Protein AF-0000000076602444 (afdb_homodimer)

pLDDT: mean 88.46, std 14.51, range [33.19, 98.62]

Solvent-accessible surface area (backbone atoms only — not comparable to full-atom values): 30520 Å² total; per-residue (Å²): 137,83,78,72,80,77,76,68,74,72,78,73,74,68,72,51,66,67,57,54,50,50,51,50,50,50,52,49,29,50,50,45,25,65,67,28,62,58,16,42,50,13,48,50,53,46,49,50,52,52,49,45,26,74,41,27,78,79,75,36,92,58,59,52,68,50,68,36,70,90,48,39,59,36,68,59,43,91,88,32,72,53,6,24,35,83,49,19,20,40,38,50,33,26,51,26,50,3,42,43,45,40,49,45,46,13,52,54,12,39,54,44,5,47,52,53,6,39,53,53,6,40,53,23,22,62,72,30,71,70,57,24,52,52,52,50,49,53,39,48,58,56,67,47,44,58,61,68,56,54,48,53,54,52,38,70,74,38,77,65,33,69,69,53,49,26,51,49,45,16,74,66,54,16,53,66,41,14,52,51,33,17,52,48,29,51,60,46,58,74,33,67,72,46,46,51,39,52,73,74,62,55,54,66,70,52,45,47,64,68,55,48,43,66,74,44,42,54,67,49,52,26,50,49,39,38,42,24,28,50,43,35,50,51,46,24,50,34,7,38,72,69,52,27,58,54,82,73,54,43,26,41,20,38,58,37,34,61,43,70,38,62,68,42,42,69,76,41,47,64,57,39,45,52,38,48,47,51,51,50,52,48,32,34,15,28,40,27,33,19,52,22,44,46,57,28,55,31,60,84,53,62,78,102,136,84,80,72,79,77,75,68,77,72,80,72,74,70,72,51,64,66,58,56,51,50,51,49,50,51,51,50,28,51,51,46,24,66,66,29,62,57,18,42,51,13,49,50,52,47,50,50,52,52,50,45,25,74,40,27,78,78,74,37,92,57,59,52,70,50,67,36,70,89,46,39,60,37,66,59,41,92,88,32,72,52,6,22,36,85,49,19,20,40,39,52,32,26,51,26,51,3,42,42,44,41,48,46,45,13,52,55,11,38,54,44,5,46,51,52,7,40,52,53,5,40,53,23,23,63,72,31,71,70,58,23,53,52,52,49,49,52,42,49,57,56,65,50,45,59,61,69,56,55,51,52,54,52,38,70,73,38,76,64,33,68,69,55,50,25,50,50,46,15,76,65,55,16,54,65,40,14,52,50,34,18,52,48,30,51,60,46,58,73,34,69,75,46,46,51,39,54,72,74,62,55,56,66,70,52,44,46,63,68,56,47,42,69,74,45,41,53,65,49,51,26,51,48,39,38,41,24,29,51,44,36,52,51,46,24,51,35,7,37,72,70,53,27,56,54,82,74,55,45,26,42,21,38,57,36,34,61,44,70,37,62,67,42,43,70,75,43,47,63,58,37,45,52,37,48,48,51,51,50,52,48,31,34,16,27,41,28,34,20,52,23,44,44,56,28,55,32,61,84,54,63,77,100

InterPro domains:
  IPR000515 ABC transporter type 1, transmembrane domain MetI-like [PF00528] (117-301)
  IPR000515 ABC transporter type 1, transmembrane domain MetI-like [PS50928] (99-290)
  IPR000515 ABC transporter type 1, transmembrane domain MetI-like [cd06261] (99-266)
  IPR025966 Oligopeptide transport permease C-like, N-terminal domain [PF12911] (24-76)
  IPR035906 MetI-like superfamily [G3DSA:1.10.3720.10] (89-298)
  IPR035906 MetI-like superfamily [SSF161098] (94-283)
  IPR050366 Binding-protein-dependent transport system permease [PTHR43386] (18-301)
  IPR053523 Oligopeptide Permease AppC-like [NF045476] (26-300)

Sequence (608 aa):
MQTQPSTQPNSNLSLDPKKNKQDTLLKITVRKFFNNKLAVVGAIILMIIMGLALFAPLVTQFPYQQQNLLNRLQAPNAEHWLGTDRYGRDVFARILYGARVSLMVGFASVAGAITIGTVIGAVAGYFGGKIDAFLMRVVDVVISIPNIFLLITLVTIFEPGLDKLIIIFALTGWTGTARLVRGEFLSLRTREFVLAAKTIGTRSYVIIFSHILPNALGPIIVAATLSVGGVILAESTLSYLGLGIQPPTPSWGNMLQDAQNFTIMLKHPWYPLFPGLMILFTVLAFNFIGDGLRDALDPKTLEKMQTQPSTQPNSNLSLDPKKNKQDTLLKITVRKFFNNKLAVVGAIILMIIMGLALFAPLVTQFPYQQQNLLNRLQAPNAEHWLGTDRYGRDVFARILYGARVSLMVGFASVAGAITIGTVIGAVAGYFGGKIDAFLMRVVDVVISIPNIFLLITLVTIFEPGLDKLIIIFALTGWTGTARLVRGEFLSLRTREFVLAAKTIGTRSYVIIFSHILPNALGPIIVAATLSVGGVILAESTLSYLGLGIQPPTPSWGNMLQDAQNFTIMLKHPWYPLFPGLMILFTVLAFNFIGDGLRDALDPKTLEK

Nearest PDB structures (foldseek):
  8j5q-assembly1_C  TM=9.256E-01  e=4.338E-16  Mycobacterium tuberculosis H37Rv
  8xfc-assembly1_C  TM=9.136E-01  e=5.820E-15  Mycobacterium tuberculosis H37Rv
  8wda-assembly1_B  TM=7.332E-01  e=3.064E-04  Mycobacterium tuberculosis H37Rv
  8j5q-assembly1_B  TM=7.053E-01  e=1.910E-03  Mycobacterium tuberculosis H37Rv
  8j5q-assembly1_C  TM=9.276E-01  e=3.444E-16  Mycobacterium tuberculosis H37Rv

Radius of gyration: 29.27 Å; Cα contacts (8 Å, |Δi|>4): 905; chains: 2; bounding box: 136×86×61 Å

Foldseek 3Di:
DPPPPPPPPDPPPVPVVVVVVVVVLVVLLVVLLVVQPLLVVLVVLQVVLVVLLVCLVVPDVFDQLDFDCVQALADADPNQNLGAHRRRGRLSSLLSPQSVLLLCLLQLLLVLLLVVLLVLLLQLQQPPDPSVVVSVVVLVVLVVDPLLVQLLVQLVVPPADSVSSSVSSSVNNNSVSNNLNSVQSNVQCPDPVNVVCVVVPHDPVCCSPPPRVVVSVLVSVLVSLLRSLVSSVSLLCCLLVVRHHHPPRHHLSVQQVCCVPVCCCVVRVSSNVVSVVVSVSNSSSSNSSSVSSNQSSDPVNSVD/DPPDPPPPPPPPPPPVVVVVVVVVLVVLLVVLLVVQPLLVVLVVLQVVLVVLLVCLVVPDVFDQLDFDCVQALADADPNQNLGAHRRRGRLSSLLSPQSVLLLCLLQLLLVLLLVVLLVLLLQLQQPPDPSVVVSVVVLVVLVVDPLLVQLLVQLVVPPADSVSLSVSSSVNNNSVSNNLNSVQSNVQCPDPVNVVCVVVPHDPVCCSPPPRVVVSVLVSVLVSLLRSLVSSVSLLCCLLVVRHHHPPRHHLSVQQVCCVPVVCCVVRVSSNVPSVVVSVSNSSSSVSSSVSSNQSSDVVNVVD

Structure (mmCIF, N/CA/C/O backbone):
data_AF-0000000076602444-model_v1
#
loop_
_entity.id
_entity.type
_entity.pdbx_description
1 polymer 'Peptide ABC transporter permease'
#
loop_
_atom_site.group_PDB
_atom_site.id
_atom_site.type_symbol
_atom_site.label_atom_id
_atom_site.label_alt_id
_atom_site.label_comp_id
_atom_site.label_asym_id
_atom_site.label_entity_id
_atom_site.label_seq_id
_atom_site.pdbx_PDB_ins_code
_atom_site.Cartn_x
_atom_site.Cartn_y
_atom_site.Cartn_z
_atom_site.occupancy
_atom_site.B_iso_or_equiv
_atom_site.auth_seq_id
_atom_site.auth_comp_id
_atom_site.auth_asym_id
_atom_site.auth_atom_id
_atom_site.pdbx_PDB_model_num
ATOM 1 N N . MET A 1 1 ? -73.188 20.438 35.188 1 33.25 1 MET A N 1
ATOM 2 C CA . MET A 1 1 ? -71.812 19.906 35.406 1 33.25 1 MET A CA 1
ATOM 3 C C . MET A 1 1 ? -71 19.922 34.094 1 33.25 1 MET A C 1
ATOM 5 O O . MET A 1 1 ? -71.25 19.109 33.219 1 33.25 1 MET A O 1
ATOM 9 N N . GLN A 1 2 ? -70.625 21.094 33.594 1 36.94 2 GLN A N 1
ATOM 10 C CA . GLN A 1 2 ? -69.938 21.484 32.344 1 36.94 2 GLN A CA 1
ATOM 11 C C . GLN A 1 2 ? -68.5 20.922 32.281 1 36.94 2 GLN A C 1
ATOM 13 O O . GLN A 1 2 ? -67.688 21.172 33.156 1 36.94 2 GLN A O 1
ATOM 18 N N . THR A 1 3 ? -68.312 19.688 31.75 1 39.78 3 THR A N 1
ATOM 19 C CA . THR A 1 3 ? -67.062 19.031 31.5 1 39.78 3 THR A CA 1
ATOM 20 C C . THR A 1 3 ? -66.125 19.922 30.688 1 39.78 3 THR A C 1
ATOM 22 O O . THR A 1 3 ? -66.438 20.297 29.562 1 39.78 3 THR A O 1
ATOM 25 N N . GLN A 1 4 ? -65.375 20.844 31.312 1 43.62 4 GLN A N 1
ATOM 26 C CA . GLN A 1 4 ? -64.375 21.641 30.609 1 43.62 4 GLN A CA 1
ATOM 27 C C . GLN A 1 4 ? -63.375 20.734 29.891 1 43.62 4 GLN A C 1
ATOM 29 O O . GLN A 1 4 ? -62.844 19.797 30.484 1 43.62 4 GLN A O 1
ATOM 34 N N . PRO A 1 5 ? -63.438 20.656 28.547 1 44.44 5 PRO A N 1
ATOM 35 C CA . PRO A 1 5 ? -62.469 19.859 27.781 1 44.44 5 PRO A CA 1
ATOM 36 C C . PRO A 1 5 ? -61.031 20.156 28.156 1 44.44 5 PRO A C 1
ATOM 38 O O . PRO A 1 5 ? -60.656 21.312 28.359 1 44.44 5 PRO A O 1
ATOM 41 N N . SER A 1 6 ? -60.312 19.312 28.984 1 43.81 6 SER A N 1
ATOM 42 C CA . SER A 1 6 ? -58.875 19.359 29.234 1 43.81 6 SER A CA 1
ATOM 43 C C . SER A 1 6 ? -58.094 19.5 27.938 1 43.81 6 SER A C 1
ATOM 45 O O . SER A 1 6 ? -58.219 18.672 27.031 1 43.81 6 SER A O 1
ATOM 47 N N . THR A 1 7 ? -57.969 20.734 27.453 1 41.12 7 THR A N 1
ATOM 48 C CA . THR A 1 7 ? -57.031 20.984 26.359 1 41.12 7 THR A CA 1
ATOM 49 C C . THR A 1 7 ? -55.688 20.312 26.641 1 41.12 7 THR A C 1
ATOM 51 O O . THR A 1 7 ? -54.969 20.672 27.594 1 41.12 7 THR A O 1
ATOM 54 N N . GLN A 1 8 ? -55.562 19.016 26.422 1 41.47 8 GLN A N 1
ATOM 55 C CA . GLN A 1 8 ? -54.25 18.375 26.438 1 41.47 8 GLN A CA 1
ATOM 56 C C . GLN A 1 8 ? -53.219 19.219 25.719 1 41.47 8 GLN A C 1
ATOM 58 O O . GLN A 1 8 ? -53.469 19.719 24.609 1 41.47 8 GLN A O 1
ATOM 63 N N . PRO A 1 9 ? -52.344 19.953 26.484 1 41.09 9 PRO A N 1
ATOM 64 C CA . PRO A 1 9 ? -51.281 20.672 25.797 1 41.09 9 PRO A CA 1
ATOM 65 C C . PRO A 1 9 ? -50.688 19.875 24.625 1 41.09 9 PRO A C 1
ATOM 67 O O . PRO A 1 9 ? -50.625 18.656 24.688 1 41.09 9 PRO A O 1
ATOM 70 N N . ASN A 1 10 ? -51 20.25 23.406 1 38.19 10 ASN A N 1
ATOM 71 C CA . ASN A 1 10 ? -50.312 19.797 22.203 1 38.19 10 ASN A CA 1
ATOM 72 C C . ASN A 1 10 ? -48.844 19.484 22.5 1 38.19 10 ASN A C 1
ATOM 74 O O . ASN A 1 10 ? -48.188 20.172 23.297 1 38.19 10 ASN A O 1
ATOM 78 N N . SER A 1 11 ? -48.438 18.219 22.531 1 41.41 11 SER A N 1
ATOM 79 C CA . SER A 1 11 ? -47.031 17.766 22.469 1 41.41 11 SER A CA 1
ATOM 80 C C . SER A 1 11 ? -46.188 18.766 21.719 1 41.41 11 SER A C 1
ATOM 82 O O . SER A 1 11 ? -46.375 19.016 20.516 1 41.41 11 SER A O 1
ATOM 84 N N . ASN A 1 12 ? -45.812 19.891 22.281 1 39.03 12 ASN A N 1
ATOM 85 C CA . ASN A 1 12 ? -44.688 20.672 21.781 1 39.03 12 ASN A CA 1
ATOM 86 C C . ASN A 1 12 ? -43.594 19.781 21.172 1 39.03 12 ASN A C 1
ATOM 88 O O . ASN A 1 12 ? -42.938 19.016 21.891 1 39.03 12 ASN A O 1
ATOM 92 N N . LEU A 1 13 ? -43.875 19.188 20.031 1 41.81 13 LEU A N 1
ATOM 93 C CA . LEU A 1 13 ? -42.719 18.703 19.266 1 41.81 13 LEU A CA 1
ATOM 94 C C . LEU A 1 13 ? -41.5 19.625 19.453 1 41.81 13 LEU A C 1
ATOM 96 O O . LEU A 1 13 ? -41.438 20.688 18.828 1 41.81 13 LEU A O 1
ATOM 100 N N . SER A 1 14 ? -41.094 19.938 20.594 1 42.06 14 SER A N 1
ATOM 101 C CA . SER A 1 14 ? -39.75 20.469 20.766 1 42.06 14 SER A CA 1
ATOM 102 C C . SER A 1 14 ? -38.781 19.938 19.703 1 42.06 14 SER A C 1
ATOM 104 O O . SER A 1 14 ? -38.406 18.781 19.75 1 42.06 14 SER A O 1
ATOM 106 N N . LEU A 1 15 ? -38.969 20.219 18.453 1 46.75 15 LEU A N 1
ATOM 107 C CA . LEU A 1 15 ? -37.906 20.062 17.469 1 46.75 15 LEU A CA 1
ATOM 108 C C . LEU A 1 15 ? -36.562 20.391 18.094 1 46.75 15 LEU A C 1
ATOM 110 O O . LEU A 1 15 ? -36.281 21.531 18.469 1 46.75 15 LEU A O 1
ATOM 114 N N . ASP A 1 16 ? -36.031 19.516 18.844 1 51.5 16 ASP A N 1
ATOM 115 C CA . ASP A 1 16 ? -34.688 19.656 19.359 1 51.5 16 ASP A CA 1
ATOM 116 C C . ASP A 1 16 ? -33.75 20.281 18.328 1 51.5 16 ASP A C 1
ATOM 118 O O . ASP A 1 16 ? -33.594 19.75 17.234 1 51.5 16 ASP A O 1
ATOM 122 N N . PRO A 1 17 ? -33.469 21.516 18.359 1 55.59 17 PRO A N 1
ATOM 123 C CA . PRO A 1 17 ? -32.625 22.266 17.438 1 55.59 17 PRO A CA 1
ATOM 124 C C . PRO A 1 17 ? -31.391 21.453 16.984 1 55.59 17 PRO A C 1
ATOM 126 O O . PRO A 1 17 ? -30.906 21.641 15.867 1 55.59 17 PRO A O 1
ATOM 129 N N . LYS A 1 18 ? -30.969 20.641 17.859 1 56.22 18 LYS A N 1
ATOM 130 C CA . LYS A 1 18 ? -29.797 19.844 17.5 1 56.22 18 LYS A CA 1
ATOM 131 C C . LYS A 1 18 ? -30.141 18.828 16.406 1 56.22 18 LYS A C 1
ATOM 133 O O . LYS A 1 18 ? -29.328 18.578 15.516 1 56.22 18 LYS A O 1
ATOM 138 N N . LYS A 1 19 ? -31.312 18.344 16.5 1 57.62 19 LYS A N 1
ATOM 139 C CA . LYS A 1 19 ? -31.766 17.375 15.508 1 57.62 19 LYS A CA 1
ATOM 140 C C . LYS A 1 19 ? -32 18.031 14.156 1 57.62 19 LYS A C 1
ATOM 142 O O . LYS A 1 19 ? -31.672 17.469 13.109 1 57.62 19 LYS A O 1
ATOM 147 N N . ASN A 1 20 ? -32.375 19.172 14.211 1 59.5 20 ASN A N 1
ATOM 148 C CA . ASN A 1 20 ? -32.625 19.906 12.969 1 59.5 20 ASN A CA 1
ATOM 149 C C . ASN A 1 20 ? -31.344 20.281 12.266 1 59.5 20 ASN A C 1
ATOM 151 O O . ASN A 1 20 ? -31.25 20.203 11.039 1 59.5 20 ASN A O 1
ATOM 155 N N . LYS A 1 21 ? -30.391 20.594 13.07 1 66.5 21 LYS A N 1
ATOM 156 C CA . LYS A 1 21 ? -29.109 20.953 12.484 1 66.5 21 LYS A CA 1
ATOM 157 C C . LYS A 1 21 ? -28.406 19.734 11.898 1 66.5 21 LYS A C 1
ATOM 159 O O . LYS A 1 21 ? -27.812 19.812 10.828 1 66.5 21 LYS A O 1
ATOM 164 N N . GLN A 1 22 ? -28.531 18.672 12.57 1 72.75 22 GLN A N 1
ATOM 165 C CA . GLN A 1 22 ? -27.938 17.422 12.086 1 72.75 22 GLN A CA 1
ATOM 166 C C . GLN A 1 22 ? -28.594 16.969 10.789 1 72.75 22 GLN A C 1
ATOM 168 O O . GLN A 1 22 ? -27.922 16.484 9.875 1 72.75 22 GLN A O 1
ATOM 173 N N . ASP A 1 23 ? -29.906 17.125 10.766 1 71.62 23 ASP A N 1
ATOM 174 C CA . ASP A 1 23 ? -30.641 16.75 9.562 1 71.62 23 ASP A CA 1
ATOM 175 C C . ASP A 1 23 ? -30.219 17.609 8.367 1 71.62 23 ASP A C 1
ATOM 177 O O . ASP A 1 23 ? -30.078 17.094 7.254 1 71.62 23 ASP A O 1
ATOM 181 N N . THR A 1 24 ? -29.984 18.766 8.719 1 78.06 24 THR A N 1
ATOM 182 C CA . THR A 1 24 ? -29.578 19.688 7.668 1 78.06 24 THR A CA 1
ATOM 183 C C . THR A 1 24 ? -28.172 19.344 7.176 1 78.06 24 THR A C 1
ATOM 185 O O . THR A 1 24 ? -27.906 19.344 5.969 1 78.06 24 THR A O 1
ATOM 188 N N . LEU A 1 25 ? -27.328 18.984 8.078 1 81.69 25 LEU A N 1
ATOM 189 C CA . LEU A 1 25 ? -25.969 18.641 7.707 1 81.69 25 LEU A CA 1
ATOM 190 C C . LEU A 1 25 ? -25.922 17.375 6.867 1 81.69 25 LEU A C 1
ATOM 192 O O . LEU A 1 25 ? -25.141 17.266 5.918 1 81.69 25 LEU A O 1
ATOM 196 N N . LEU A 1 26 ? -26.797 16.453 7.301 1 86.38 26 LEU A N 1
ATOM 197 C CA . LEU A 1 26 ? -26.859 15.203 6.547 1 86.38 26 LEU A CA 1
ATOM 198 C C . LEU A 1 26 ? -27.375 15.453 5.133 1 86.38 26 LEU A C 1
ATOM 200 O O . LEU A 1 26 ? -26.891 14.859 4.172 1 86.38 26 LEU A O 1
ATOM 204 N N . LYS A 1 27 ? -28.328 16.281 5.074 1 89.38 27 LYS A N 1
ATOM 205 C CA . LYS A 1 27 ? -28.891 16.609 3.77 1 89.38 27 LYS A CA 1
ATOM 206 C C . LYS A 1 27 ? -27.859 17.281 2.871 1 89.38 27 LYS A C 1
ATOM 208 O O . LYS A 1 27 ? -27.781 17 1.675 1 89.38 27 LYS A O 1
ATOM 213 N N . ILE A 1 28 ? -27.062 18.094 3.424 1 89.38 28 ILE A N 1
ATOM 214 C CA . ILE A 1 28 ? -26.031 18.797 2.672 1 89.38 28 ILE A CA 1
ATOM 215 C C . ILE A 1 28 ? -24.953 17.812 2.232 1 89.38 28 ILE A C 1
ATOM 217 O O . ILE A 1 28 ? -24.5 17.859 1.085 1 89.38 28 ILE A O 1
ATOM 221 N N . THR A 1 29 ? -24.578 16.969 3.154 1 90.88 29 THR A N 1
ATOM 222 C CA . THR A 1 29 ? -23.562 15.969 2.863 1 90.88 29 THR A CA 1
ATOM 223 C C . THR A 1 29 ? -24.016 15.039 1.749 1 90.88 29 THR A C 1
ATOM 225 O O . THR A 1 29 ? -23.25 14.719 0.838 1 90.88 29 THR A O 1
ATOM 228 N N . VAL A 1 30 ? -25.25 14.688 1.836 1 92.06 30 VAL A N 1
ATOM 229 C CA . VAL A 1 30 ? -25.812 13.789 0.835 1 92.06 30 VAL A CA 1
ATOM 230 C C . VAL A 1 30 ? -25.875 14.492 -0.519 1 92.06 30 VAL A C 1
ATOM 232 O O . VAL A 1 30 ? -25.547 13.898 -1.549 1 92.06 30 VAL A O 1
ATOM 235 N N . ARG A 1 31 ? -26.25 15.664 -0.513 1 91.94 31 ARG A N 1
ATOM 236 C CA . ARG A 1 31 ? -26.328 16.438 -1.748 1 91.94 31 ARG A CA 1
ATOM 237 C C . ARG A 1 31 ? -24.938 16.625 -2.369 1 91.94 31 ARG A C 1
ATOM 239 O O . ARG A 1 31 ? -24.781 16.484 -3.582 1 91.94 31 ARG A O 1
ATOM 246 N N . LYS A 1 32 ? -24.047 16.906 -1.546 1 91.75 32 LYS A N 1
ATOM 247 C CA . LYS A 1 32 ? -22.672 17.094 -2.021 1 91.75 32 LYS A CA 1
ATOM 248 C C . LYS A 1 32 ? -22.125 15.797 -2.607 1 91.75 32 LYS A C 1
ATOM 250 O O . LYS A 1 32 ? -21.406 15.82 -3.615 1 91.75 32 LYS A O 1
ATOM 255 N N . PHE A 1 33 ? -22.422 14.758 -1.932 1 94.25 33 PHE A N 1
ATOM 256 C CA . PHE A 1 33 ? -21.984 13.453 -2.416 1 94.25 33 PHE A CA 1
ATOM 257 C C . PHE A 1 33 ? -22.547 13.172 -3.805 1 94.25 33 PHE A C 1
ATOM 259 O O . PHE A 1 33 ? -21.812 12.758 -4.703 1 94.25 33 PHE A O 1
ATOM 266 N N . PHE A 1 34 ? -23.812 13.477 -3.984 1 94.56 34 PHE A N 1
ATOM 267 C CA . PHE A 1 34 ? -24.484 13.148 -5.238 1 94.56 34 PHE A CA 1
ATOM 268 C C . PHE A 1 34 ? -24.109 14.148 -6.328 1 94.56 34 PHE A C 1
ATOM 270 O O . PHE A 1 34 ? -24.359 13.906 -7.508 1 94.56 34 PHE A O 1
ATOM 277 N N . ASN A 1 35 ? -23.469 15.172 -5.953 1 92.69 35 ASN A N 1
ATOM 278 C CA . ASN A 1 35 ? -22.984 16.141 -6.938 1 92.69 35 ASN A CA 1
ATOM 279 C C . ASN A 1 35 ? -21.641 15.719 -7.508 1 92.69 35 ASN A C 1
ATOM 281 O O . ASN A 1 35 ? -21.219 16.219 -8.555 1 92.69 35 ASN A O 1
ATOM 285 N N . ASN A 1 36 ? -21.016 14.82 -6.82 1 92.06 36 ASN A N 1
ATOM 286 C CA . ASN A 1 36 ? -19.766 14.242 -7.324 1 92.06 36 ASN A CA 1
ATOM 287 C C . ASN A 1 36 ? -20.031 13.094 -8.297 1 92.06 36 ASN A C 1
ATOM 289 O O . ASN A 1 36 ? -20.438 12.008 -7.879 1 92.06 36 ASN A O 1
ATOM 293 N N . LYS A 1 37 ? -19.766 13.273 -9.508 1 93.81 37 LYS A N 1
ATOM 294 C CA . LYS A 1 37 ? -20.125 12.32 -10.555 1 93.81 37 LYS A CA 1
ATOM 295 C C . LYS A 1 37 ? -19.375 11 -10.359 1 93.81 37 LYS A C 1
ATOM 297 O O . LYS A 1 37 ? -19.953 9.922 -10.531 1 93.81 37 LYS A O 1
ATOM 302 N N . LEU A 1 38 ? -18.156 11.125 -10.039 1 92.69 38 LEU A N 1
ATOM 303 C CA . LEU A 1 38 ? -17.359 9.914 -9.852 1 92.69 38 LEU A CA 1
ATOM 304 C C . LEU A 1 38 ? -17.875 9.117 -8.648 1 92.69 38 LEU A C 1
ATOM 306 O O . LEU A 1 38 ? -17.906 7.887 -8.688 1 92.69 38 LEU A O 1
ATOM 310 N N . ALA A 1 39 ? -18.203 9.812 -7.625 1 95.56 39 ALA A N 1
ATOM 311 C CA . ALA A 1 39 ? -18.75 9.148 -6.441 1 95.56 39 ALA A CA 1
ATOM 312 C C . ALA A 1 39 ? -20.047 8.422 -6.77 1 95.56 39 ALA A C 1
ATOM 314 O O . ALA A 1 39 ? -20.266 7.293 -6.324 1 95.56 39 ALA A O 1
ATOM 315 N N . VAL A 1 40 ? -20.844 9.031 -7.551 1 97.06 40 VAL A N 1
ATOM 316 C CA . VAL A 1 40 ? -22.125 8.453 -7.934 1 97.06 40 VAL A CA 1
ATOM 317 C C . VAL A 1 40 ? -21.906 7.23 -8.82 1 97.06 40 VAL A C 1
ATOM 319 O O . VAL A 1 40 ? -22.562 6.199 -8.648 1 97.06 40 VAL A O 1
ATOM 322 N N . VAL A 1 41 ? -21.016 7.344 -9.742 1 96.81 41 VAL A N 1
ATOM 323 C CA . VAL A 1 41 ? -20.672 6.215 -10.602 1 96.81 41 VAL A CA 1
ATOM 324 C C . VAL A 1 41 ? -20.188 5.043 -9.75 1 96.81 41 VAL A C 1
ATOM 326 O O . VAL A 1 41 ? -20.594 3.9 -9.961 1 96.81 41 VAL A O 1
ATOM 329 N N . GLY A 1 42 ? -19.312 5.363 -8.844 1 97.31 42 GLY A N 1
ATOM 330 C CA . GLY A 1 42 ? -18.844 4.328 -7.934 1 97.31 42 GLY A CA 1
ATOM 331 C C . GLY A 1 42 ? -19.953 3.676 -7.137 1 97.31 42 GLY A C 1
ATOM 332 O O . GLY A 1 42 ? -19.969 2.455 -6.98 1 97.31 42 GLY A O 1
ATOM 333 N N . ALA A 1 43 ? -20.906 4.457 -6.68 1 97.88 43 ALA A N 1
ATOM 334 C CA . ALA A 1 43 ? -22.031 3.941 -5.902 1 97.88 43 ALA A CA 1
ATOM 335 C C . ALA A 1 43 ? -22.906 3.035 -6.75 1 97.88 43 ALA A C 1
ATOM 337 O O . ALA A 1 43 ? -23.375 1.99 -6.285 1 97.88 43 ALA A O 1
ATOM 338 N N . ILE A 1 44 ? -23.109 3.4 -7.941 1 97.94 44 ILE A N 1
ATOM 339 C CA . ILE A 1 44 ? -23.938 2.619 -8.852 1 97.94 44 ILE A CA 1
ATOM 340 C C . ILE A 1 44 ? -23.266 1.282 -9.148 1 97.94 44 ILE A C 1
ATOM 342 O O . ILE A 1 44 ? -23.891 0.229 -9.078 1 97.94 44 ILE A O 1
ATOM 346 N N . ILE A 1 45 ? -22 1.354 -9.461 1 97.88 45 ILE A N 1
ATOM 347 C CA . ILE A 1 45 ? -21.234 0.144 -9.75 1 97.88 45 ILE A CA 1
ATOM 348 C C . ILE A 1 45 ? -21.281 -0.8 -8.547 1 97.88 45 ILE A C 1
ATOM 350 O O . ILE A 1 45 ? -21.547 -1.995 -8.703 1 97.88 45 ILE A O 1
ATOM 354 N N . LEU A 1 46 ? -21.062 -0.274 -7.406 1 97.94 46 LEU A N 1
ATOM 355 C CA . LEU A 1 46 ? -21.047 -1.083 -6.195 1 97.94 46 LEU A CA 1
ATOM 356 C C . LEU A 1 46 ? -22.438 -1.67 -5.918 1 97.94 46 LEU A C 1
ATOM 358 O O . LEU A 1 46 ? -22.547 -2.814 -5.473 1 97.94 46 LEU A O 1
ATOM 362 N N . MET A 1 47 ? -23.484 -0.9 -6.141 1 97.75 47 MET A N 1
ATOM 363 C CA . MET A 1 47 ? -24.859 -1.379 -5.938 1 97.75 47 MET A CA 1
ATOM 364 C C . MET A 1 47 ? -25.172 -2.531 -6.887 1 97.75 47 MET A C 1
ATOM 366 O O . MET A 1 47 ? -25.828 -3.5 -6.496 1 97.75 47 MET A O 1
ATOM 370 N N . ILE A 1 48 ? -24.703 -2.387 -8.062 1 97.69 48 ILE A N 1
ATOM 371 C CA . ILE A 1 48 ? -24.922 -3.438 -9.055 1 97.69 48 ILE A CA 1
ATOM 372 C C . ILE A 1 48 ? -24.188 -4.711 -8.625 1 97.69 48 ILE A C 1
ATOM 374 O O . ILE A 1 48 ? -24.766 -5.797 -8.633 1 97.69 48 ILE A O 1
ATOM 378 N N . ILE A 1 49 ? -22.953 -4.586 -8.25 1 97.75 49 ILE A N 1
ATOM 379 C CA . ILE A 1 49 ? -22.141 -5.734 -7.859 1 97.75 49 ILE A CA 1
ATOM 380 C C . ILE A 1 49 ? -22.75 -6.383 -6.613 1 97.75 49 ILE A C 1
ATOM 382 O O . ILE A 1 49 ? -22.875 -7.609 -6.547 1 97.75 49 ILE A O 1
ATOM 386 N N . MET A 1 50 ? -23.141 -5.59 -5.633 1 97.5 50 MET A N 1
ATOM 387 C CA . MET A 1 50 ? -23.734 -6.105 -4.406 1 97.5 50 MET A CA 1
ATOM 388 C C . MET A 1 50 ? -25.078 -6.777 -4.695 1 97.5 50 MET A C 1
ATOM 390 O O . MET A 1 50 ? -25.391 -7.82 -4.121 1 97.5 50 MET A O 1
ATOM 394 N N . GLY A 1 51 ? -25.891 -6.172 -5.539 1 97.06 51 GLY A N 1
ATOM 395 C CA . GLY A 1 51 ? -27.141 -6.777 -5.945 1 97.06 51 GLY A CA 1
ATOM 396 C C . GLY A 1 51 ? -26.969 -8.125 -6.621 1 97.06 51 GLY A C 1
ATOM 397 O O . GLY A 1 51 ? -27.672 -9.086 -6.293 1 97.06 51 GLY A O 1
ATOM 398 N N . LEU A 1 52 ? -25.984 -8.18 -7.551 1 95.94 52 LEU A N 1
ATOM 399 C CA . LEU A 1 52 ? -25.703 -9.422 -8.25 1 95.94 52 LEU A CA 1
ATOM 400 C C . LEU A 1 52 ? -25.203 -10.492 -7.289 1 95.94 52 LEU A C 1
ATOM 402 O O . LEU A 1 52 ? -25.531 -11.672 -7.434 1 95.94 52 LEU A O 1
ATOM 406 N N . ALA A 1 53 ? -24.375 -10.055 -6.34 1 95.31 53 ALA A N 1
ATOM 407 C CA . ALA A 1 53 ? -23.859 -10.984 -5.336 1 95.31 53 ALA A CA 1
ATOM 408 C C . ALA A 1 53 ? -24.984 -11.531 -4.465 1 95.31 53 ALA A C 1
ATOM 410 O O . ALA A 1 53 ? -25.031 -12.734 -4.184 1 95.31 53 ALA A O 1
ATOM 411 N N . LEU A 1 54 ? -25.922 -10.695 -4.047 1 94.62 54 LEU A N 1
ATOM 412 C CA . LEU A 1 54 ? -27.016 -11.078 -3.16 1 94.62 54 LEU A CA 1
ATOM 413 C C . LEU A 1 54 ? -28 -11.984 -3.879 1 94.62 54 LEU A C 1
ATOM 415 O O . LEU A 1 54 ? -28.547 -12.922 -3.281 1 94.62 54 LEU A O 1
ATOM 419 N N . PHE A 1 55 ? -28.188 -11.812 -5.16 1 95 55 PHE A N 1
ATOM 420 C CA . PHE A 1 55 ? -29.188 -12.562 -5.906 1 95 55 PHE A CA 1
ATOM 421 C C . PHE A 1 55 ? -28.531 -13.586 -6.824 1 95 55 PHE A C 1
ATOM 423 O O . PHE A 1 55 ? -29.094 -13.977 -7.844 1 95 55 PHE A O 1
ATOM 430 N N . ALA A 1 56 ? -27.344 -13.969 -6.453 1 92.75 56 ALA A N 1
ATOM 431 C CA . ALA A 1 56 ? -26.578 -14.906 -7.277 1 92.75 56 ALA A CA 1
ATOM 432 C C . ALA A 1 56 ? -27.391 -16.156 -7.57 1 92.75 56 ALA A C 1
ATOM 434 O O . ALA A 1 56 ? -27.453 -16.609 -8.719 1 92.75 56 ALA A O 1
ATOM 435 N N . PRO A 1 57 ? -28.172 -16.734 -6.578 1 91.88 57 PRO A N 1
ATOM 436 C CA . PRO A 1 57 ? -28.922 -17.953 -6.848 1 91.88 57 PRO A CA 1
ATOM 437 C C . PRO A 1 57 ? -30.031 -17.766 -7.871 1 91.88 57 PRO A C 1
ATOM 439 O O . PRO A 1 57 ? -30.469 -18.719 -8.516 1 91.88 57 PRO A O 1
ATOM 442 N N . LEU A 1 58 ? -30.469 -16.547 -8.086 1 92.69 58 LEU A N 1
ATOM 443 C CA . LEU A 1 58 ? -31.531 -16.25 -9.023 1 92.69 58 LEU A CA 1
ATOM 444 C C . LEU A 1 58 ? -30.984 -15.938 -10.406 1 92.69 58 LEU A C 1
ATOM 446 O O . LEU A 1 58 ? -31.672 -16.109 -11.414 1 92.69 58 LEU A O 1
ATOM 450 N N . VAL A 1 59 ? -29.75 -15.562 -10.469 1 92.5 59 VAL A N 1
ATOM 451 C CA . VAL A 1 59 ? -29.156 -15.062 -11.703 1 92.5 59 VAL A CA 1
ATOM 452 C C . VAL A 1 59 ? -28.5 -16.219 -12.453 1 92.5 59 VAL A C 1
ATOM 454 O O . VAL A 1 59 ? -28.453 -16.219 -13.688 1 92.5 59 VAL A O 1
ATOM 457 N N . THR A 1 60 ? -27.922 -17.109 -11.68 1 91.12 60 THR A N 1
ATOM 458 C CA . THR A 1 60 ? -27.281 -18.25 -12.32 1 91.12 60 THR A CA 1
ATOM 459 C C . THR A 1 60 ? -28 -19.547 -11.969 1 91.12 60 THR A C 1
ATOM 461 O O . THR A 1 60 ? -28.609 -19.656 -10.906 1 91.12 60 THR A O 1
ATOM 464 N N . GLN A 1 61 ? -27.906 -20.531 -12.859 1 89.75 61 GLN A N 1
ATOM 465 C CA . GLN A 1 61 ? -28.531 -21.828 -12.648 1 89.75 61 GLN A CA 1
ATOM 466 C C . GLN A 1 61 ? -27.5 -22.875 -12.211 1 89.75 61 GLN A C 1
ATOM 468 O O . GLN A 1 61 ? -27.859 -23.953 -11.75 1 89.75 61 GLN A O 1
ATOM 473 N N . PHE A 1 62 ? -26.266 -22.469 -12.273 1 92.56 62 PHE A N 1
ATOM 474 C CA . PHE A 1 62 ? -25.203 -23.438 -12 1 92.56 62 PHE A CA 1
ATOM 475 C C . PHE A 1 62 ? -24.688 -23.297 -10.57 1 92.56 62 PHE A C 1
ATOM 477 O O . PHE A 1 62 ? -24.5 -22.188 -10.086 1 92.56 62 PHE A O 1
ATOM 484 N N . PRO A 1 63 ? -24.547 -24.453 -9.922 1 93.31 63 PRO A N 1
ATOM 485 C CA . PRO A 1 63 ? -23.781 -24.375 -8.672 1 93.31 63 PRO A CA 1
ATOM 486 C C . PRO A 1 63 ? -22.328 -23.984 -8.898 1 93.31 63 PRO A C 1
ATOM 488 O O . PRO A 1 63 ? -21.719 -24.406 -9.891 1 93.31 63 PRO A O 1
ATOM 491 N N . TYR A 1 64 ? -21.781 -23.188 -7.988 1 92.44 64 TYR A N 1
ATOM 492 C CA . TYR A 1 64 ? -20.422 -22.672 -8.211 1 92.44 64 TYR A CA 1
ATOM 493 C C . TYR A 1 64 ? -19.391 -23.766 -8.023 1 92.44 64 TYR A C 1
ATOM 495 O O . TYR A 1 64 ? -18.234 -23.609 -8.422 1 92.44 64 TYR A O 1
ATOM 503 N N . GLN A 1 65 ? -19.766 -24.953 -7.406 1 92.12 65 GLN A N 1
ATOM 504 C CA . GLN A 1 65 ? -18.797 -26 -7.098 1 92.12 65 GLN A CA 1
ATOM 505 C C . GLN A 1 65 ? -18.906 -27.156 -8.078 1 92.12 65 GLN A C 1
ATOM 507 O O . GLN A 1 65 ? -18.062 -28.047 -8.086 1 92.12 65 GLN A O 1
ATOM 512 N N . GLN A 1 66 ? -19.891 -27.203 -8.93 1 90.94 66 GLN A N 1
ATOM 513 C CA . GLN A 1 66 ? -20.141 -28.344 -9.82 1 90.94 66 GLN A CA 1
ATOM 514 C C . GLN A 1 66 ? -19.047 -28.453 -10.883 1 90.94 66 GLN A C 1
ATOM 516 O O . GLN A 1 66 ? -18.844 -27.516 -11.664 1 90.94 66 GLN A O 1
ATOM 521 N N . GLN A 1 67 ? -18.359 -29.547 -10.852 1 93.62 67 GLN A N 1
ATOM 522 C CA . GLN A 1 67 ? -17.281 -29.781 -11.812 1 93.62 67 GLN A CA 1
ATOM 523 C C . GLN A 1 67 ? -17.766 -30.641 -12.977 1 93.62 67 GLN A C 1
ATOM 525 O O . GLN A 1 67 ? -18.609 -31.531 -12.797 1 93.62 67 GLN A O 1
ATOM 530 N N . ASN A 1 68 ? -17.422 -30.328 -14.172 1 92.56 68 ASN A N 1
ATOM 531 C CA . ASN A 1 68 ? -17.609 -31.125 -15.383 1 92.56 68 ASN A CA 1
ATOM 532 C C . ASN A 1 68 ? -16.344 -31.109 -16.266 1 92.56 68 ASN A C 1
ATOM 534 O O . ASN A 1 68 ? -16.188 -30.234 -17.109 1 92.56 68 ASN A O 1
ATOM 538 N N . LEU A 1 69 ? -15.523 -32.062 -16.125 1 91.88 69 LEU A N 1
ATOM 539 C CA . LEU A 1 69 ? -14.211 -32.125 -16.766 1 91.88 69 LEU A CA 1
ATOM 540 C C . LEU A 1 69 ? -14.336 -32.188 -18.281 1 91.88 69 LEU A C 1
ATOM 542 O O . LEU A 1 69 ? -13.398 -31.844 -19 1 91.88 69 LEU A O 1
ATOM 546 N N . LEU A 1 70 ? -15.508 -32.531 -18.781 1 91.44 70 LEU A N 1
ATOM 547 C CA . LEU A 1 70 ? -15.734 -32.594 -20.219 1 91.44 70 LEU A CA 1
ATOM 548 C C . LEU A 1 70 ? -15.844 -31.172 -20.797 1 91.44 70 LEU A C 1
ATOM 550 O O . LEU A 1 70 ? -15.594 -30.969 -21.984 1 91.44 70 LEU A O 1
ATOM 554 N N . ASN A 1 71 ? -16.156 -30.297 -20.016 1 91.56 71 ASN A N 1
ATOM 555 C CA . ASN A 1 71 ? -16.344 -28.922 -20.453 1 91.56 71 ASN A CA 1
ATOM 556 C C . ASN A 1 71 ? -15.266 -28 -19.891 1 91.56 71 ASN A C 1
ATOM 558 O O . ASN A 1 71 ? -15.539 -26.844 -19.547 1 91.56 71 ASN A O 1
ATOM 562 N N . ARG A 1 72 ? -14.07 -28.438 -19.797 1 91.69 72 ARG A N 1
ATOM 563 C CA . ARG A 1 72 ? -12.984 -27.656 -19.219 1 91.69 72 ARG A CA 1
ATOM 564 C C . ARG A 1 72 ? -12.531 -26.562 -20.156 1 91.69 72 ARG A C 1
ATOM 566 O O . ARG A 1 72 ? -12.453 -26.766 -21.375 1 91.69 72 ARG A O 1
ATOM 573 N N . LEU A 1 73 ? -12.336 -25.375 -19.609 1 91.94 73 LEU A N 1
ATOM 574 C CA . LEU A 1 73 ? -11.727 -24.234 -20.281 1 91.94 73 LEU A CA 1
ATOM 575 C C . LEU A 1 73 ? -12.477 -23.891 -21.562 1 91.94 73 LEU A C 1
ATOM 577 O O . LEU A 1 73 ? -11.867 -23.672 -22.609 1 91.94 73 LEU A O 1
ATOM 581 N N . GLN A 1 74 ? -13.773 -23.953 -21.469 1 92.44 74 GLN A N 1
ATOM 582 C CA . GLN A 1 74 ? -14.602 -23.547 -22.594 1 92.44 74 GLN A CA 1
ATOM 583 C C . GLN A 1 74 ? -14.711 -22.031 -22.656 1 92.44 74 GLN A C 1
ATOM 585 O O . GLN A 1 74 ? -14.82 -21.359 -21.625 1 92.44 74 GLN A O 1
ATOM 590 N N . ALA A 1 75 ? -14.664 -21.5 -23.875 1 92.81 75 ALA A N 1
ATOM 591 C CA . ALA A 1 75 ? -14.906 -20.078 -24.094 1 92.81 75 ALA A CA 1
ATOM 592 C C . ALA A 1 75 ? -16.359 -19.719 -23.797 1 92.81 75 ALA A C 1
ATOM 594 O O . ALA A 1 75 ? -17.219 -20.594 -23.734 1 92.81 75 ALA A O 1
ATOM 595 N N . PRO A 1 76 ? -16.578 -18.422 -23.594 1 94.38 76 PRO A N 1
ATOM 596 C CA . PRO A 1 76 ? -17.969 -18 -23.391 1 94.38 76 PRO A CA 1
ATOM 597 C C . PRO A 1 76 ? -18.906 -18.531 -24.484 1 94.38 76 PRO A C 1
ATOM 599 O O . PRO A 1 76 ? -18.547 -18.531 -25.656 1 94.38 76 PRO A O 1
ATOM 602 N N . ASN A 1 77 ? -19.984 -19.047 -24.094 1 93.81 77 ASN A N 1
ATOM 603 C CA . ASN A 1 77 ? -21 -19.578 -25 1 93.81 77 ASN A CA 1
ATOM 604 C C . ASN A 1 77 ? -22.406 -19.391 -24.438 1 93.81 77 ASN A C 1
ATOM 606 O O . ASN A 1 77 ? -22.594 -18.672 -23.453 1 93.81 77 ASN A O 1
ATOM 610 N N . ALA A 1 78 ? -23.344 -19.938 -25.062 1 93.44 78 ALA A N 1
ATOM 611 C CA . ALA A 1 78 ? -24.734 -19.703 -24.719 1 93.44 78 ALA A CA 1
ATOM 612 C C . ALA A 1 78 ? -25.078 -20.359 -23.375 1 93.44 78 ALA A C 1
ATOM 614 O O . ALA A 1 78 ? -25.922 -19.844 -22.641 1 93.44 78 ALA A O 1
ATOM 615 N N . GLU A 1 79 ? -24.422 -21.516 -23.078 1 92.19 79 GLU A N 1
ATOM 616 C CA . GLU A 1 79 ? -24.688 -22.234 -21.844 1 92.19 79 GLU A CA 1
ATOM 617 C C . GLU A 1 79 ? -23.906 -21.656 -20.672 1 92.19 79 GLU A C 1
ATOM 619 O O . GLU A 1 79 ? -24.438 -21.484 -19.578 1 92.19 79 GLU A O 1
ATOM 624 N N . HIS A 1 80 ? -22.672 -21.406 -20.984 1 94 80 HIS A N 1
ATOM 625 C CA . HIS A 1 80 ? -21.75 -20.797 -20.016 1 94 80 HIS A CA 1
ATOM 626 C C . HIS A 1 80 ? -21.344 -19.406 -20.469 1 94 80 HIS A C 1
ATOM 628 O O . HIS A 1 80 ? -20.344 -19.25 -21.172 1 94 80 HIS A O 1
ATOM 634 N N . TRP A 1 81 ? -21.984 -18.375 -19.938 1 94.44 81 TRP A N 1
ATOM 635 C CA . TRP A 1 81 ? -21.906 -17 -20.438 1 94.44 81 TRP A CA 1
ATOM 636 C C . TRP A 1 81 ? -20.469 -16.5 -20.422 1 94.44 81 TRP A C 1
ATOM 638 O O . TRP A 1 81 ? -20.062 -15.766 -21.328 1 94.44 81 TRP A O 1
ATOM 648 N N . LEU A 1 82 ? -19.734 -16.906 -19.375 1 94.88 82 LEU A N 1
ATOM 649 C CA . LEU A 1 82 ? -18.359 -16.422 -19.281 1 94.88 82 LEU A CA 1
ATOM 650 C C . LEU A 1 82 ? -17.375 -17.594 -19.406 1 94.88 82 LEU A C 1
ATOM 652 O O . LEU A 1 82 ? -16.203 -17.469 -19.016 1 94.88 82 LEU A O 1
ATOM 656 N N . GLY A 1 83 ? -17.922 -18.719 -19.828 1 93.69 83 GLY A N 1
ATOM 657 C CA . GLY A 1 83 ? -17.078 -19.906 -20.016 1 93.69 83 GLY A CA 1
ATOM 658 C C . GLY A 1 83 ? -16.922 -20.734 -18.75 1 93.69 83 GLY A C 1
ATOM 659 O O . GLY A 1 83 ? -17.719 -20.594 -17.812 1 93.69 83 GLY A O 1
ATOM 660 N N . THR A 1 84 ? -15.945 -21.703 -18.859 1 93.19 84 THR A N 1
ATOM 661 C CA . THR A 1 84 ? -15.688 -22.594 -17.734 1 93.19 84 THR A CA 1
ATOM 662 C C . THR A 1 84 ? -14.211 -22.594 -17.359 1 93.19 84 THR A C 1
ATOM 664 O O . THR A 1 84 ? -13.367 -22.141 -18.141 1 93.19 84 THR A O 1
ATOM 667 N N . ASP A 1 85 ? -14 -23.031 -16.109 1 91.25 85 ASP A N 1
ATOM 668 C CA . ASP A 1 85 ? -12.609 -23.031 -15.656 1 91.25 85 ASP A CA 1
ATOM 669 C C . ASP A 1 85 ? -11.953 -24.391 -15.891 1 91.25 85 ASP A C 1
ATOM 671 O O . ASP A 1 85 ? -12.453 -25.188 -16.688 1 91.25 85 ASP A O 1
ATOM 675 N N . ARG A 1 86 ? -10.844 -24.625 -15.328 1 89.31 86 ARG A N 1
ATOM 676 C CA . ARG A 1 86 ? -10.031 -25.812 -15.578 1 89.31 86 ARG A CA 1
ATOM 677 C C . ARG A 1 86 ? -10.742 -27.062 -15.094 1 89.31 86 ARG A C 1
ATOM 679 O O . ARG A 1 86 ? -10.391 -28.172 -15.508 1 89.31 86 ARG A O 1
ATOM 686 N N . TYR A 1 87 ? -11.711 -26.906 -14.219 1 92.06 87 TYR A N 1
ATOM 687 C CA . TYR A 1 87 ? -12.461 -28.047 -13.695 1 92.06 87 TYR A CA 1
ATOM 688 C C . TYR A 1 87 ? -13.852 -28.109 -14.32 1 92.06 87 TYR A C 1
ATOM 690 O O . TYR A 1 87 ? -14.688 -28.906 -13.906 1 92.06 87 TYR A O 1
ATOM 698 N N . GLY A 1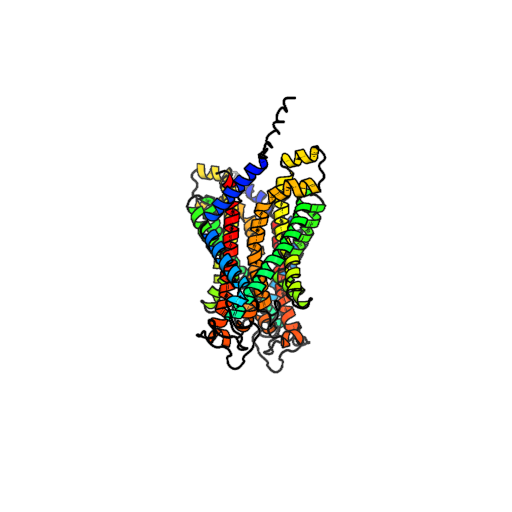 88 ? -14.078 -27.203 -15.266 1 92.38 88 GLY A N 1
ATOM 699 C CA . GLY A 1 88 ? -15.359 -27.188 -15.953 1 92.38 88 GLY A CA 1
ATOM 700 C C . GLY A 1 88 ? -16.453 -26.484 -15.164 1 92.38 88 GLY A C 1
ATOM 701 O O . GLY A 1 88 ? -17.641 -26.672 -15.438 1 92.38 88 GLY A O 1
ATOM 702 N N . ARG A 1 89 ? -16.047 -25.75 -14.156 1 94.06 89 ARG A N 1
ATOM 703 C CA . ARG A 1 89 ? -17.016 -25 -13.367 1 94.06 89 ARG A CA 1
ATOM 704 C C . ARG A 1 89 ? -17.438 -23.719 -14.094 1 94.06 89 ARG A C 1
ATOM 706 O O . ARG A 1 89 ? -16.609 -23.094 -14.773 1 94.06 89 ARG A O 1
ATOM 713 N N . ASP A 1 90 ? -18.656 -23.297 -13.938 1 94.5 90 ASP A N 1
ATOM 714 C CA . ASP A 1 90 ? -19.188 -22.109 -14.602 1 94.5 90 ASP A CA 1
ATOM 715 C C . ASP A 1 90 ? -18.547 -20.844 -14.039 1 94.5 90 ASP A C 1
ATOM 717 O O . ASP A 1 90 ? -18.719 -20.531 -12.859 1 94.5 90 ASP A O 1
ATOM 721 N N . VAL A 1 91 ? -17.906 -20.094 -14.898 1 94.62 91 VAL A N 1
ATOM 722 C CA . VAL A 1 91 ? -17.156 -18.922 -14.477 1 94.62 91 VAL A CA 1
ATOM 723 C C . VAL A 1 91 ? -18.109 -17.812 -14.023 1 94.62 91 VAL A C 1
ATOM 725 O O . VAL A 1 91 ? -17.828 -17.109 -13.055 1 94.62 91 VAL A O 1
ATOM 728 N N . PHE A 1 92 ? -19.234 -17.734 -14.711 1 95.81 92 PHE A N 1
ATOM 729 C CA . PHE A 1 92 ? -20.203 -16.719 -14.359 1 95.81 92 PHE A CA 1
ATOM 730 C C . PHE A 1 92 ? -20.75 -16.938 -12.945 1 95.81 92 PHE A C 1
ATOM 732 O O . PHE A 1 92 ? -20.812 -16.016 -12.141 1 95.81 92 PHE A O 1
ATOM 739 N N . ALA A 1 93 ? -21.078 -18.141 -12.648 1 95.56 93 ALA A N 1
ATOM 740 C CA . ALA A 1 93 ? -21.562 -18.484 -11.312 1 95.56 93 ALA A CA 1
ATOM 741 C C . ALA A 1 93 ? -20.5 -18.219 -10.258 1 95.56 93 ALA A C 1
ATOM 743 O O . ALA A 1 93 ? -20.797 -17.656 -9.195 1 95.56 93 ALA A O 1
ATOM 744 N N . ARG A 1 94 ? -19.344 -18.547 -10.578 1 95.5 94 ARG A N 1
ATOM 745 C CA . ARG A 1 94 ? -18.266 -18.391 -9.617 1 95.5 94 ARG A CA 1
ATOM 746 C C . ARG A 1 94 ? -17.938 -16.922 -9.383 1 95.5 94 ARG A C 1
ATOM 748 O O . ARG A 1 94 ? -17.547 -16.531 -8.281 1 95.5 94 ARG A O 1
ATOM 755 N N . ILE A 1 95 ? -18.078 -16.125 -10.375 1 96.38 95 ILE A N 1
ATOM 756 C CA . ILE A 1 95 ? -17.875 -14.688 -10.227 1 96.38 95 ILE A CA 1
ATOM 757 C C . ILE A 1 95 ? -18.922 -14.102 -9.273 1 96.38 95 ILE A C 1
ATOM 759 O O . ILE A 1 95 ? -18.594 -13.297 -8.398 1 96.38 95 ILE A O 1
ATOM 763 N N . LEU A 1 96 ? -20.141 -14.531 -9.398 1 96.94 96 LEU A N 1
ATOM 764 C CA . LEU A 1 96 ? -21.219 -14.023 -8.578 1 96.94 96 LEU A CA 1
ATOM 765 C C . LEU A 1 96 ? -21.047 -14.438 -7.121 1 96.94 96 LEU A C 1
ATOM 767 O O . LEU A 1 96 ? -21.125 -13.609 -6.215 1 96.94 96 LEU A O 1
ATOM 771 N N . TYR A 1 97 ? -20.781 -15.656 -6.934 1 96.31 97 TYR A N 1
ATOM 772 C CA . TYR A 1 97 ? -20.578 -16.141 -5.57 1 96.31 97 TYR A CA 1
ATOM 773 C C . TYR A 1 97 ? -19.25 -15.648 -5 1 96.31 97 TYR A C 1
ATOM 775 O O . TYR A 1 97 ? -19.125 -15.445 -3.791 1 96.31 97 TYR A O 1
ATOM 783 N N . GLY A 1 98 ? -18.297 -15.492 -5.84 1 96.12 98 GLY A N 1
ATOM 784 C CA . GLY A 1 98 ? -17.047 -14.883 -5.43 1 96.12 98 GLY A CA 1
ATOM 785 C C . GLY A 1 98 ? -17.203 -13.461 -4.934 1 96.12 98 GLY A C 1
ATOM 786 O O . GLY A 1 98 ? -16.5 -13.031 -4.02 1 96.12 98 GLY A O 1
ATOM 787 N N . ALA A 1 99 ? -18.141 -12.805 -5.52 1 97.5 99 ALA A N 1
ATOM 788 C CA . ALA A 1 99 ? -18.453 -11.445 -5.086 1 97.5 99 ALA A CA 1
ATOM 789 C C . ALA A 1 99 ? -18.922 -11.43 -3.637 1 97.5 99 ALA A C 1
ATOM 791 O O . ALA A 1 99 ? -18.562 -10.539 -2.867 1 97.5 99 ALA A O 1
ATOM 792 N N . ARG A 1 100 ? -19.703 -12.375 -3.303 1 96.69 100 ARG A N 1
ATOM 793 C CA . ARG A 1 100 ? -20.188 -12.477 -1.933 1 96.69 100 ARG A CA 1
ATOM 794 C C . ARG A 1 100 ? -19.047 -12.617 -0.943 1 96.69 100 ARG A C 1
ATOM 796 O O . ARG A 1 100 ? -19 -11.93 0.077 1 96.69 100 ARG A O 1
ATOM 803 N N . VAL A 1 101 ? -18.172 -13.438 -1.325 1 96.12 101 VAL A N 1
ATOM 804 C CA . VAL A 1 101 ? -17.062 -13.75 -0.435 1 96.12 101 VAL A CA 1
ATOM 805 C C . VAL A 1 101 ? -16.094 -12.562 -0.37 1 96.12 101 VAL A C 1
ATOM 807 O O . VAL A 1 101 ? -15.711 -12.133 0.717 1 96.12 101 VAL A O 1
ATOM 810 N N . SER A 1 102 ? -15.719 -12.047 -1.517 1 97.12 102 SER A N 1
ATOM 811 C CA . SER A 1 102 ? -14.781 -10.922 -1.574 1 97.12 102 SER A CA 1
ATOM 812 C C . SER A 1 102 ? -15.336 -9.711 -0.833 1 97.12 102 SER A C 1
ATOM 814 O O . SER A 1 102 ? -14.609 -9.055 -0.082 1 97.12 102 SER A O 1
ATOM 816 N N . LEU A 1 103 ? -16.625 -9.469 -0.99 1 97.56 103 LEU A N 1
ATOM 817 C CA . LEU A 1 103 ? -17.25 -8.336 -0.319 1 97.56 103 LEU A CA 1
ATOM 818 C C . LEU A 1 103 ? -17.375 -8.586 1.181 1 97.56 103 LEU A C 1
ATOM 820 O O . LEU A 1 103 ? -17.156 -7.68 1.987 1 97.56 103 LEU A O 1
ATOM 824 N N . MET A 1 104 ? -17.688 -9.773 1.517 1 97.06 104 MET A N 1
ATOM 825 C CA . MET A 1 104 ? -17.797 -10.133 2.928 1 97.06 104 MET A CA 1
ATOM 826 C C . MET A 1 104 ? -16.469 -9.953 3.641 1 97.06 104 MET A C 1
ATOM 828 O O . MET A 1 104 ? -16.406 -9.383 4.73 1 97.06 104 MET A O 1
ATOM 832 N N . VAL A 1 105 ? -15.422 -10.453 3.037 1 97 105 VAL A N 1
ATOM 833 C CA . VAL A 1 105 ? -14.086 -10.305 3.613 1 97 105 VAL A CA 1
ATOM 834 C C . VAL A 1 105 ? -13.75 -8.82 3.754 1 97 105 VAL A C 1
ATOM 836 O O . VAL A 1 105 ? -13.234 -8.391 4.789 1 97 105 VAL A O 1
ATOM 839 N N . GLY A 1 106 ? -14.031 -8.086 2.73 1 97.69 106 GLY A N 1
ATOM 840 C CA . GLY A 1 106 ? -13.766 -6.652 2.762 1 97.69 106 GLY A CA 1
ATOM 841 C C . GLY A 1 106 ? -14.492 -5.934 3.879 1 97.69 106 GLY A C 1
ATOM 842 O O . GLY A 1 106 ? -13.867 -5.281 4.715 1 97.69 106 GLY A O 1
ATOM 843 N N . PHE A 1 107 ? -15.781 -6.117 3.982 1 98.06 107 PHE A N 1
ATOM 844 C CA . PHE A 1 107 ? -16.609 -5.395 4.941 1 98.06 107 PHE A CA 1
ATOM 845 C C . PHE A 1 107 ? -16.312 -5.863 6.363 1 98.06 107 PHE A C 1
ATOM 847 O O . PHE A 1 107 ? -16.109 -5.043 7.262 1 98.06 107 PHE A O 1
ATOM 854 N N . ALA A 1 108 ? -16.25 -7.129 6.574 1 98.38 108 ALA A N 1
ATOM 855 C CA . ALA A 1 108 ? -16.078 -7.672 7.918 1 98.38 108 ALA A CA 1
ATOM 856 C C . ALA A 1 108 ? -14.703 -7.324 8.477 1 98.38 108 ALA A C 1
ATOM 858 O O . ALA A 1 108 ? -14.578 -6.949 9.648 1 98.38 108 ALA A O 1
ATOM 859 N N . SER A 1 109 ? -13.68 -7.469 7.656 1 98.56 109 SER A N 1
ATOM 860 C CA . SER A 1 109 ? -12.32 -7.172 8.102 1 98.56 109 SER A CA 1
ATOM 861 C C . SER A 1 109 ? -12.164 -5.695 8.453 1 98.56 109 SER A C 1
ATOM 863 O O . SER A 1 109 ? -11.555 -5.355 9.469 1 98.56 109 SER A O 1
ATOM 865 N N . VAL A 1 110 ? -12.719 -4.867 7.598 1 98.56 110 VAL A N 1
ATOM 866 C CA . VAL A 1 110 ? -12.594 -3.43 7.812 1 98.56 110 VAL A CA 1
ATOM 867 C C . VAL A 1 110 ? -13.375 -3.021 9.055 1 98.56 110 VAL A C 1
ATOM 869 O O . VAL A 1 110 ? -12.938 -2.16 9.82 1 98.56 110 VAL A O 1
ATOM 872 N N . ALA A 1 111 ? -14.555 -3.633 9.266 1 98.5 111 ALA A N 1
ATOM 873 C CA . ALA A 1 111 ? -15.32 -3.357 10.477 1 98.5 111 ALA A CA 1
ATOM 874 C C . ALA A 1 111 ? -14.492 -3.648 11.727 1 98.5 111 ALA A C 1
ATOM 876 O O . ALA A 1 111 ? -14.492 -2.861 12.68 1 98.5 111 ALA A O 1
ATOM 877 N N . GLY A 1 112 ? -13.82 -4.715 11.727 1 98.5 112 GLY A N 1
ATOM 878 C CA . GLY A 1 112 ? -12.945 -5.055 12.836 1 98.5 112 GLY A CA 1
ATOM 879 C C . GLY A 1 112 ? -11.773 -4.102 12.984 1 98.5 112 GLY A C 1
ATOM 880 O O . GLY A 1 112 ? -11.484 -3.619 14.078 1 98.5 112 GLY A O 1
ATOM 881 N N . ALA A 1 113 ? -11.133 -3.832 11.891 1 98.56 113 ALA A N 1
ATOM 882 C CA . ALA A 1 113 ? -9.945 -2.973 11.898 1 98.56 113 ALA A CA 1
ATOM 883 C C . ALA A 1 113 ? -10.305 -1.56 12.352 1 98.56 113 ALA A C 1
ATOM 885 O O . ALA A 1 113 ? -9.57 -0.951 13.141 1 98.56 113 ALA A O 1
ATOM 886 N N . ILE A 1 114 ? -11.414 -1.041 11.844 1 98.56 114 ILE A N 1
ATOM 887 C CA . ILE A 1 114 ? -11.844 0.31 12.188 1 98.56 114 ILE A CA 1
ATOM 888 C C . ILE A 1 114 ? -12.203 0.374 13.664 1 98.56 114 ILE A C 1
ATOM 890 O O . ILE A 1 114 ? -11.914 1.366 14.344 1 98.56 114 ILE A O 1
ATOM 894 N N . THR A 1 115 ? -12.859 -0.664 14.156 1 98.38 115 THR A N 1
ATOM 895 C CA . 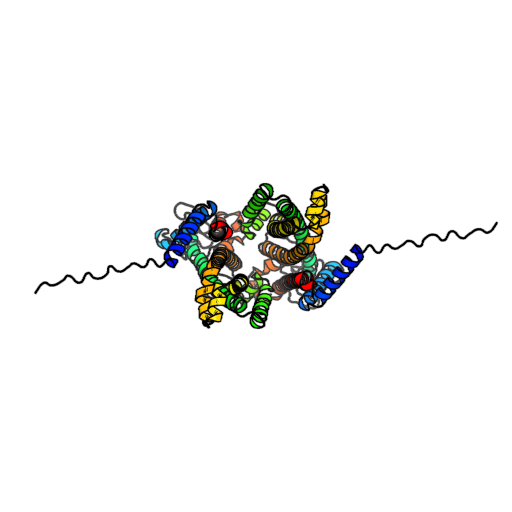THR A 1 115 ? -13.234 -0.71 15.562 1 98.38 115 THR A CA 1
ATOM 896 C C . THR A 1 115 ? -11.992 -0.71 16.453 1 98.38 115 THR A C 1
ATOM 898 O O . THR A 1 115 ? -11.891 0.098 17.375 1 98.38 115 THR A O 1
ATOM 901 N N . ILE A 1 116 ? -11.039 -1.536 16.156 1 98.44 116 ILE A N 1
ATOM 902 C CA . ILE A 1 116 ? -9.805 -1.63 16.922 1 98.44 116 ILE A CA 1
ATOM 903 C C . ILE A 1 116 ? -9.031 -0.318 16.828 1 98.44 116 ILE A C 1
ATOM 905 O O . ILE A 1 116 ? -8.609 0.24 17.844 1 98.44 116 ILE A O 1
ATOM 909 N N . GLY A 1 117 ? -8.883 0.148 15.625 1 98.62 117 GLY A N 1
ATOM 910 C CA . GLY A 1 117 ? -8.148 1.386 15.414 1 98.62 117 GLY A CA 1
ATOM 911 C C . GLY A 1 117 ? -8.781 2.582 16.094 1 98.62 117 GLY A C 1
ATOM 912 O O . GLY A 1 117 ? -8.078 3.428 16.656 1 98.62 117 GLY A O 1
ATOM 913 N N . THR A 1 118 ? -10.094 2.652 15.984 1 98.5 118 THR A N 1
ATOM 914 C CA . THR A 1 118 ? -10.812 3.756 16.609 1 98.5 118 THR A CA 1
ATOM 915 C C . THR A 1 118 ? -10.625 3.734 18.125 1 98.5 118 THR A C 1
ATOM 917 O O . THR A 1 118 ? -10.375 4.773 18.75 1 98.5 118 THR A O 1
ATOM 920 N N . VAL A 1 119 ? -10.703 2.588 18.734 1 98 119 VAL A N 1
ATOM 921 C CA . VAL A 1 119 ? -10.547 2.455 20.188 1 98 119 VAL A CA 1
ATOM 922 C C . VAL A 1 119 ? -9.133 2.861 20.594 1 98 119 VAL A C 1
ATOM 924 O O . VAL A 1 119 ? -8.953 3.682 21.5 1 98 119 VAL A O 1
ATOM 927 N N . ILE A 1 120 ? -8.156 2.363 19.938 1 98.38 120 ILE A N 1
ATOM 928 C CA . ILE A 1 120 ? -6.766 2.643 20.266 1 98.38 120 ILE A CA 1
ATOM 929 C C . ILE A 1 120 ? -6.461 4.121 20.016 1 98.38 120 ILE A C 1
ATOM 931 O O . ILE A 1 120 ? -5.848 4.781 20.859 1 98.38 120 ILE A O 1
ATOM 935 N N . GLY A 1 121 ? -6.914 4.609 18.875 1 98.5 121 GLY A N 1
ATOM 936 C CA . GLY A 1 121 ? -6.688 6.012 18.562 1 98.5 121 GLY A CA 1
ATOM 937 C C . GLY A 1 121 ? -7.387 6.957 19.516 1 98.5 121 GLY A C 1
ATOM 938 O O . GLY A 1 121 ? -6.828 7.984 19.906 1 98.5 121 GLY A O 1
ATOM 939 N N . ALA A 1 122 ? -8.602 6.617 19.859 1 98.31 122 ALA A N 1
ATOM 940 C CA . ALA A 1 122 ? -9.375 7.438 20.781 1 98.31 122 ALA A CA 1
ATOM 941 C C . ALA A 1 122 ? -8.695 7.512 22.156 1 98.31 122 ALA A C 1
ATOM 943 O O . ALA A 1 122 ? -8.586 8.594 22.75 1 98.31 122 ALA A O 1
ATOM 944 N N . VAL A 1 123 ? -8.266 6.383 22.656 1 98.06 123 VAL A N 1
ATOM 945 C CA . VAL A 1 123 ? -7.617 6.316 23.953 1 98.06 123 VAL A CA 1
ATOM 946 C C . VAL A 1 123 ? -6.297 7.082 23.922 1 98.06 123 VAL A C 1
ATOM 948 O O . VAL A 1 123 ? -6 7.871 24.828 1 98.06 123 VAL A O 1
ATOM 951 N N . ALA A 1 124 ? -5.543 6.906 22.906 1 98.44 124 ALA A N 1
ATOM 952 C CA . ALA A 1 124 ? -4.262 7.59 22.766 1 98.44 124 ALA A CA 1
ATOM 953 C C . ALA A 1 124 ? -4.453 9.102 22.656 1 98.44 124 ALA A C 1
ATOM 955 O O . ALA A 1 124 ? -3.787 9.867 23.359 1 98.44 124 ALA A O 1
ATOM 956 N N . GLY A 1 125 ? -5.398 9.461 21.828 1 97.81 125 GLY A N 1
ATOM 957 C CA . GLY A 1 125 ? -5.621 10.875 21.578 1 97.81 125 GLY A CA 1
ATOM 958 C C . GLY A 1 125 ? -6.242 11.586 22.766 1 97.81 125 GLY A C 1
ATOM 959 O O . GLY A 1 125 ? -5.934 12.758 23.031 1 97.81 125 GLY A O 1
ATOM 960 N N . TYR A 1 126 ? -7.094 10.953 23.5 1 97.38 126 TYR A N 1
ATOM 961 C CA . TYR A 1 126 ? -7.82 11.586 24.594 1 97.38 126 TYR A CA 1
ATOM 962 C C . TYR A 1 126 ? -6.934 11.734 25.812 1 97.38 126 TYR A C 1
ATOM 964 O O . TYR A 1 126 ? -6.867 12.812 26.422 1 97.38 126 TYR A O 1
ATOM 972 N N . PHE A 1 127 ? -6.293 10.711 26.219 1 96.5 127 PHE A N 1
ATOM 973 C CA . PHE A 1 127 ? -5.551 10.719 27.484 1 96.5 127 PHE A CA 1
ATOM 974 C C . PHE A 1 127 ? -4.18 11.359 27.297 1 96.5 127 PHE A C 1
ATOM 976 O O . PHE A 1 127 ? -3.684 12.047 28.188 1 96.5 127 PHE A O 1
ATOM 983 N N . GLY A 1 128 ? -3.551 11.078 26.141 1 95.25 128 GLY A N 1
ATOM 984 C CA . GLY A 1 128 ? -2.242 11.656 25.891 1 95.25 128 GLY A CA 1
ATOM 985 C C . GLY A 1 128 ? -1.153 11.086 26.781 1 95.25 128 GLY A C 1
ATOM 986 O O . GLY A 1 128 ? -1.285 9.969 27.281 1 95.25 128 GLY A O 1
ATOM 987 N N . GLY A 1 129 ? 0.072 11.766 26.797 1 95.69 129 GLY A N 1
ATOM 988 C CA . GLY A 1 129 ? 1.148 11.43 27.719 1 95.69 129 GLY A CA 1
ATOM 989 C C . GLY A 1 129 ? 1.741 10.055 27.469 1 95.69 129 GLY A C 1
ATOM 990 O O . GLY A 1 129 ? 2.072 9.711 26.328 1 95.69 129 GLY A O 1
ATOM 991 N N . LYS A 1 130 ? 1.822 9.305 28.609 1 97.12 130 LYS A N 1
ATOM 992 C CA . LYS A 1 130 ? 2.48 8 28.547 1 97.12 130 LYS A CA 1
ATOM 993 C C . LYS A 1 130 ? 1.609 6.977 27.812 1 97.12 130 LYS A C 1
ATOM 995 O O . LYS A 1 130 ? 2.125 6.07 27.156 1 97.12 130 LYS A O 1
ATOM 1000 N N . ILE A 1 131 ? 0.333 7.195 27.953 1 97.38 131 ILE A N 1
ATOM 1001 C CA . ILE A 1 131 ? -0.584 6.281 27.281 1 97.38 131 ILE A CA 1
ATOM 1002 C C . ILE A 1 131 ? -0.476 6.457 25.781 1 97.38 131 ILE A C 1
ATOM 1004 O O . ILE A 1 131 ? -0.372 5.477 25.031 1 97.38 131 ILE A O 1
ATOM 1008 N N . ASP A 1 132 ? -0.465 7.656 25.297 1 97.5 132 ASP A N 1
ATOM 1009 C CA . ASP A 1 132 ? -0.289 7.98 23.891 1 97.5 132 ASP A CA 1
ATOM 1010 C C . ASP A 1 132 ? 1.041 7.445 23.359 1 97.5 132 ASP A C 1
ATOM 1012 O O . ASP A 1 132 ? 1.082 6.785 22.328 1 97.5 132 ASP A O 1
ATOM 1016 N N . ALA A 1 133 ? 2.049 7.672 24.188 1 95.25 133 ALA A N 1
ATOM 1017 C CA . ALA A 1 133 ? 3.393 7.262 23.781 1 95.25 133 ALA A CA 1
ATOM 1018 C C . ALA A 1 133 ? 3.48 5.746 23.641 1 95.25 133 ALA A C 1
ATOM 1020 O O . ALA A 1 133 ? 4.051 5.242 22.672 1 95.25 133 ALA A O 1
ATOM 1021 N N . PHE A 1 134 ? 2.928 5.035 24.547 1 96.94 134 PHE A N 1
ATOM 1022 C CA . PHE A 1 134 ? 2.98 3.578 24.516 1 96.94 134 PHE A CA 1
ATOM 1023 C C . PHE A 1 134 ? 2.189 3.025 23.344 1 96.94 134 PHE A C 1
ATOM 1025 O O . PHE A 1 134 ? 2.684 2.174 22.609 1 96.94 134 PHE A O 1
ATOM 1032 N N . LEU A 1 135 ? 0.978 3.553 23.188 1 97.94 135 LEU A N 1
ATOM 1033 C CA . LEU A 1 135 ? 0.11 3.039 22.141 1 97.94 135 LEU A CA 1
ATOM 1034 C C . LEU A 1 135 ? 0.678 3.361 20.766 1 97.94 135 LEU A C 1
ATOM 1036 O O . LEU A 1 135 ? 0.62 2.531 19.844 1 97.94 135 LEU A O 1
ATOM 1040 N N . MET A 1 136 ? 1.282 4.453 20.578 1 95.12 136 MET A N 1
ATOM 1041 C CA . MET A 1 136 ? 1.867 4.824 19.297 1 95.12 136 MET A CA 1
ATOM 1042 C C . MET A 1 136 ? 3.145 4.035 19.031 1 95.12 136 MET A C 1
ATOM 1044 O O . MET A 1 136 ? 3.467 3.73 17.891 1 95.12 136 MET A O 1
ATOM 1048 N N . ARG A 1 137 ? 3.832 3.619 20.141 1 91.25 137 ARG A N 1
ATOM 1049 C CA . ARG A 1 137 ? 4.98 2.734 19.969 1 91.25 137 ARG A CA 1
ATOM 1050 C C . ARG A 1 137 ? 4.555 1.385 19.406 1 91.25 137 ARG A C 1
ATOM 1052 O O . ARG A 1 137 ? 5.234 0.822 18.547 1 91.25 137 ARG A O 1
ATOM 1059 N N . VAL A 1 138 ? 3.496 0.957 19.891 1 95.75 138 VAL A N 1
ATOM 1060 C CA . VAL A 1 138 ? 2.961 -0.307 19.391 1 95.75 138 VAL A CA 1
ATOM 1061 C C . VAL A 1 138 ? 2.574 -0.163 17.922 1 95.75 138 VAL A C 1
ATOM 1063 O O . VAL A 1 138 ? 2.877 -1.037 17.109 1 95.75 138 VAL A O 1
ATOM 1066 N N . VAL A 1 139 ? 1.894 0.903 17.578 1 95.19 139 VAL A N 1
ATOM 1067 C CA . VAL A 1 139 ? 1.498 1.18 16.203 1 95.19 139 VAL A CA 1
ATOM 1068 C C . VAL A 1 139 ? 2.734 1.211 15.312 1 95.19 139 VAL A C 1
ATOM 1070 O O . VAL A 1 139 ? 2.748 0.598 14.242 1 95.19 139 VAL A O 1
ATOM 1073 N N . ASP A 1 140 ? 3.748 1.792 15.797 1 87.56 140 ASP A N 1
ATOM 1074 C CA . ASP A 1 140 ? 4.973 1.949 15.016 1 87.56 140 ASP A CA 1
ATOM 1075 C C . ASP A 1 140 ? 5.648 0.601 14.781 1 87.56 140 ASP A C 1
ATOM 1077 O O . ASP A 1 140 ? 6.207 0.362 13.711 1 87.56 140 ASP A O 1
ATOM 1081 N N . VAL A 1 141 ? 5.59 -0.213 15.727 1 86.94 141 VAL A N 1
ATOM 1082 C CA . VAL A 1 141 ? 6.172 -1.544 15.594 1 86.94 141 VAL A CA 1
ATOM 1083 C C . VAL A 1 141 ? 5.43 -2.33 14.516 1 86.94 141 VAL A C 1
ATOM 1085 O O . VAL A 1 141 ? 6.055 -2.973 13.672 1 86.94 141 VAL A O 1
ATOM 1088 N N . VAL A 1 142 ? 4.188 -2.213 14.516 1 91.62 142 VAL A N 1
ATOM 1089 C CA . VAL A 1 142 ? 3.379 -2.963 13.562 1 91.62 142 VAL A CA 1
ATOM 1090 C C . VAL A 1 142 ? 3.605 -2.418 12.156 1 91.62 142 VAL A C 1
ATOM 1092 O O . VAL A 1 142 ? 3.779 -3.188 11.203 1 91.62 142 VAL A O 1
ATOM 1095 N N . ILE A 1 143 ? 3.648 -1.14 12.031 1 89 143 ILE A N 1
ATOM 1096 C CA . ILE A 1 143 ? 3.75 -0.506 10.719 1 89 143 ILE A CA 1
ATOM 1097 C C . ILE A 1 143 ? 5.141 -0.75 10.133 1 89 143 ILE A C 1
ATOM 1099 O O . ILE A 1 143 ? 5.316 -0.733 8.914 1 89 143 ILE A O 1
ATOM 1103 N N . SER A 1 144 ? 6.09 -0.987 11 1 84.31 144 SER A N 1
ATOM 1104 C CA . SER A 1 144 ? 7.461 -1.183 10.531 1 84.31 144 SER A CA 1
ATOM 1105 C C . SER A 1 144 ? 7.594 -2.484 9.75 1 84.31 144 SER A C 1
ATOM 1107 O O . SER A 1 144 ? 8.516 -2.641 8.945 1 84.31 144 SER A O 1
ATOM 1109 N N . ILE A 1 145 ? 6.691 -3.396 9.93 1 86.19 145 ILE A N 1
ATOM 1110 C CA . ILE A 1 145 ? 6.707 -4.68 9.234 1 86.19 145 ILE A CA 1
ATOM 1111 C C . ILE A 1 145 ? 5.945 -4.562 7.918 1 86.19 145 ILE A C 1
ATOM 1113 O O . ILE A 1 145 ? 4.801 -4.094 7.895 1 86.19 145 ILE A O 1
ATOM 1117 N N . PRO A 1 146 ? 6.602 -4.934 6.824 1 85.75 146 PRO A N 1
ATOM 1118 C CA . PRO A 1 146 ? 5.848 -4.934 5.566 1 85.75 146 PRO A CA 1
ATOM 1119 C C . PRO A 1 146 ? 4.555 -5.742 5.652 1 85.75 146 PRO A C 1
ATOM 1121 O O . PRO A 1 146 ? 4.574 -6.898 6.086 1 85.75 146 PRO A O 1
ATOM 1124 N N . ASN A 1 147 ? 3.57 -5.117 5.258 1 88.69 147 ASN A N 1
ATOM 1125 C CA . ASN A 1 147 ? 2.242 -5.672 5.496 1 88.69 147 ASN A CA 1
ATOM 1126 C C . ASN A 1 147 ? 2.078 -7.039 4.84 1 88.69 147 ASN A C 1
ATOM 1128 O O . ASN A 1 147 ? 1.522 -7.961 5.441 1 88.69 147 ASN A O 1
ATOM 1132 N N . ILE A 1 148 ? 2.508 -7.191 3.66 1 84.19 148 ILE A N 1
ATOM 1133 C CA . ILE A 1 148 ? 2.326 -8.445 2.938 1 84.19 148 ILE A CA 1
ATOM 1134 C C . ILE A 1 148 ? 3.053 -9.57 3.672 1 84.19 148 ILE A C 1
ATOM 1136 O O . ILE A 1 148 ? 2.576 -10.711 3.703 1 84.19 148 ILE A O 1
ATOM 1140 N N . PHE A 1 149 ? 4.184 -9.273 4.262 1 82.75 149 PHE A N 1
ATOM 1141 C CA . PHE A 1 149 ? 4.922 -10.273 5.023 1 82.75 149 PHE A CA 1
ATOM 1142 C C . PHE A 1 149 ? 4.16 -10.672 6.277 1 82.75 149 PHE A C 1
ATOM 1144 O O . PHE A 1 149 ? 4.09 -11.852 6.625 1 82.75 149 PHE A O 1
ATOM 1151 N N . LEU A 1 150 ? 3.713 -9.656 6.898 1 87.5 150 LEU A N 1
ATOM 1152 C CA . LEU A 1 150 ? 2.914 -9.922 8.094 1 87.5 150 LEU A CA 1
ATOM 1153 C C . LEU A 1 150 ? 1.705 -10.789 7.758 1 87.5 150 LEU A C 1
ATOM 1155 O O . LEU A 1 150 ? 1.414 -11.758 8.461 1 87.5 150 LEU A O 1
ATOM 1159 N N . LEU A 1 151 ? 1.046 -10.531 6.668 1 90.38 151 LEU A N 1
ATOM 1160 C CA . LEU A 1 151 ? -0.142 -11.258 6.242 1 90.38 151 LEU A CA 1
ATOM 1161 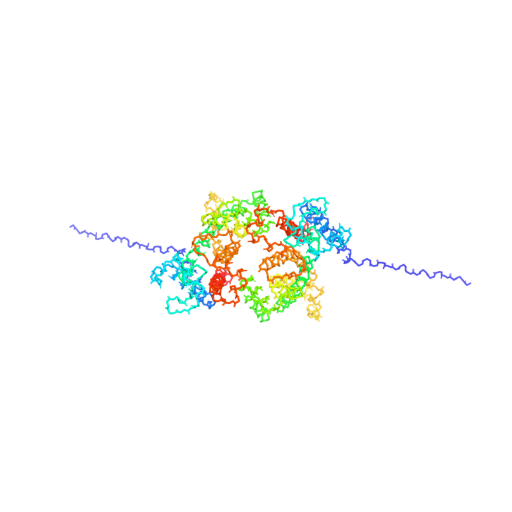C C . LEU A 1 151 ? 0.207 -12.695 5.875 1 90.38 151 LEU A C 1
ATOM 1163 O O . LEU A 1 151 ? -0.444 -13.641 6.34 1 90.38 151 LEU A O 1
ATOM 1167 N N . ILE A 1 152 ? 1.204 -12.867 5.086 1 84.06 152 ILE A N 1
ATOM 1168 C CA . ILE A 1 152 ? 1.61 -14.203 4.656 1 84.06 152 ILE A CA 1
ATOM 1169 C C . ILE A 1 152 ? 2.014 -15.031 5.871 1 84.06 152 ILE A C 1
ATOM 1171 O O . ILE A 1 152 ? 1.624 -16.203 5.988 1 84.06 152 ILE A O 1
ATOM 1175 N N . THR A 1 153 ? 2.814 -14.406 6.812 1 83.31 153 THR A N 1
ATOM 1176 C CA . THR A 1 153 ? 3.264 -15.102 8.008 1 83.31 153 THR A CA 1
ATOM 1177 C C . THR A 1 153 ? 2.072 -15.578 8.836 1 83.31 153 THR A C 1
ATOM 1179 O O . THR A 1 153 ? 2.014 -16.75 9.234 1 83.31 153 THR A O 1
ATOM 1182 N N . LEU A 1 154 ? 1.101 -14.781 8.992 1 88.62 154 LEU A N 1
ATOM 1183 C CA . LEU A 1 154 ? -0.035 -15.102 9.852 1 88.62 154 LEU A CA 1
ATOM 1184 C C . LEU A 1 154 ? -0.939 -16.141 9.188 1 88.62 154 LEU A C 1
ATOM 1186 O O . LEU A 1 154 ? -1.449 -17.047 9.852 1 88.62 154 LEU A O 1
ATOM 1190 N N . VAL A 1 155 ? -1.113 -16.062 7.844 1 87.19 155 VAL A N 1
ATOM 1191 C CA . VAL A 1 155 ? -2.027 -16.969 7.172 1 87.19 155 VAL A CA 1
ATOM 1192 C C . VAL A 1 155 ? -1.399 -18.359 7.09 1 87.19 155 VAL A C 1
ATOM 1194 O O . VAL A 1 155 ? -2.107 -19.375 6.984 1 87.19 155 VAL A O 1
ATOM 1197 N N . THR A 1 156 ? -0.082 -18.422 7.043 1 80.31 156 THR A N 1
ATOM 1198 C CA . THR A 1 156 ? 0.583 -19.719 6.961 1 80.31 156 THR A CA 1
ATOM 1199 C C . THR A 1 156 ? 0.603 -20.406 8.32 1 80.31 156 THR A C 1
ATOM 1201 O O . THR A 1 156 ? 0.671 -21.625 8.406 1 80.31 156 THR A O 1
ATOM 1204 N N . ILE A 1 157 ? 0.618 -19.562 9.375 1 82.31 157 ILE A N 1
ATOM 1205 C CA . ILE A 1 157 ? 0.623 -20.109 10.727 1 82.31 157 ILE A CA 1
ATOM 1206 C C . ILE A 1 157 ? -0.756 -20.672 11.062 1 82.31 157 ILE A C 1
ATOM 1208 O O . ILE A 1 157 ? -0.867 -21.734 11.68 1 82.31 157 ILE A O 1
ATOM 1212 N N . PHE A 1 158 ? -1.708 -19.984 10.539 1 84.56 158 PHE A N 1
ATOM 1213 C CA . PHE A 1 158 ? -3.074 -20.422 10.82 1 84.56 158 PHE A CA 1
ATOM 1214 C C . PHE A 1 158 ? -3.664 -21.156 9.625 1 84.56 158 PHE A C 1
ATOM 1216 O O . PHE A 1 158 ? -3.248 -20.938 8.484 1 84.56 158 PHE A O 1
ATOM 1223 N N . GLU A 1 159 ? -4.387 -22.203 9.727 1 78.5 159 GLU A N 1
ATOM 1224 C CA . GLU A 1 159 ? -5.051 -22.859 8.609 1 78.5 159 GLU A CA 1
ATOM 1225 C C . GLU A 1 159 ? -5.902 -21.875 7.816 1 78.5 159 GLU A C 1
ATOM 1227 O O . GLU A 1 159 ? -6.676 -21.109 8.391 1 78.5 159 GLU A O 1
ATOM 1232 N N . PRO A 1 160 ? -5.633 -21.828 6.539 1 76.69 160 PRO A N 1
ATOM 1233 C CA . PRO A 1 160 ? -6.375 -20.875 5.711 1 76.69 160 PRO A CA 1
ATOM 1234 C C . PRO A 1 160 ? -7.887 -21.062 5.801 1 76.69 160 PRO A C 1
ATOM 1236 O O . PRO A 1 160 ? -8.359 -22.203 5.969 1 76.69 160 PRO A O 1
ATOM 1239 N N . GLY A 1 161 ? -8.648 -20 5.875 1 85.38 161 GLY A N 1
ATOM 1240 C CA . GLY A 1 161 ? -10.102 -19.969 5.945 1 85.38 161 GLY A CA 1
ATOM 1241 C C . GLY A 1 161 ? -10.672 -18.562 5.973 1 85.38 161 GLY A C 1
ATOM 1242 O O . GLY A 1 161 ? -9.945 -17.594 6.23 1 85.38 161 GLY A O 1
ATOM 1243 N N . LEU A 1 162 ? -11.922 -18.547 5.621 1 91.69 162 LEU A N 1
ATOM 1244 C CA . LEU A 1 162 ? -12.617 -17.266 5.531 1 91.69 162 LEU A CA 1
ATOM 1245 C C . LEU A 1 162 ? -12.578 -16.531 6.863 1 91.69 162 LEU A C 1
ATOM 1247 O O . LEU A 1 162 ? -12.234 -15.344 6.91 1 91.69 162 LEU A O 1
ATOM 1251 N N . ASP A 1 163 ? -12.875 -17.172 7.945 1 92.75 163 ASP A N 1
ATOM 1252 C CA . ASP A 1 163 ? -12.93 -16.562 9.266 1 92.75 163 ASP A CA 1
ATOM 1253 C C . ASP A 1 163 ? -11.547 -16.094 9.719 1 92.75 163 ASP A C 1
ATOM 1255 O O . ASP A 1 163 ? -11.398 -14.984 10.234 1 92.75 163 ASP A O 1
ATOM 1259 N N . LYS A 1 164 ? -10.547 -16.953 9.516 1 94 164 LYS A N 1
ATOM 1260 C CA . LYS A 1 164 ? -9.188 -16.594 9.914 1 94 164 LYS A CA 1
ATOM 1261 C C . LYS A 1 164 ? -8.672 -15.398 9.125 1 94 164 LYS A C 1
ATOM 1263 O O . LYS A 1 164 ? -8.008 -14.523 9.672 1 94 164 LYS A O 1
ATOM 1268 N N . LEU A 1 165 ? -9.023 -15.406 7.797 1 95 165 LEU A N 1
ATOM 1269 C CA . LEU A 1 165 ? -8.586 -14.305 6.953 1 95 165 LEU A CA 1
ATOM 1270 C C . LEU A 1 165 ? -9.172 -12.984 7.434 1 95 165 LEU A C 1
ATOM 1272 O O . LEU A 1 165 ? -8.477 -11.969 7.488 1 95 165 LEU A O 1
ATOM 1276 N N . ILE A 1 166 ? -10.43 -13 7.805 1 97 166 ILE A N 1
ATOM 1277 C CA . ILE A 1 166 ? -11.109 -11.805 8.281 1 97 166 ILE A CA 1
ATOM 1278 C C . ILE A 1 166 ? -10.453 -11.305 9.562 1 97 166 ILE A C 1
ATOM 1280 O O . ILE A 1 166 ? -10.172 -10.109 9.695 1 97 166 ILE A O 1
ATOM 1284 N N . ILE A 1 167 ? -10.117 -12.188 10.422 1 96.62 167 ILE A N 1
ATOM 1285 C CA . ILE A 1 167 ? -9.516 -11.836 11.703 1 96.62 167 ILE A CA 1
ATOM 1286 C C . ILE A 1 167 ? -8.109 -11.289 11.477 1 96.62 167 ILE A C 1
ATOM 1288 O O . ILE A 1 167 ? -7.723 -10.281 12.078 1 96.62 167 ILE A O 1
ATOM 1292 N N . ILE A 1 168 ? -7.43 -11.914 10.594 1 96.25 168 ILE A N 1
ATOM 1293 C CA . ILE A 1 168 ? -6.055 -11.508 10.312 1 96.25 168 ILE A CA 1
ATOM 1294 C C . ILE A 1 168 ? -6.043 -10.102 9.711 1 96.25 168 ILE A C 1
ATOM 1296 O O . ILE A 1 168 ? -5.238 -9.258 10.109 1 96.25 168 ILE A O 1
ATOM 1300 N N . PHE A 1 169 ? -6.926 -9.852 8.773 1 96.88 169 PHE A N 1
ATOM 1301 C CA . PHE A 1 169 ? -6.992 -8.523 8.172 1 96.88 169 PHE A CA 1
ATOM 1302 C C . PHE A 1 169 ? -7.398 -7.48 9.203 1 96.88 169 PHE A C 1
ATOM 1304 O O . PHE A 1 169 ? -6.879 -6.359 9.195 1 96.88 169 PHE A O 1
ATOM 1311 N N . ALA A 1 170 ? -8.297 -7.855 10.086 1 97.38 170 ALA A N 1
ATOM 1312 C CA . ALA A 1 170 ? -8.727 -6.934 11.141 1 97.38 170 ALA A CA 1
ATOM 1313 C C . ALA A 1 170 ? -7.578 -6.609 12.086 1 97.38 170 ALA A C 1
ATOM 1315 O O . ALA A 1 170 ? -7.371 -5.449 12.453 1 97.38 170 ALA A O 1
ATOM 1316 N N . LEU A 1 171 ? -6.773 -7.555 12.391 1 95.69 171 LEU A N 1
ATOM 1317 C CA . LEU A 1 171 ? -5.711 -7.43 13.383 1 95.69 171 LEU A CA 1
ATOM 1318 C C . LEU A 1 171 ? -4.496 -6.73 12.797 1 95.69 171 LEU A C 1
ATOM 1320 O O . LEU A 1 171 ? -3.627 -6.254 13.531 1 95.69 171 LEU A O 1
ATOM 1324 N N . THR A 1 172 ? -4.4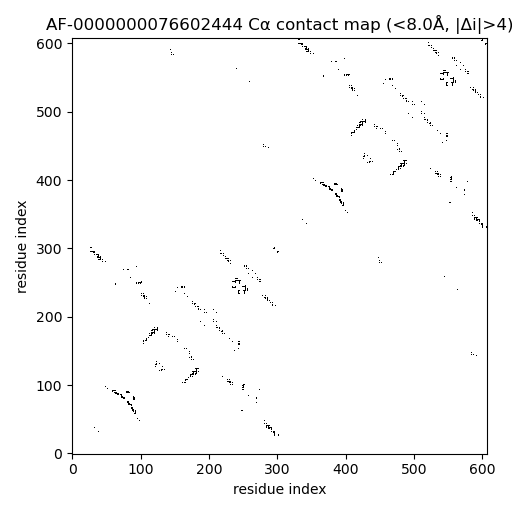84 -6.645 11.5 1 95.31 172 THR A N 1
ATOM 1325 C CA . THR A 1 172 ? -3.303 -6.051 10.883 1 95.31 172 THR A CA 1
ATOM 1326 C C . THR A 1 172 ? -3.641 -4.707 10.25 1 95.31 172 THR A C 1
ATOM 1328 O O . THR A 1 172 ? -2.744 -3.926 9.922 1 95.31 172 THR A O 1
ATOM 1331 N N . GLY A 1 173 ? -4.914 -4.402 10.078 1 96.75 173 GLY A N 1
ATOM 1332 C CA . GLY A 1 173 ? -5.312 -3.227 9.32 1 96.75 173 GLY A CA 1
ATOM 1333 C C . GLY A 1 173 ? -5.797 -2.084 10.195 1 96.75 173 GLY A C 1
ATOM 1334 O O . GLY A 1 173 ? -6.441 -1.154 9.711 1 96.75 173 GLY A O 1
ATOM 1335 N N . TRP A 1 174 ? -5.41 -2.018 11.461 1 97.62 174 TRP A N 1
ATOM 1336 C CA . TRP A 1 174 ? -6.02 -1.068 12.391 1 97.62 174 TRP A CA 1
ATOM 1337 C C . TRP A 1 174 ? -5.113 0.138 12.602 1 97.62 174 TRP A C 1
ATOM 1339 O O . TRP A 1 174 ? -5.559 1.177 13.102 1 97.62 174 TRP A O 1
ATOM 1349 N N . THR A 1 175 ? -3.867 0.093 12.258 1 97.12 175 THR A N 1
ATOM 1350 C CA . THR A 1 175 ? -2.883 1.088 12.664 1 97.12 175 THR A CA 1
ATOM 1351 C C . THR A 1 175 ? -3.158 2.432 12 1 97.12 175 THR A C 1
ATOM 1353 O O . THR A 1 175 ? -3.012 3.484 12.625 1 97.12 175 THR A O 1
ATOM 1356 N N . GLY A 1 176 ? -3.537 2.408 10.742 1 95.88 176 GLY A N 1
ATOM 1357 C CA . GLY A 1 176 ? -3.867 3.648 10.062 1 95.88 176 GLY A CA 1
ATOM 1358 C C . GLY A 1 176 ? -5.043 4.379 10.688 1 95.88 176 GLY A C 1
ATOM 1359 O O . GLY A 1 176 ? -4.996 5.594 10.867 1 95.88 176 GLY A O 1
ATOM 1360 N N . THR A 1 177 ? -6.016 3.619 10.969 1 97.69 177 THR A N 1
ATOM 1361 C CA . THR A 1 177 ? -7.188 4.191 11.617 1 97.69 177 THR A CA 1
ATOM 1362 C C . THR A 1 177 ? -6.832 4.73 13 1 97.69 177 THR A C 1
ATOM 1364 O O . THR A 1 177 ? -7.324 5.785 13.406 1 97.69 177 THR A O 1
ATOM 1367 N N . ALA A 1 178 ? -6 4.035 13.68 1 98.44 178 ALA A N 1
ATOM 1368 C CA . ALA A 1 178 ? -5.59 4.48 15.016 1 98.44 178 ALA A CA 1
ATOM 1369 C C . ALA A 1 178 ? -4.914 5.848 14.945 1 98.44 178 ALA A C 1
ATOM 1371 O O . ALA A 1 178 ? -5.23 6.738 15.742 1 98.44 178 ALA A O 1
ATOM 1372 N N . ARG A 1 179 ? -4.09 5.957 14.031 1 96.44 179 ARG A N 1
ATOM 1373 C CA . ARG A 1 179 ? -3.383 7.223 13.891 1 96.44 179 ARG A CA 1
ATOM 1374 C C . ARG A 1 179 ? -4.336 8.336 13.469 1 96.44 179 ARG A C 1
ATOM 1376 O O . ARG A 1 179 ? -4.211 9.477 13.922 1 96.44 179 ARG A O 1
ATOM 1383 N N . LEU A 1 180 ? -5.137 8.023 12.594 1 96.5 180 LEU A N 1
ATOM 1384 C CA . LEU A 1 180 ? -6.125 8.992 12.117 1 96.5 180 LEU A CA 1
ATOM 1385 C C . LEU A 1 180 ? -7.008 9.477 13.258 1 96.5 180 LEU A C 1
ATOM 1387 O O . LEU A 1 180 ? -7.188 10.68 13.445 1 96.5 180 LEU A O 1
ATOM 1391 N N . VAL A 1 181 ? -7.527 8.508 13.992 1 98.12 181 VAL A N 1
ATOM 1392 C CA . VAL A 1 181 ? -8.43 8.828 15.086 1 98.12 181 VAL A CA 1
ATOM 1393 C C . VAL A 1 181 ? -7.68 9.586 16.188 1 98.12 181 VAL A C 1
ATOM 1395 O O . VAL A 1 181 ? -8.203 10.539 16.766 1 98.12 181 VAL A O 1
ATOM 1398 N N . ARG A 1 182 ? -6.512 9.094 16.453 1 98.12 182 ARG A N 1
ATOM 1399 C CA . ARG A 1 182 ? -5.68 9.82 17.406 1 98.12 182 ARG A CA 1
ATOM 1400 C C . ARG A 1 182 ? -5.543 11.289 17.016 1 98.12 182 ARG A C 1
ATOM 1402 O O . ARG A 1 182 ? -5.699 12.18 17.859 1 98.12 182 ARG A O 1
ATOM 1409 N N . GLY A 1 183 ? -5.242 11.523 15.789 1 96.56 183 GLY A N 1
ATOM 1410 C CA . GLY A 1 183 ? -5.098 12.891 15.312 1 96.56 183 GLY A CA 1
ATOM 1411 C C . GLY A 1 183 ? -6.355 13.719 15.492 1 96.56 183 GLY A C 1
ATOM 1412 O O . GLY A 1 183 ? -6.285 14.867 15.938 1 96.56 183 GLY A O 1
ATOM 1413 N N . GLU A 1 184 ? -7.461 13.172 15.164 1 96.5 184 GLU A N 1
ATOM 1414 C CA . GLU A 1 184 ? -8.734 13.852 15.352 1 96.5 184 GLU A CA 1
ATOM 1415 C C . GLU A 1 184 ? -8.984 14.164 16.828 1 96.5 184 GLU A C 1
ATOM 1417 O O . GLU A 1 184 ? -9.438 15.258 17.172 1 96.5 184 GLU A O 1
ATOM 1422 N N . PHE A 1 185 ? -8.719 13.203 17.641 1 97.62 185 PHE A N 1
ATOM 1423 C CA . PHE A 1 185 ? -8.977 13.352 19.078 1 97.62 185 PHE A CA 1
ATOM 1424 C C . PHE A 1 185 ? -8.07 14.406 19.688 1 97.62 185 PHE A C 1
ATOM 1426 O O . PHE A 1 185 ? -8.492 15.172 20.562 1 97.62 185 PHE A O 1
ATOM 1433 N N . LEU A 1 186 ? -6.824 14.445 19.312 1 96.5 186 LEU A N 1
ATOM 1434 C CA . LEU A 1 186 ? -5.891 15.461 19.797 1 96.5 186 LEU A CA 1
ATOM 1435 C C . LEU A 1 186 ? -6.395 16.859 19.453 1 96.5 186 LEU A C 1
ATOM 1437 O O . LEU A 1 186 ? -6.242 17.781 20.266 1 96.5 186 LEU A O 1
ATOM 1441 N N . SER A 1 187 ? -6.98 16.953 18.297 1 94.88 187 SER A N 1
ATOM 1442 C CA . SER A 1 187 ? -7.492 18.25 17.859 1 94.88 187 SER A CA 1
ATOM 1443 C C . SER A 1 187 ? -8.781 18.625 18.578 1 94.88 187 SER A C 1
ATOM 1445 O O . SER A 1 187 ? -8.961 19.766 18.984 1 94.88 187 SER A O 1
ATOM 1447 N N . LEU A 1 188 ? -9.594 17.688 18.812 1 94.88 188 LEU A N 1
ATOM 1448 C CA . LEU A 1 188 ? -10.93 17.938 19.344 1 94.88 188 LEU A CA 1
ATOM 1449 C C . LEU A 1 188 ? -10.898 18.062 20.859 1 94.88 188 LEU A C 1
ATOM 1451 O O . LEU A 1 188 ? -11.734 18.766 21.438 1 94.88 188 LEU A O 1
ATOM 1455 N N . ARG A 1 189 ? -9.953 17.422 21.484 1 95.25 189 ARG A N 1
ATOM 1456 C CA . ARG A 1 189 ? -9.953 17.359 22.938 1 95.25 189 ARG A CA 1
ATOM 1457 C C . ARG A 1 189 ? -9.688 18.75 23.547 1 95.25 189 ARG A C 1
ATOM 1459 O O . ARG A 1 189 ? -9.961 18.969 24.719 1 95.25 189 ARG A O 1
ATOM 1466 N N . THR A 1 190 ? -9.18 19.688 22.75 1 94.69 190 THR A N 1
ATOM 1467 C CA . THR A 1 190 ? -8.852 21.016 23.25 1 94.69 190 THR A CA 1
ATOM 1468 C C . THR A 1 190 ? -9.945 22.016 22.875 1 94.69 190 THR A C 1
ATOM 1470 O O . THR A 1 190 ? -9.82 23.219 23.141 1 94.69 190 THR A O 1
ATOM 1473 N N . ARG A 1 191 ? -10.945 21.531 22.234 1 94.81 191 ARG A N 1
ATOM 1474 C CA . ARG A 1 191 ? -12.047 22.406 21.844 1 94.81 191 ARG A CA 1
ATOM 1475 C C . ARG A 1 191 ? -12.883 22.797 23.062 1 94.81 191 ARG A C 1
ATOM 1477 O O . ARG A 1 191 ? -12.906 22.078 24.062 1 94.81 191 ARG A O 1
ATOM 1484 N N . GLU A 1 192 ? -13.648 23.906 23 1 93.94 192 GLU A N 1
ATOM 1485 C CA . GLU A 1 192 ? -14.383 24.5 24.109 1 93.94 192 GLU A CA 1
ATOM 1486 C C . GLU A 1 192 ? -15.43 23.531 24.656 1 93.94 192 GLU A C 1
ATOM 1488 O O . GLU A 1 192 ? -15.617 23.438 25.875 1 93.94 192 GLU A O 1
ATOM 1493 N N . PHE A 1 193 ? -16.156 22.828 23.828 1 92.62 193 PHE A N 1
ATOM 1494 C CA . PHE A 1 193 ? -17.219 21.953 24.281 1 92.62 193 PHE A CA 1
ATOM 1495 C C . PHE A 1 193 ? -16.672 20.797 25.094 1 92.62 193 PHE A C 1
ATOM 1497 O O . PHE A 1 193 ? -17.328 20.297 26 1 92.62 193 PHE A O 1
ATOM 1504 N N . VAL A 1 194 ? -15.508 20.391 24.766 1 94.88 194 VAL A N 1
ATOM 1505 C CA . VAL A 1 194 ? -14.891 19.281 25.5 1 94.88 194 VAL A CA 1
ATOM 1506 C C . VAL A 1 194 ? -14.344 19.797 26.844 1 94.88 194 VAL A C 1
ATOM 1508 O O . VAL A 1 194 ? -14.508 19.141 27.875 1 94.88 194 VAL A O 1
ATOM 1511 N N . LEU A 1 195 ? -13.734 20.984 26.812 1 94.44 195 LEU A N 1
ATOM 1512 C CA . LEU A 1 195 ? -13.195 21.578 28.031 1 94.44 195 LEU A CA 1
ATOM 1513 C C . LEU A 1 195 ? -14.305 21.875 29.031 1 94.44 195 LEU A C 1
ATOM 1515 O O . LEU A 1 195 ? -14.133 21.672 30.234 1 94.44 195 LEU A O 1
ATOM 1519 N N . ALA A 1 196 ? -15.367 22.359 28.5 1 96.12 196 ALA A N 1
ATOM 1520 C CA . ALA A 1 196 ? -16.531 22.625 29.344 1 96.12 196 ALA A CA 1
ATOM 1521 C C . ALA A 1 196 ? -17.031 21.344 30.016 1 96.12 196 ALA A C 1
ATOM 1523 O O . ALA A 1 196 ? -17.344 21.344 31.203 1 96.12 196 ALA A O 1
ATOM 1524 N N . ALA A 1 197 ? -17.094 20.266 29.281 1 95.38 197 ALA A N 1
ATOM 1525 C CA . ALA A 1 197 ? -17.547 18.984 29.812 1 95.38 197 ALA A CA 1
ATOM 1526 C C . ALA A 1 197 ? -16.594 18.484 30.891 1 95.38 197 ALA A C 1
ATOM 1528 O O . ALA A 1 197 ? -17.031 17.938 31.906 1 95.38 197 ALA A O 1
ATOM 1529 N N . LYS A 1 198 ? -15.328 18.672 30.688 1 94.31 198 LYS A N 1
ATOM 1530 C CA . LYS A 1 198 ? -14.328 18.266 31.672 1 94.31 198 LYS A CA 1
ATOM 1531 C C . LYS A 1 198 ? -14.453 19.078 32.969 1 94.31 198 LYS A C 1
ATOM 1533 O O . LYS A 1 198 ? -14.336 18.531 34.062 1 94.31 198 LYS A O 1
ATOM 1538 N N . THR A 1 199 ? -14.734 20.359 32.812 1 95.5 199 THR A N 1
ATOM 1539 C CA . THR A 1 199 ? -14.836 21.266 33.938 1 95.5 199 THR A CA 1
ATOM 1540 C C . THR A 1 199 ? -16.047 20.922 34.812 1 95.5 199 THR A C 1
ATOM 1542 O O . THR A 1 199 ? -16 21.062 36.031 1 95.5 199 THR A O 1
ATOM 1545 N N . ILE A 1 200 ? -17.047 20.422 34.188 1 95.19 200 ILE A N 1
ATOM 1546 C CA . ILE A 1 200 ? -18.25 20.109 34.906 1 95.19 200 ILE A CA 1
ATOM 1547 C C . ILE A 1 200 ? -18.141 18.703 35.5 1 95.19 200 ILE A C 1
ATOM 1549 O O . ILE A 1 200 ? -19 18.281 36.281 1 95.19 200 ILE A O 1
ATOM 1553 N N . GLY A 1 201 ? -17.156 17.938 35.188 1 94.31 201 GLY A N 1
ATOM 1554 C CA . GLY A 1 201 ? -16.859 16.656 35.781 1 94.31 201 GLY A CA 1
ATOM 1555 C C . GLY A 1 201 ? -17.438 15.477 35.031 1 94.31 201 GLY A C 1
ATOM 1556 O O . GLY A 1 201 ? -17.703 14.422 35.594 1 94.31 201 GLY A O 1
ATOM 1557 N N . THR A 1 202 ? -17.719 15.68 33.781 1 96.12 202 THR A N 1
ATOM 1558 C CA . THR A 1 202 ? -18.234 14.594 32.969 1 96.12 202 THR A CA 1
ATOM 1559 C C . THR A 1 202 ? -17.219 13.461 32.844 1 96.12 202 THR A C 1
ATOM 1561 O O . THR A 1 202 ? -16.031 13.703 32.719 1 96.12 202 THR A O 1
ATOM 1564 N N . ARG A 1 203 ? -17.75 12.273 32.938 1 97.31 203 ARG A N 1
ATOM 1565 C CA . ARG A 1 203 ? -16.875 11.102 32.875 1 97.31 203 ARG A CA 1
ATOM 1566 C C . ARG A 1 203 ? -16.203 10.984 31.531 1 97.31 203 ARG A C 1
ATOM 1568 O O . ARG A 1 203 ? -16.797 11.312 30.5 1 97.31 203 ARG A O 1
ATOM 1575 N N . SER A 1 204 ? -14.977 10.406 31.516 1 96.12 204 SER A N 1
ATOM 1576 C CA . SER A 1 204 ? -14.156 10.328 30.312 1 96.12 204 SER A CA 1
ATOM 1577 C C . SER A 1 204 ? -14.844 9.523 29.219 1 96.12 204 SER A C 1
ATOM 1579 O O . SER A 1 204 ? -14.789 9.891 28.031 1 96.12 204 SER A O 1
ATOM 1581 N N . TYR A 1 205 ? -15.43 8.414 29.531 1 95.94 205 TYR A N 1
ATOM 1582 C CA . TYR A 1 205 ? -16.031 7.57 28.516 1 95.94 205 TYR A CA 1
ATOM 1583 C C . TYR A 1 205 ? -17.219 8.273 27.859 1 95.94 205 TYR A C 1
ATOM 1585 O O . TYR A 1 205 ? -17.5 8.078 26.672 1 95.94 205 TYR A O 1
ATOM 1593 N N . VAL A 1 206 ? -17.875 9.172 28.594 1 96.19 206 VAL A N 1
ATOM 1594 C CA . VAL A 1 206 ? -18.984 9.945 28.031 1 96.19 206 VAL A CA 1
ATOM 1595 C C . VAL A 1 206 ? -18.453 10.992 27.062 1 96.19 206 VAL A C 1
ATOM 1597 O O . VAL A 1 206 ? -18.984 11.164 25.969 1 96.19 206 VAL A O 1
ATOM 1600 N N . ILE A 1 207 ? -17.406 11.617 27.5 1 97.06 207 ILE A N 1
ATOM 1601 C CA . ILE A 1 207 ? -16.781 12.633 26.641 1 97.06 207 ILE A CA 1
ATOM 1602 C C . ILE A 1 207 ? -16.297 12 25.344 1 97.06 207 ILE A C 1
ATOM 1604 O O . ILE A 1 207 ? -16.531 12.523 24.266 1 97.06 207 ILE A O 1
ATOM 1608 N N . ILE A 1 208 ? -15.68 10.844 25.438 1 97.31 208 ILE A N 1
ATOM 1609 C CA . ILE A 1 208 ? -15.094 10.148 24.297 1 97.31 208 ILE A CA 1
ATOM 1610 C C . ILE A 1 208 ? -16.203 9.719 23.328 1 97.31 208 ILE A C 1
ATOM 1612 O O . ILE A 1 208 ? -16.156 10.039 22.141 1 97.31 208 ILE A O 1
ATOM 1616 N N . PHE A 1 209 ? -17.266 9.094 23.844 1 95.62 209 PHE A N 1
ATOM 1617 C CA . PHE A 1 209 ? -18.234 8.422 22.984 1 95.62 209 PHE A CA 1
ATOM 1618 C C . PHE A 1 209 ? -19.359 9.375 22.578 1 95.62 209 PHE A C 1
ATOM 1620 O O . PHE A 1 209 ? -19.953 9.234 21.516 1 95.62 209 PHE A O 1
ATOM 1627 N N . SER A 1 210 ? -19.578 10.422 23.359 1 94.5 210 SER A N 1
ATOM 1628 C CA . SER A 1 210 ? -20.734 11.258 23.094 1 94.5 210 SER A CA 1
ATOM 1629 C C . SER A 1 210 ? -20.328 12.609 22.516 1 94.5 210 SER A C 1
ATOM 1631 O O . SER A 1 210 ? -21.125 13.266 21.828 1 94.5 210 SER A O 1
ATOM 1633 N N . HIS A 1 211 ? -19.156 13.039 22.812 1 94.81 211 HIS A N 1
ATOM 1634 C CA . HIS A 1 211 ? -18.781 14.391 22.406 1 94.81 211 HIS A CA 1
ATOM 1635 C C . HIS A 1 211 ? -17.719 14.359 21.312 1 94.81 211 HIS A C 1
ATOM 1637 O O . HIS A 1 211 ? -17.922 14.93 20.234 1 94.81 211 HIS A O 1
ATOM 1643 N N . ILE A 1 212 ? -16.688 13.594 21.5 1 97 212 ILE A N 1
ATOM 1644 C CA . ILE A 1 212 ? -15.555 13.695 20.578 1 97 212 ILE A CA 1
ATOM 1645 C C . ILE A 1 212 ? -15.773 12.758 19.391 1 97 212 ILE A C 1
ATOM 1647 O O . ILE A 1 212 ? -15.688 13.188 18.234 1 97 212 ILE A O 1
ATOM 1651 N N . LEU A 1 213 ? -16.156 11.516 19.641 1 97 213 LEU A N 1
ATOM 1652 C CA . LEU A 1 213 ? -16.234 10.492 18.594 1 97 213 LEU A CA 1
ATOM 1653 C C . LEU A 1 213 ? -17.234 10.883 17.516 1 97 213 LEU A C 1
ATOM 1655 O O . LEU A 1 213 ? -16.938 10.773 16.328 1 97 213 LEU A O 1
ATOM 1659 N N . PRO A 1 214 ? -18.406 11.352 17.906 1 94.44 214 PRO A N 1
ATOM 1660 C CA . PRO A 1 214 ? -19.359 11.742 16.859 1 94.44 214 PRO A CA 1
ATOM 1661 C C . PRO A 1 214 ? -18.812 12.828 15.938 1 94.44 214 PRO A C 1
ATOM 1663 O O . PRO A 1 214 ? -19.156 12.875 14.758 1 94.44 214 PRO A O 1
ATOM 1666 N N . ASN A 1 215 ? -17.953 13.68 16.469 1 93.62 215 ASN A N 1
ATOM 1667 C CA . ASN A 1 215 ? -17.359 14.75 15.68 1 93.62 215 ASN A CA 1
ATOM 1668 C C . ASN A 1 215 ? -16.188 14.242 14.836 1 93.62 215 ASN A C 1
ATOM 1670 O O . ASN A 1 215 ? -15.742 14.93 13.914 1 93.62 215 ASN A O 1
ATOM 1674 N N . ALA A 1 216 ? -15.773 13.055 15.078 1 95.81 216 ALA A N 1
ATOM 1675 C CA . ALA A 1 216 ? -14.641 12.484 14.359 1 95.81 216 ALA A CA 1
ATOM 1676 C C . ALA A 1 216 ? -15.094 11.422 13.367 1 95.81 216 ALA A C 1
ATOM 1678 O O . ALA A 1 216 ? -14.273 10.781 12.711 1 95.81 216 ALA A O 1
ATOM 1679 N N . LEU A 1 217 ? -16.391 11.242 13.164 1 95.44 217 LEU A N 1
ATOM 1680 C CA . LEU A 1 217 ? -16.922 10.141 12.359 1 95.44 217 LEU A CA 1
ATOM 1681 C C . LEU A 1 217 ? -16.641 10.383 10.883 1 95.44 217 LEU A C 1
ATOM 1683 O O . LEU A 1 217 ? -16.484 9.422 10.117 1 95.44 217 LEU A O 1
ATOM 1687 N N . GLY A 1 218 ? -16.594 11.625 10.422 1 94.5 218 GLY A N 1
ATOM 1688 C CA . GLY A 1 218 ? -16.359 11.938 9.016 1 94.5 218 GLY A CA 1
ATOM 1689 C C . GLY A 1 218 ? -15.125 11.258 8.461 1 94.5 218 GLY A C 1
ATOM 1690 O O . GLY A 1 218 ? -15.227 10.367 7.613 1 94.5 218 GLY A O 1
ATOM 1691 N N . PRO A 1 219 ? -13.953 11.609 9.039 1 95.5 219 PRO A N 1
ATOM 1692 C CA . PRO A 1 219 ? -12.711 11 8.57 1 95.5 219 PRO A CA 1
ATOM 1693 C C . PRO A 1 219 ? -12.688 9.484 8.758 1 95.5 219 PRO A C 1
ATOM 1695 O O . PRO A 1 219 ? -12.086 8.766 7.953 1 95.5 219 PRO A O 1
ATOM 1698 N N . ILE A 1 220 ? -13.336 9.023 9.758 1 97.5 220 ILE A N 1
ATOM 1699 C CA . ILE A 1 220 ? -13.344 7.59 10.047 1 97.5 220 ILE A CA 1
ATOM 1700 C C . ILE A 1 220 ? -14.125 6.852 8.961 1 97.5 220 ILE A C 1
ATOM 1702 O O . ILE A 1 220 ? -13.688 5.812 8.469 1 97.5 220 ILE A O 1
ATOM 1706 N N . ILE A 1 221 ? -15.266 7.383 8.562 1 96.94 221 ILE A N 1
ATOM 1707 C CA . ILE A 1 221 ? -16.109 6.77 7.535 1 96.94 221 ILE A CA 1
ATOM 1708 C C . ILE A 1 221 ? -15.359 6.754 6.199 1 96.94 221 ILE A C 1
ATOM 1710 O O . ILE A 1 221 ? -15.406 5.766 5.465 1 96.94 221 ILE A O 1
ATOM 1714 N N . VAL A 1 222 ? -14.703 7.863 5.918 1 96 222 VAL A N 1
ATOM 1715 C CA . VAL A 1 222 ? -13.922 7.953 4.688 1 96 222 VAL A CA 1
ATOM 1716 C C . VAL A 1 222 ? -12.836 6.883 4.691 1 96 222 VAL A C 1
ATOM 1718 O O . VAL A 1 222 ? -12.672 6.152 3.715 1 96 222 VAL A O 1
ATOM 1721 N N . ALA A 1 223 ? -12.141 6.785 5.77 1 96.75 223 ALA A N 1
ATOM 1722 C CA . ALA A 1 223 ? -11.07 5.805 5.902 1 96.75 223 ALA A CA 1
ATOM 1723 C C . ALA A 1 223 ? -11.602 4.383 5.77 1 96.75 223 ALA A C 1
ATOM 1725 O O . ALA A 1 223 ? -10.977 3.531 5.137 1 96.75 223 ALA A O 1
ATOM 1726 N N . ALA A 1 224 ? -12.703 4.152 6.387 1 97.81 224 ALA A N 1
ATOM 1727 C CA . ALA A 1 224 ? -13.32 2.83 6.328 1 97.81 224 ALA A CA 1
ATOM 1728 C C . ALA A 1 224 ? -13.664 2.449 4.887 1 97.81 224 ALA A C 1
ATOM 1730 O O . ALA A 1 224 ? -13.383 1.328 4.453 1 97.81 224 ALA A O 1
ATOM 1731 N N . THR A 1 225 ? -14.219 3.377 4.184 1 97.19 225 THR A N 1
ATOM 1732 C CA . THR A 1 225 ? -14.633 3.131 2.811 1 97.19 225 THR A CA 1
ATOM 1733 C C . THR A 1 225 ? -13.43 2.812 1.928 1 97.19 225 THR A C 1
ATOM 1735 O O . THR A 1 225 ? -13.445 1.833 1.178 1 97.19 225 THR A O 1
ATOM 1738 N N . LEU A 1 226 ? -12.445 3.564 2.053 1 94.44 226 LEU A N 1
ATOM 1739 C CA . LEU A 1 226 ? -11.242 3.35 1.259 1 94.44 226 LEU A CA 1
ATOM 1740 C C . LEU A 1 226 ? -10.555 2.049 1.655 1 94.44 226 LEU A C 1
ATOM 1742 O O . LEU A 1 226 ? -10 1.353 0.805 1 94.44 226 LEU A O 1
ATOM 1746 N N . SER A 1 227 ? -10.672 1.652 2.889 1 97.38 227 SER A N 1
ATOM 1747 C CA . SER A 1 227 ? -10 0.463 3.408 1 97.38 227 SER A CA 1
ATOM 1748 C C . SER A 1 227 ? -10.633 -0.81 2.852 1 97.38 227 SER A C 1
ATOM 1750 O O . SER A 1 227 ? -9.945 -1.82 2.674 1 97.38 227 SER A O 1
ATOM 1752 N N . VAL A 1 228 ? -11.883 -0.777 2.586 1 97.88 228 VAL A N 1
ATOM 1753 C CA . VAL A 1 228 ? -12.547 -1.966 2.057 1 97.88 228 VAL A CA 1
ATOM 1754 C C . VAL A 1 228 ? -11.914 -2.357 0.723 1 97.88 228 VAL A C 1
ATOM 1756 O O . VAL A 1 228 ? -11.609 -3.531 0.494 1 97.88 228 VAL A O 1
ATOM 1759 N N . GLY A 1 229 ? -11.766 -1.373 -0.117 1 95.94 229 GLY A N 1
ATOM 1760 C CA . GLY A 1 229 ? -11.078 -1.645 -1.368 1 95.94 229 GLY A CA 1
ATOM 1761 C C . GLY A 1 229 ? -9.695 -2.223 -1.173 1 95.94 229 GLY A C 1
ATOM 1762 O O . GLY A 1 229 ? -9.305 -3.17 -1.861 1 95.94 229 GLY A O 1
ATOM 1763 N N . GLY A 1 230 ? -8.961 -1.7 -0.243 1 94.69 230 GLY A N 1
ATOM 1764 C CA . GLY A 1 230 ? -7.633 -2.193 0.066 1 94.69 230 GLY A CA 1
ATOM 1765 C C . GLY A 1 230 ? -7.625 -3.635 0.542 1 94.69 230 GLY A C 1
ATOM 1766 O O . GLY A 1 230 ? -6.754 -4.418 0.155 1 94.69 230 GLY A O 1
ATOM 1767 N N . VAL A 1 231 ? -8.516 -3.945 1.373 1 96.75 231 VAL A N 1
ATOM 1768 C CA . VAL A 1 231 ? -8.594 -5.293 1.924 1 96.75 231 VAL A CA 1
ATOM 1769 C C . VAL A 1 231 ? -8.961 -6.285 0.82 1 96.75 231 VAL A C 1
ATOM 1771 O O . VAL A 1 231 ? -8.43 -7.391 0.768 1 96.75 231 VAL A O 1
ATOM 1774 N N . ILE A 1 232 ? -9.883 -5.867 -0.014 1 97.06 232 ILE A N 1
ATOM 1775 C CA . ILE A 1 232 ? -10.266 -6.73 -1.124 1 97.06 232 ILE A CA 1
ATOM 1776 C C . ILE A 1 232 ? -9.055 -7.016 -2.002 1 97.06 232 ILE A C 1
ATOM 1778 O O . ILE A 1 232 ? -8.82 -8.164 -2.404 1 97.06 232 ILE A O 1
ATOM 1782 N N . LEU A 1 233 ? -8.32 -6.059 -2.25 1 94 233 LEU A N 1
ATOM 1783 C CA . LEU A 1 233 ? -7.109 -6.227 -3.049 1 94 233 LEU A CA 1
ATOM 1784 C C . LEU A 1 233 ? -6.109 -7.137 -2.34 1 94 233 LEU A C 1
ATOM 1786 O O . LEU A 1 233 ? -5.508 -8.008 -2.967 1 94 233 LEU A O 1
ATOM 1790 N N . ALA A 1 234 ? -5.91 -6.887 -1.081 1 93.5 234 ALA A N 1
ATOM 1791 C CA . ALA A 1 234 ? -4.98 -7.699 -0.3 1 93.5 234 ALA A CA 1
ATOM 1792 C C . ALA A 1 234 ? -5.422 -9.156 -0.258 1 93.5 234 ALA A C 1
ATOM 1794 O O . ALA A 1 234 ? -4.605 -10.07 -0.418 1 93.5 234 ALA A O 1
ATOM 1795 N N . GLU A 1 235 ? -6.68 -9.336 0.01 1 94.56 235 GLU A N 1
ATOM 1796 C CA . GLU A 1 235 ? -7.227 -10.688 -0.004 1 94.56 235 GLU A CA 1
ATOM 1797 C C . GLU A 1 235 ? -7.023 -11.352 -1.364 1 94.56 235 GLU A C 1
ATOM 1799 O O . GLU A 1 235 ? -6.664 -12.531 -1.439 1 94.56 235 GLU A O 1
ATOM 1804 N N . SER A 1 236 ? -7.316 -10.609 -2.395 1 93.44 236 SER A N 1
ATOM 1805 C CA . SER A 1 236 ? -7.137 -11.141 -3.742 1 93.44 236 SER A CA 1
ATOM 1806 C C . SER A 1 236 ? -5.688 -11.555 -3.988 1 93.44 236 SER A C 1
ATOM 1808 O O . SER A 1 236 ? -5.426 -12.578 -4.613 1 93.44 236 SER A O 1
ATOM 1810 N N . THR A 1 237 ? -4.801 -10.781 -3.475 1 88.31 237 THR A N 1
ATOM 1811 C CA . THR A 1 237 ? -3.381 -11.086 -3.613 1 88.31 237 THR A CA 1
ATOM 1812 C C . THR A 1 237 ? -3.029 -12.375 -2.881 1 88.31 237 THR A C 1
ATOM 1814 O O . THR A 1 237 ? -2.371 -13.258 -3.443 1 88.31 237 THR A O 1
ATOM 1817 N N . LEU A 1 238 ? -3.477 -12.523 -1.681 1 87.69 238 LEU A N 1
ATOM 1818 C CA . LEU A 1 238 ? -3.197 -13.727 -0.902 1 87.69 238 LEU A CA 1
ATOM 1819 C C . LEU A 1 238 ? -3.84 -14.953 -1.544 1 87.69 238 LEU A C 1
ATOM 1821 O O . LEU A 1 238 ? -3.236 -16.031 -1.581 1 87.69 238 LEU A O 1
ATOM 1825 N N . SER A 1 239 ? -5.039 -14.734 -2.023 1 90.25 239 SER A N 1
ATOM 1826 C CA . SER A 1 239 ? -5.746 -15.844 -2.664 1 90.25 239 SER A CA 1
ATOM 1827 C C . SER A 1 239 ? -5.082 -16.234 -3.982 1 90.25 239 SER A C 1
ATOM 1829 O O . SER A 1 239 ? -5.027 -17.406 -4.332 1 90.25 239 SER A O 1
ATOM 1831 N N . TYR A 1 240 ? -4.637 -15.289 -4.668 1 85.19 240 TYR A N 1
ATOM 1832 C CA . TYR A 1 240 ? -3.875 -15.547 -5.887 1 85.19 240 TYR A CA 1
ATOM 1833 C C . TYR A 1 240 ? -2.623 -16.359 -5.586 1 85.19 240 TYR A C 1
ATOM 1835 O O . TYR A 1 240 ? -2.229 -17.219 -6.375 1 85.19 240 TYR A O 1
ATOM 1843 N N . LEU A 1 241 ? -2.074 -16.062 -4.418 1 78.19 241 LEU A N 1
ATOM 1844 C CA . LEU A 1 241 ? -0.87 -16.766 -3.998 1 78.19 241 LEU A CA 1
ATOM 1845 C C . LEU A 1 241 ? -1.216 -18.141 -3.424 1 78.19 241 LEU A C 1
ATOM 1847 O O . LEU A 1 241 ? -0.323 -18.906 -3.062 1 78.19 241 LEU A O 1
ATOM 1851 N N . GLY A 1 242 ? -2.492 -18.406 -3.35 1 82.25 242 GLY A N 1
ATOM 1852 C CA . GLY A 1 242 ? -2.939 -19.688 -2.836 1 82.25 242 GLY A CA 1
ATOM 1853 C C . GLY A 1 242 ? -3.047 -19.719 -1.322 1 82.25 242 GLY A C 1
ATOM 1854 O O . GLY A 1 242 ? -3.23 -20.797 -0.729 1 82.25 242 GLY A O 1
ATOM 1855 N N . LEU A 1 243 ? -2.947 -18.531 -0.679 1 83.5 243 LEU A N 1
ATOM 1856 C CA . LEU A 1 243 ? -2.889 -18.469 0.778 1 83.5 243 LEU A CA 1
ATOM 1857 C C . LEU A 1 243 ? -4.172 -17.859 1.348 1 83.5 243 LEU A C 1
ATOM 1859 O O . LEU A 1 243 ? -4.305 -17.719 2.564 1 83.5 243 LEU A O 1
ATOM 1863 N N . GLY A 1 244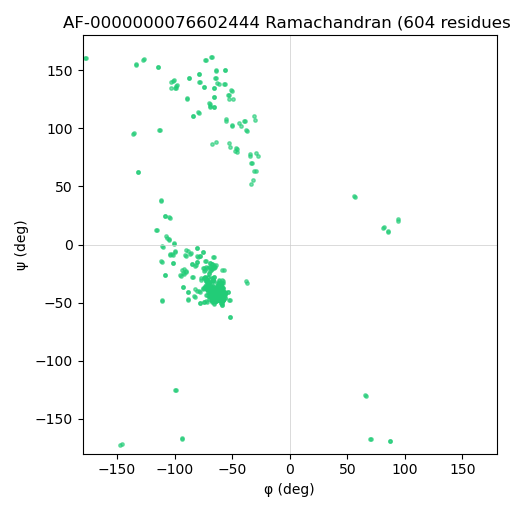 ? -5.07 -17.484 0.516 1 89.94 244 GLY A N 1
ATOM 1864 C CA . GLY A 1 244 ? -6.297 -16.844 0.959 1 89.94 244 GLY A CA 1
ATOM 1865 C C . GLY A 1 244 ? -7.477 -17.797 1.027 1 89.94 244 GLY A C 1
ATOM 1866 O O . GLY A 1 244 ? -7.395 -18.844 1.657 1 89.94 244 GLY A O 1
ATOM 1867 N N . ILE A 1 245 ? -8.508 -17.453 0.372 1 92.31 245 ILE A N 1
ATOM 1868 C CA . ILE A 1 245 ? -9.711 -18.266 0.32 1 92.31 245 ILE A CA 1
ATOM 1869 C C . ILE A 1 245 ? -9.422 -19.578 -0.407 1 92.31 245 ILE A C 1
ATOM 1871 O O . ILE A 1 245 ? -8.805 -19.578 -1.478 1 92.31 245 ILE A O 1
ATOM 1875 N N . GLN A 1 246 ? -9.898 -20.625 0.183 1 89 246 GLN A N 1
ATOM 1876 C CA . GLN A 1 246 ? -9.578 -21.938 -0.361 1 89 246 GLN A CA 1
ATOM 1877 C C . GLN A 1 246 ? -10.734 -22.484 -1.184 1 89 246 GLN A C 1
ATOM 1879 O O . GLN A 1 246 ? -11.898 -22.312 -0.828 1 89 246 GLN A O 1
ATOM 1884 N N . PRO A 1 247 ? -10.312 -23.172 -2.35 1 87.75 247 PRO A N 1
ATOM 1885 C CA . PRO A 1 247 ? -11.352 -23.891 -3.092 1 87.75 247 PRO A CA 1
ATOM 1886 C C . PRO A 1 247 ? -12.102 -24.906 -2.23 1 87.75 247 PRO A C 1
ATOM 1888 O O . PRO A 1 247 ? -11.555 -25.422 -1.255 1 87.75 247 PRO A O 1
ATOM 1891 N N . PRO A 1 248 ? -13.43 -25.188 -2.545 1 91.56 248 PRO A N 1
ATOM 1892 C CA . PRO A 1 248 ? -14.164 -24.859 -3.768 1 91.56 248 PRO A CA 1
ATOM 1893 C C . PRO A 1 248 ? -14.828 -23.484 -3.707 1 91.56 248 PRO A C 1
ATOM 1895 O O . PRO A 1 248 ? -15.375 -23 -4.707 1 91.56 248 PRO A O 1
ATOM 1898 N N . THR A 1 249 ? -14.734 -22.859 -2.539 1 92.38 249 THR A N 1
ATOM 1899 C CA . THR A 1 249 ? -15.344 -21.547 -2.389 1 92.38 249 THR A CA 1
ATOM 1900 C C . THR A 1 249 ? -14.648 -20.516 -3.281 1 92.38 249 THR A C 1
ATOM 1902 O O . THR A 1 249 ? -13.422 -20.344 -3.209 1 92.38 249 THR A O 1
ATOM 1905 N N . PRO A 1 250 ? -15.445 -19.828 -4.074 1 94.38 250 PRO A N 1
ATOM 1906 C CA . PRO A 1 250 ? -14.805 -18.875 -4.984 1 94.38 250 PRO A CA 1
ATOM 1907 C C . PRO A 1 250 ? -14.602 -17.5 -4.355 1 94.38 250 PRO A C 1
ATOM 1909 O O . PRO A 1 250 ? -15.414 -17.078 -3.529 1 94.38 250 PRO A O 1
ATOM 1912 N N . SER A 1 251 ? -13.555 -16.906 -4.66 1 95.06 251 SER A N 1
ATOM 1913 C CA . SER A 1 251 ? -13.273 -15.484 -4.547 1 95.06 251 SER A CA 1
ATOM 1914 C C . SER A 1 251 ? -12.633 -14.945 -5.824 1 95.06 251 SER A C 1
ATOM 1916 O O . SER A 1 251 ? -12.109 -15.711 -6.633 1 95.06 251 SER A O 1
ATOM 1918 N N . TRP A 1 252 ? -12.82 -13.695 -6.012 1 95.38 252 TRP A N 1
ATOM 1919 C CA . TRP A 1 252 ? -12.227 -13.148 -7.227 1 95.38 252 TRP A CA 1
ATOM 1920 C C . TRP A 1 252 ? -10.719 -13.375 -7.25 1 95.38 252 TRP A C 1
ATOM 1922 O O . TRP A 1 252 ? -10.148 -13.641 -8.312 1 95.38 252 TRP A O 1
ATOM 1932 N N . GLY A 1 253 ? -10.117 -13.352 -6.094 1 91.69 253 GLY A N 1
ATOM 1933 C CA . GLY A 1 253 ? -8.68 -13.562 -5.984 1 91.69 253 GLY A CA 1
ATOM 1934 C C . GLY A 1 253 ? -8.258 -14.977 -6.332 1 91.69 253 GLY A C 1
ATOM 1935 O O . GLY A 1 253 ? -7.305 -15.18 -7.086 1 91.69 253 GLY A O 1
ATOM 1936 N N . ASN A 1 254 ? -8.93 -15.961 -5.789 1 91.31 254 ASN A N 1
ATOM 1937 C CA . ASN A 1 254 ? -8.484 -17.328 -6.039 1 91.31 254 ASN A CA 1
ATOM 1938 C C . ASN A 1 254 ? -8.852 -17.781 -7.449 1 91.31 254 ASN A C 1
ATOM 1940 O O . ASN A 1 254 ? -8.234 -18.719 -7.984 1 91.31 254 ASN A O 1
ATOM 1944 N N . MET A 1 255 ? -9.844 -17.078 -8.047 1 92.44 255 MET A N 1
ATOM 1945 C CA . MET A 1 255 ? -10.172 -17.375 -9.438 1 92.44 255 MET A CA 1
ATOM 1946 C C . MET A 1 255 ? -9.047 -16.938 -10.367 1 92.44 255 MET A C 1
ATOM 1948 O O . MET A 1 255 ? -8.977 -17.375 -11.516 1 92.44 255 MET A O 1
ATOM 1952 N N . LEU A 1 256 ? -8.18 -16.125 -9.852 1 87.94 256 LEU A N 1
ATOM 1953 C CA . LEU A 1 256 ? -7.047 -15.648 -10.633 1 87.94 256 LEU A CA 1
ATOM 1954 C C . LEU A 1 256 ? -5.844 -16.578 -10.469 1 87.94 256 LEU A C 1
ATOM 1956 O O . LEU A 1 256 ? -4.84 -16.422 -11.172 1 87.94 256 LEU A O 1
ATOM 1960 N N . GLN A 1 257 ? -5.922 -17.5 -9.555 1 80.88 257 GLN A N 1
ATOM 1961 C CA . GLN A 1 257 ? -4.785 -18.375 -9.266 1 80.88 257 GLN A CA 1
ATOM 1962 C C . GLN A 1 257 ? -4.352 -19.141 -10.508 1 80.88 257 GLN A C 1
ATOM 1964 O O . GLN A 1 257 ? -3.154 -19.328 -10.742 1 80.88 257 GLN A O 1
ATOM 1969 N N . ASP A 1 258 ? -5.379 -19.547 -11.32 1 74.75 258 ASP A N 1
ATOM 1970 C CA . ASP A 1 258 ? -5.082 -20.375 -12.5 1 74.75 258 ASP A CA 1
ATOM 1971 C C . ASP A 1 258 ? -4.406 -19.547 -13.586 1 74.75 258 ASP A C 1
ATOM 1973 O O . ASP A 1 258 ? -3.828 -20.094 -14.523 1 74.75 258 ASP A O 1
ATOM 1977 N N . ALA A 1 259 ? -4.539 -18.281 -13.508 1 70.88 259 ALA A N 1
ATOM 1978 C CA . ALA A 1 259 ? -3.885 -17.391 -14.469 1 70.88 259 ALA A CA 1
ATOM 1979 C C . ALA A 1 259 ? -2.367 -17.453 -14.32 1 70.88 259 ALA A C 1
ATOM 1981 O O . ALA A 1 259 ? -1.635 -16.969 -15.18 1 70.88 259 ALA A O 1
ATOM 1982 N N . GLN A 1 260 ? -1.941 -18.078 -13.266 1 67 260 GLN A N 1
ATOM 1983 C CA . GLN A 1 260 ? -0.506 -18.25 -13.07 1 67 260 GLN A CA 1
ATOM 1984 C C . GLN A 1 260 ? 0.081 -19.203 -14.094 1 67 260 GLN A C 1
ATOM 1986 O O . GLN A 1 260 ? 1.292 -19.219 -14.328 1 67 260 GLN A O 1
ATOM 1991 N N . ASN A 1 261 ? -0.865 -19.984 -14.586 1 68.38 261 ASN A N 1
ATOM 1992 C CA . ASN A 1 261 ? -0.469 -20.875 -15.68 1 68.38 261 ASN A CA 1
ATOM 1993 C C . ASN A 1 261 ? -0.415 -20.125 -17.016 1 68.38 261 ASN A C 1
ATOM 1995 O O . ASN A 1 261 ? -1.445 -19.688 -17.516 1 68.38 261 ASN A O 1
ATOM 1999 N N . PHE A 1 262 ? 0.797 -20.031 -17.531 1 63.44 262 PHE A N 1
ATOM 2000 C CA . PHE A 1 262 ? 1.057 -19.234 -18.719 1 63.44 262 PHE A CA 1
ATOM 2001 C C . PHE A 1 262 ? 0.195 -19.703 -19.891 1 63.44 262 PHE A C 1
ATOM 2003 O O . PHE A 1 262 ? -0.297 -18.906 -20.672 1 63.44 262 PHE A O 1
ATOM 2010 N N . THR A 1 263 ? 0.065 -20.953 -19.984 1 68.69 263 THR A N 1
ATOM 2011 C CA . THR A 1 263 ? -0.739 -21.531 -21.062 1 68.69 263 THR A CA 1
ATOM 2012 C C . THR A 1 263 ? -2.189 -21.062 -20.953 1 68.69 263 THR A C 1
ATOM 2014 O O . THR A 1 263 ? -2.807 -20.703 -21.969 1 68.69 263 THR A O 1
ATOM 2017 N N . ILE A 1 264 ? -2.641 -21 -19.812 1 73.25 264 ILE A N 1
ATOM 2018 C CA . ILE A 1 264 ? -4.02 -20.578 -19.594 1 73.25 264 ILE A CA 1
ATOM 2019 C C . ILE A 1 264 ? -4.152 -19.078 -19.891 1 73.25 264 ILE A C 1
ATOM 2021 O O . ILE A 1 264 ? -5.109 -18.656 -20.547 1 73.25 264 ILE A O 1
ATOM 2025 N N . MET A 1 265 ? -3.186 -18.328 -19.484 1 72.19 265 MET A N 1
ATOM 2026 C CA . MET A 1 265 ? -3.221 -16.891 -19.688 1 72.19 265 MET A CA 1
ATOM 2027 C C . MET A 1 265 ? -3.221 -16.547 -21.172 1 72.19 265 MET A C 1
ATOM 2029 O O . MET A 1 265 ? -3.928 -15.633 -21.594 1 72.19 265 MET A O 1
ATOM 2033 N N . LEU A 1 266 ? -2.592 -17.297 -21.922 1 73.69 266 LEU A N 1
ATOM 2034 C CA . LEU A 1 266 ? -2.449 -17 -23.344 1 73.69 266 LEU A CA 1
ATOM 2035 C C . LEU A 1 266 ? -3.611 -17.578 -24.141 1 73.69 266 LEU A C 1
ATOM 2037 O O . LEU A 1 266 ? -4.152 -16.922 -25.016 1 73.69 266 LEU A O 1
ATOM 2041 N N . LYS A 1 267 ? -4.008 -18.734 -23.812 1 80.19 267 LYS A N 1
ATOM 2042 C CA . LYS A 1 267 ? -4.977 -19.453 -24.641 1 80.19 267 LYS A CA 1
ATOM 2043 C C . LYS A 1 267 ? -6.402 -19.203 -24.156 1 80.19 267 LYS A C 1
ATOM 2045 O O . LYS A 1 267 ? -7.355 -19.328 -24.938 1 80.19 267 LYS A O 1
ATOM 2050 N N . HIS A 1 268 ? -6.531 -18.875 -22.922 1 85.38 268 HIS A N 1
ATOM 2051 C CA . HIS A 1 268 ? -7.855 -18.703 -22.344 1 85.38 268 HIS A CA 1
ATOM 2052 C C . HIS A 1 268 ? -7.938 -17.391 -21.547 1 85.38 268 HIS A C 1
ATOM 2054 O O . HIS A 1 268 ? -8.312 -17.406 -20.375 1 85.38 268 HIS A O 1
ATOM 2060 N N . PRO A 1 269 ? -7.773 -16.25 -22.172 1 80.38 269 PRO A N 1
ATOM 2061 C CA . PRO A 1 269 ? -7.648 -14.961 -21.484 1 80.38 269 PRO A CA 1
ATOM 2062 C C . PRO A 1 269 ? -8.953 -14.516 -20.828 1 80.38 269 PRO A C 1
ATOM 2064 O O . PRO A 1 269 ? -8.93 -13.68 -19.922 1 80.38 269 PRO A O 1
ATOM 2067 N N . TRP A 1 270 ? -10.008 -15.047 -21.25 1 80.62 270 TRP A N 1
ATOM 2068 C CA . TRP A 1 270 ? -11.289 -14.656 -20.672 1 80.62 270 TRP A CA 1
ATOM 2069 C C . TRP A 1 270 ? -11.391 -15.109 -19.219 1 80.62 270 TRP A C 1
ATOM 2071 O O . TRP A 1 270 ? -12.055 -14.469 -18.406 1 80.62 270 TRP A O 1
ATOM 2081 N N . TYR A 1 271 ? -10.711 -16.172 -18.906 1 84.44 271 TYR A N 1
ATOM 2082 C CA . TYR A 1 271 ? -10.797 -16.75 -17.578 1 84.44 271 TYR A CA 1
ATOM 2083 C C . TYR A 1 271 ? -10.227 -15.805 -16.531 1 84.44 271 TYR A C 1
ATOM 2085 O O . TYR A 1 271 ? -10.922 -15.398 -15.594 1 84.44 271 TYR A O 1
ATOM 2093 N N . PRO A 1 272 ? -9.039 -15.289 -16.703 1 82.94 272 PRO A N 1
ATOM 2094 C CA . PRO A 1 272 ? -8.523 -14.367 -15.688 1 82.94 272 PRO A CA 1
ATOM 2095 C C . PRO A 1 272 ? -9.047 -12.945 -15.859 1 82.94 272 PRO A C 1
ATOM 2097 O O . PRO A 1 272 ? -9.031 -12.156 -14.906 1 82.94 272 PRO A O 1
ATOM 2100 N N . LEU A 1 273 ? -9.547 -12.609 -16.938 1 87.62 273 LEU A N 1
ATOM 2101 C CA . LEU A 1 273 ? -9.953 -11.242 -17.25 1 87.62 273 LEU A CA 1
ATOM 2102 C C . LEU A 1 273 ? -11.148 -10.828 -16.391 1 87.62 273 LEU A C 1
ATOM 2104 O O . LEU A 1 273 ? -11.156 -9.742 -15.812 1 87.62 273 LEU A O 1
ATOM 2108 N N . PHE A 1 274 ? -12.062 -11.68 -16.25 1 91.69 274 PHE A N 1
ATOM 2109 C CA . PHE A 1 274 ? -13.328 -11.281 -15.625 1 91.69 274 PHE A CA 1
ATOM 2110 C C . PHE A 1 274 ? -13.164 -11.109 -14.125 1 91.69 274 PHE A C 1
ATOM 2112 O O . PHE A 1 274 ? -13.555 -10.078 -13.562 1 91.69 274 PHE A O 1
ATOM 2119 N N . PRO A 1 275 ? -12.555 -12.109 -13.43 1 93.19 275 PRO A N 1
ATOM 2120 C CA . PRO A 1 275 ? -12.312 -11.836 -12.016 1 93.19 275 PRO A CA 1
ATOM 2121 C C . PRO A 1 275 ? -11.43 -10.609 -11.797 1 93.19 275 PRO A C 1
ATOM 2123 O O . PRO A 1 275 ? -11.641 -9.844 -10.852 1 93.19 275 PRO A O 1
ATOM 2126 N N . GLY A 1 276 ? -10.5 -10.398 -12.672 1 91.81 276 GLY A N 1
ATOM 2127 C CA . GLY A 1 276 ? -9.656 -9.211 -12.602 1 91.81 276 GLY A CA 1
ATOM 2128 C C . GLY A 1 276 ? -10.43 -7.918 -12.75 1 91.81 276 GLY A C 1
ATOM 2129 O O . GLY A 1 276 ? -10.211 -6.965 -12 1 91.81 276 GLY A O 1
ATOM 2130 N N . LEU A 1 277 ? -11.305 -7.879 -13.672 1 93.75 277 LEU A N 1
ATOM 2131 C CA . LEU A 1 277 ? -12.133 -6.699 -13.906 1 93.75 277 LEU A CA 1
ATOM 2132 C C . LEU A 1 277 ? -13.055 -6.434 -12.719 1 93.75 277 LEU A C 1
ATOM 2134 O O . LEU A 1 277 ? -13.305 -5.281 -12.367 1 93.75 277 LEU A O 1
ATOM 2138 N N . MET A 1 278 ? -13.531 -7.52 -12.18 1 96 278 MET A N 1
ATOM 2139 C CA . MET A 1 278 ? -14.398 -7.359 -11.008 1 96 278 MET A CA 1
ATOM 2140 C C . MET A 1 278 ? -13.641 -6.723 -9.852 1 96 278 MET A C 1
ATOM 2142 O O . MET A 1 278 ? -14.172 -5.848 -9.164 1 96 278 MET A O 1
ATOM 2146 N N . ILE A 1 279 ? -12.438 -7.168 -9.641 1 95.88 279 ILE A N 1
ATOM 2147 C CA . ILE A 1 279 ? -11.602 -6.582 -8.594 1 95.88 279 ILE A CA 1
ATOM 2148 C C . ILE A 1 279 ? -11.344 -5.105 -8.906 1 95.88 279 ILE A C 1
ATOM 2150 O O . ILE A 1 279 ? -11.547 -4.242 -8.047 1 95.88 279 ILE A O 1
ATOM 2154 N N . LEU A 1 280 ? -10.984 -4.832 -10.125 1 94.38 280 LEU A N 1
ATOM 2155 C CA . LEU A 1 280 ? -10.648 -3.477 -10.547 1 94.38 280 LEU A CA 1
ATOM 2156 C C . LEU A 1 280 ? -11.828 -2.535 -10.352 1 94.38 280 LEU A C 1
ATOM 2158 O O . LEU A 1 280 ? -11.695 -1.487 -9.711 1 94.38 280 LEU A O 1
ATOM 2162 N N . PHE A 1 281 ? -12.953 -2.924 -10.836 1 96.5 281 PHE A N 1
ATOM 2163 C CA . PHE A 1 281 ? -14.133 -2.072 -10.773 1 96.5 281 PHE A CA 1
ATOM 2164 C C . PHE A 1 281 ? -14.578 -1.874 -9.328 1 96.5 281 PHE A C 1
ATOM 2166 O O . PHE A 1 281 ? -15.008 -0.78 -8.945 1 96.5 281 PHE A O 1
ATOM 2173 N N . THR A 1 282 ? -14.516 -2.895 -8.578 1 97.31 282 THR A N 1
ATOM 2174 C CA . THR A 1 282 ? -14.945 -2.801 -7.184 1 97.31 282 THR A CA 1
ATOM 2175 C C . THR A 1 282 ? -14.023 -1.871 -6.398 1 97.31 282 THR A C 1
ATOM 2177 O O . THR A 1 282 ? -14.5 -1.003 -5.66 1 97.31 282 THR A O 1
ATOM 2180 N N . VAL A 1 283 ? -12.75 -2.062 -6.555 1 96 283 VAL A N 1
ATOM 2181 C CA . VAL A 1 283 ? -11.789 -1.235 -5.836 1 96 283 VAL A CA 1
ATOM 2182 C C . VAL A 1 283 ? -11.914 0.217 -6.293 1 96 283 VAL A C 1
ATOM 2184 O O . VAL A 1 283 ? -11.875 1.137 -5.473 1 96 283 VAL A O 1
ATOM 2187 N N . LEU A 1 284 ? -12.094 0.423 -7.574 1 95.06 284 LEU A N 1
ATOM 2188 C CA . LEU A 1 284 ? -12.312 1.767 -8.102 1 95.06 284 LEU A CA 1
ATOM 2189 C C . LEU A 1 284 ? -13.57 2.385 -7.508 1 95.06 284 LEU A C 1
ATOM 2191 O O . LEU A 1 284 ? -13.586 3.568 -7.16 1 95.06 284 LEU A O 1
ATOM 2195 N N . ALA A 1 285 ? -14.539 1.587 -7.477 1 97.38 285 ALA A N 1
ATOM 2196 C CA . ALA A 1 285 ? -15.805 2.059 -6.93 1 97.38 285 ALA A CA 1
ATOM 2197 C C . ALA A 1 285 ? -15.633 2.543 -5.492 1 97.38 285 ALA A C 1
ATOM 2199 O O . ALA A 1 285 ? -16.094 3.635 -5.141 1 97.38 285 ALA A O 1
ATOM 2200 N N . PHE A 1 286 ? -14.992 1.789 -4.68 1 97.06 286 PHE A N 1
ATOM 2201 C CA . PHE A 1 286 ? -14.773 2.178 -3.293 1 97.06 286 PHE A CA 1
ATOM 2202 C C . PHE A 1 286 ? -13.906 3.432 -3.215 1 97.06 286 PHE A C 1
ATOM 2204 O O . PHE A 1 286 ? -14.125 4.289 -2.355 1 97.06 286 PHE A O 1
ATOM 2211 N N . ASN A 1 287 ? -12.953 3.543 -4.07 1 94.06 287 ASN A N 1
ATOM 2212 C CA . ASN A 1 287 ? -12.109 4.734 -4.102 1 94.06 287 ASN A CA 1
ATOM 2213 C C . ASN A 1 287 ? -12.914 5.98 -4.469 1 94.06 287 ASN A C 1
ATOM 2215 O O . ASN A 1 287 ? -12.766 7.027 -3.838 1 94.06 287 ASN A O 1
ATOM 2219 N N . PHE A 1 288 ? -13.75 5.84 -5.457 1 95.38 288 PHE A N 1
ATOM 2220 C CA . PHE A 1 288 ? -14.578 6.957 -5.891 1 95.38 288 PHE A CA 1
ATOM 2221 C C . PHE A 1 288 ? -15.547 7.371 -4.793 1 95.38 288 PHE A C 1
ATOM 2223 O O . PHE A 1 288 ? -15.719 8.562 -4.527 1 95.38 288 PHE A O 1
ATOM 2230 N N . ILE A 1 289 ? -16.125 6.438 -4.199 1 96.69 289 ILE A N 1
ATOM 2231 C CA . ILE A 1 289 ? -17.062 6.707 -3.119 1 96.69 289 ILE A CA 1
ATOM 2232 C C . ILE A 1 289 ? -16.328 7.367 -1.952 1 96.69 289 ILE A C 1
ATOM 2234 O O . ILE A 1 289 ? -16.812 8.344 -1.382 1 96.69 289 ILE A O 1
ATOM 2238 N N . GLY A 1 290 ? -15.211 6.797 -1.608 1 95 290 GLY A N 1
ATOM 2239 C CA . GLY A 1 290 ? -14.414 7.375 -0.541 1 95 290 GLY A CA 1
ATOM 2240 C C . GLY A 1 290 ? -14.047 8.828 -0.789 1 95 290 GLY A C 1
ATOM 2241 O O . GLY A 1 290 ? -14.148 9.664 0.114 1 95 290 GLY A O 1
ATOM 2242 N N . ASP A 1 291 ? -13.617 9.125 -1.96 1 91.31 291 ASP A N 1
ATOM 2243 C CA . ASP A 1 291 ? -13.273 10.5 -2.33 1 91.31 291 ASP A CA 1
ATOM 2244 C C . ASP A 1 291 ? -14.5 11.406 -2.277 1 91.31 291 ASP A C 1
ATOM 2246 O O . ASP A 1 291 ? -14.414 12.547 -1.827 1 91.31 291 ASP A O 1
ATOM 2250 N N . GLY A 1 292 ? -15.547 10.93 -2.771 1 93.5 292 GLY A N 1
ATOM 2251 C CA . GLY A 1 292 ? -16.781 11.688 -2.688 1 93.5 292 GLY A CA 1
ATOM 2252 C C . GLY A 1 292 ? -17.203 11.984 -1.262 1 93.5 292 GLY A C 1
ATOM 2253 O O . GLY A 1 292 ? -17.656 13.094 -0.96 1 93.5 292 GLY A O 1
ATOM 2254 N N . LEU A 1 293 ? -17.078 11.031 -0.428 1 95.06 293 LEU A N 1
ATOM 2255 C CA . LEU A 1 293 ? -17.406 11.211 0.982 1 95.06 293 LEU A CA 1
ATOM 2256 C C . LEU A 1 293 ? -16.469 12.219 1.631 1 95.06 293 LEU A C 1
ATOM 2258 O O . LEU A 1 293 ? -16.891 13.023 2.465 1 95.06 293 LEU A O 1
ATOM 2262 N N . ARG A 1 294 ? -15.219 12.039 1.249 1 91.81 294 ARG A N 1
ATOM 2263 C CA . ARG A 1 294 ? -14.227 12.977 1.77 1 91.81 294 ARG A CA 1
ATOM 2264 C C . ARG A 1 294 ? -14.602 14.414 1.429 1 91.81 294 ARG A C 1
ATOM 2266 O O . ARG A 1 294 ? -14.539 15.297 2.285 1 91.81 294 ARG A O 1
ATOM 2273 N N . ASP A 1 295 ? -15.023 14.641 0.265 1 89.38 295 ASP A N 1
ATOM 2274 C CA . ASP A 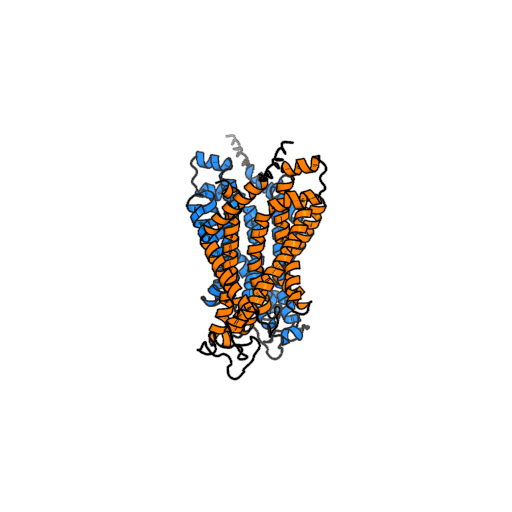1 295 ? -15.438 15.961 -0.186 1 89.38 295 ASP A CA 1
ATOM 2275 C C . ASP A 1 295 ? -16.703 16.406 0.536 1 89.38 295 ASP A C 1
ATOM 2277 O O . ASP A 1 295 ? -16.828 17.578 0.916 1 89.38 295 ASP A O 1
ATOM 2281 N N . ALA A 1 296 ? -17.562 15.531 0.682 1 91.88 296 ALA A N 1
ATOM 2282 C CA . ALA A 1 296 ? -18.859 15.852 1.256 1 91.88 296 ALA A CA 1
ATOM 2283 C C . ALA A 1 296 ? -18.75 16.125 2.754 1 91.88 296 ALA A C 1
ATOM 2285 O O . ALA A 1 296 ? -19.531 16.906 3.309 1 91.88 296 ALA A O 1
ATOM 2286 N N . LEU A 1 297 ? -17.812 15.492 3.404 1 89.69 297 LEU A N 1
ATOM 2287 C CA . LEU A 1 297 ? -17.719 15.57 4.855 1 89.69 297 LEU A CA 1
ATOM 2288 C C . LEU A 1 297 ? -16.656 16.578 5.273 1 89.69 297 LEU A C 1
ATOM 2290 O O . LEU A 1 297 ? -16.438 16.812 6.465 1 89.69 297 LEU A O 1
ATOM 2294 N N . ASP A 1 298 ? -15.953 17.094 4.312 1 78.94 298 ASP A N 1
ATOM 2295 C CA . ASP A 1 298 ? -14.961 18.125 4.605 1 78.94 298 ASP A CA 1
ATOM 2296 C C . ASP A 1 298 ? -15.633 19.391 5.109 1 78.94 298 ASP A C 1
ATOM 2298 O O . ASP A 1 298 ? -16.484 19.969 4.422 1 78.94 298 ASP A O 1
ATOM 2302 N N . PRO A 1 299 ? -15.328 19.781 6.324 1 67.81 299 PRO A N 1
ATOM 2303 C CA . PRO A 1 299 ? -15.961 20.984 6.883 1 67.81 299 PRO A CA 1
ATOM 2304 C C . PRO A 1 299 ? -15.656 22.25 6.082 1 67.81 299 PRO A C 1
ATOM 2306 O O . PRO A 1 299 ? -16.469 23.172 6.051 1 67.81 299 PRO A O 1
ATOM 2309 N N . LYS A 1 300 ? -14.461 22.297 5.613 1 59.5 300 LYS A N 1
ATOM 2310 C CA . LYS A 1 300 ? -14.141 23.516 4.859 1 59.5 300 LYS A CA 1
ATOM 2311 C C . LYS A 1 300 ? -15.086 23.688 3.678 1 59.5 300 LYS A C 1
ATOM 2313 O O . LYS A 1 300 ? -15.375 24.828 3.273 1 59.5 300 LYS A O 1
ATOM 2318 N N . THR A 1 301 ? -15.641 22.672 3.283 1 49.19 301 THR A N 1
ATOM 2319 C CA . THR A 1 301 ? -16.547 22.734 2.137 1 49.19 301 THR A CA 1
ATOM 2320 C C . THR A 1 301 ? -17.984 22.906 2.592 1 49.19 301 THR A C 1
ATOM 2322 O O . THR A 1 301 ? -18.859 23.266 1.796 1 49.19 301 THR A O 1
ATOM 2325 N N . LEU A 1 302 ? -18.297 22.453 3.771 1 49.19 302 LEU A N 1
ATOM 2326 C CA . LEU A 1 302 ? -19.672 22.547 4.27 1 49.19 302 LEU A CA 1
ATOM 2327 C C . LEU A 1 302 ? -20.031 24 4.594 1 49.19 302 LEU A C 1
ATOM 2329 O O . LEU A 1 302 ? -21.203 24.359 4.613 1 49.19 302 LEU A O 1
ATOM 2333 N N . GLU A 1 303 ? -19 24.781 4.938 1 44.31 303 GLU A N 1
ATOM 2334 C CA . GLU A 1 303 ? -19.281 26.188 5.242 1 44.31 303 GLU A CA 1
ATOM 2335 C C . GLU A 1 303 ? -19.547 26.984 3.973 1 44.31 303 GLU A C 1
ATOM 2337 O O . GLU A 1 303 ? -20.047 28.109 4.039 1 44.31 303 GLU A O 1
ATOM 2342 N N . LYS A 1 304 ? -19.375 26.391 2.826 1 42 304 LYS A N 1
ATOM 2343 C CA . LYS A 1 304 ? -19.766 27.219 1.688 1 42 304 LYS A CA 1
ATOM 2344 C C . LYS A 1 304 ? -21.172 26.859 1.209 1 42 304 LYS A C 1
ATOM 2346 O O . LYS A 1 304 ? -21.516 25.672 1.117 1 42 304 LYS A O 1
ATOM 2351 N N . MET B 1 1 ? 65.75 53.375 0.973 1 33.19 1 MET B N 1
ATOM 2352 C CA . MET B 1 1 ? 64.5 53 0.282 1 33.19 1 MET B CA 1
ATOM 2353 C C . MET B 1 1 ? 63.875 51.781 0.959 1 33.19 1 MET B C 1
ATOM 2355 O O . MET B 1 1 ? 64.375 50.688 0.866 1 33.19 1 MET B O 1
ATOM 2359 N N . GLN B 1 2 ? 63.219 51.969 2.156 1 37.31 2 GLN B N 1
ATOM 2360 C CA . GLN B 1 2 ? 62.594 51.062 3.125 1 37.31 2 GLN B CA 1
ATOM 2361 C C . GLN B 1 2 ? 61.344 50.406 2.535 1 37.31 2 GLN B C 1
ATOM 2363 O O . GLN B 1 2 ? 60.406 51.094 2.117 1 37.31 2 GLN B O 1
ATOM 2368 N N . THR B 1 3 ? 61.469 49.281 1.82 1 40.16 3 THR B N 1
ATOM 2369 C CA . THR B 1 3 ? 60.406 48.469 1.259 1 40.16 3 THR B CA 1
ATOM 2370 C C . THR B 1 3 ? 59.375 48.094 2.334 1 40.16 3 THR B C 1
ATOM 2372 O O . THR B 1 3 ? 59.719 47.469 3.338 1 40.16 3 THR B O 1
ATOM 2375 N N . GLN B 1 4 ? 58.344 48.938 2.586 1 43.59 4 GLN B N 1
ATOM 2376 C CA . GLN B 1 4 ? 57.25 48.625 3.48 1 43.59 4 GLN B CA 1
ATOM 2377 C C . GLN B 1 4 ? 56.562 47.312 3.088 1 43.59 4 GLN B C 1
ATOM 2379 O O . GLN B 1 4 ? 56.219 47.125 1.921 1 43.59 4 GLN B O 1
ATOM 2384 N N . PRO B 1 5 ? 56.781 46.25 3.857 1 44.91 5 PRO B N 1
ATOM 2385 C CA . PRO B 1 5 ? 56.094 44.969 3.559 1 44.91 5 PRO B CA 1
ATOM 2386 C C . PRO B 1 5 ? 54.594 45.125 3.375 1 44.91 5 PRO B C 1
ATOM 2388 O O . PRO B 1 5 ? 53.938 45.844 4.113 1 44.91 5 PRO B O 1
ATOM 2391 N N . SER B 1 6 ? 54.031 45.125 2.131 1 44.03 6 SER B N 1
ATOM 2392 C CA . SER B 1 6 ? 52.594 45.031 1.816 1 44.03 6 SER B CA 1
ATOM 2393 C C . SER B 1 6 ? 51.906 43.938 2.613 1 44.03 6 SER B C 1
ATOM 2395 O O . SER B 1 6 ? 52.281 42.781 2.51 1 44.03 6 SER B O 1
ATOM 2397 N N . THR B 1 7 ? 51.531 44.219 3.869 1 41.62 7 THR B N 1
ATOM 2398 C CA . THR B 1 7 ? 50.656 43.312 4.613 1 41.62 7 THR B CA 1
ATOM 2399 C C . THR B 1 7 ? 49.469 42.906 3.766 1 41.62 7 THR B C 1
ATOM 2401 O O . THR B 1 7 ? 48.625 43.719 3.404 1 41.62 7 THR B O 1
ATOM 2404 N N . GLN B 1 8 ? 49.594 41.938 2.848 1 41.91 8 GLN B N 1
ATOM 2405 C CA . GLN B 1 8 ? 48.438 41.344 2.184 1 41.91 8 GLN B CA 1
ATOM 2406 C C . GLN B 1 8 ? 47.344 41.062 3.18 1 41.91 8 GLN B C 1
ATOM 2408 O O . GLN B 1 8 ? 47.562 40.531 4.254 1 41.91 8 GLN B O 1
ATOM 2413 N N . PRO B 1 9 ? 46.25 41.906 3.195 1 41.03 9 PRO B N 1
ATOM 2414 C CA . PRO B 1 9 ? 45.125 41.594 4.055 1 41.03 9 PRO B CA 1
ATOM 2415 C C . PRO B 1 9 ? 44.812 40.094 4.07 1 41.03 9 PRO B C 1
ATOM 2417 O O . PRO B 1 9 ? 44.969 39.406 3.059 1 41.03 9 PRO B O 1
ATOM 2420 N N . ASN B 1 10 ? 45.125 39.375 5.133 1 38.34 10 ASN B N 1
ATOM 2421 C CA . ASN B 1 10 ? 44.625 38.031 5.414 1 38.34 10 ASN B CA 1
ATOM 2422 C C . ASN B 1 10 ? 43.219 37.844 4.84 1 38.34 10 ASN B C 1
ATOM 2424 O O . ASN B 1 10 ? 42.406 38.75 4.852 1 38.34 10 ASN B O 1
ATOM 2428 N N . SER B 1 11 ? 43.062 37.031 3.807 1 41.72 11 SER B N 1
ATOM 2429 C CA . SER B 1 11 ? 41.781 36.469 3.346 1 41.72 11 SER B CA 1
ATOM 2430 C C . SER B 1 11 ? 40.812 36.312 4.496 1 41.72 11 SER B C 1
ATOM 2432 O O . SER B 1 11 ? 41.062 35.562 5.441 1 41.72 11 SER B O 1
ATOM 2434 N N . ASN B 1 12 ? 40.156 37.344 4.961 1 39.31 12 ASN B N 1
ATOM 2435 C CA . ASN B 1 12 ? 38.938 37.219 5.75 1 39.31 12 ASN B CA 1
ATOM 2436 C C . ASN B 1 12 ? 38.094 36.031 5.332 1 39.31 12 ASN B C 1
ATOM 2438 O O . ASN B 1 12 ? 37.562 36 4.23 1 39.31 12 ASN B O 1
ATOM 2442 N N . LEU B 1 13 ? 38.562 34.812 5.621 1 42.06 13 LEU B N 1
ATOM 2443 C CA . LEU B 1 13 ? 37.594 33.75 5.625 1 42.06 13 LEU B CA 1
ATOM 2444 C C . LEU B 1 13 ? 36.219 34.25 6.078 1 42.06 13 LEU B C 1
ATOM 2446 O O . LEU B 1 13 ? 35.969 34.406 7.277 1 42.06 13 LEU B O 1
ATOM 2450 N N . SER B 1 14 ? 35.656 35.188 5.523 1 42 14 SER B N 1
ATOM 2451 C CA . SER B 1 14 ? 34.219 35.438 5.695 1 42 14 SER B CA 1
ATOM 2452 C C . SER B 1 14 ? 33.469 34.125 5.914 1 42 14 SER B C 1
ATOM 2454 O O . SER B 1 14 ? 33.281 33.344 4.977 1 42 14 SER B O 1
ATOM 2456 N N . LEU B 1 15 ? 33.688 33.375 6.953 1 47.03 15 LEU B N 1
ATOM 2457 C CA . LEU B 1 15 ? 32.75 32.344 7.391 1 47.03 15 LEU B CA 1
ATOM 2458 C C . LEU B 1 15 ? 31.297 32.781 7.125 1 47.03 15 LEU B C 1
ATOM 2460 O O . LEU B 1 15 ? 30.812 33.75 7.742 1 47.03 15 LEU B O 1
ATOM 2464 N N . ASP B 1 16 ? 30.891 32.719 5.938 1 51.56 16 ASP B N 1
ATOM 2465 C CA . ASP B 1 16 ? 29.5 32.969 5.594 1 51.56 16 ASP B CA 1
ATOM 2466 C C . ASP B 1 16 ? 28.562 32.406 6.656 1 51.56 16 ASP B C 1
ATOM 2468 O O . ASP B 1 16 ? 28.562 31.203 6.918 1 51.56 16 ASP B O 1
ATOM 2472 N N . PRO B 1 17 ? 28.062 33.094 7.562 1 55.88 17 PRO B N 1
ATOM 2473 C CA . PRO B 1 17 ? 27.172 32.719 8.648 1 55.88 17 PRO B CA 1
ATOM 2474 C C . PRO B 1 17 ? 26.141 31.656 8.211 1 55.88 17 PRO B C 1
ATOM 2476 O O . PRO B 1 17 ? 25.734 30.828 9.016 1 55.88 17 PRO B O 1
ATOM 2479 N N . LYS B 1 18 ? 25.781 31.766 7.004 1 56.34 18 LYS B N 1
ATOM 2480 C CA . LYS B 1 18 ? 24.812 30.797 6.508 1 56.34 18 LYS B CA 1
ATOM 2481 C C . LYS B 1 18 ? 25.391 29.391 6.453 1 56.34 18 LYS B C 1
ATOM 2483 O O . LYS B 1 18 ? 24.703 28.406 6.742 1 56.34 18 LYS B O 1
ATOM 2488 N N . LYS B 1 19 ? 26.625 29.359 6.098 1 57.56 19 LYS B N 1
ATOM 2489 C CA . LYS B 1 19 ? 27.312 28.078 6.008 1 57.56 19 LYS B CA 1
ATOM 2490 C C . LYS B 1 19 ? 27.531 27.469 7.391 1 57.56 19 LYS B C 1
ATOM 2492 O O . LYS B 1 19 ? 27.391 26.266 7.574 1 57.56 19 LYS B O 1
ATOM 2497 N N . ASN B 1 20 ? 27.703 28.266 8.273 1 59.41 20 ASN B N 1
ATOM 2498 C CA . ASN B 1 20 ? 27.938 27.797 9.641 1 59.41 20 ASN B CA 1
ATOM 2499 C C . ASN B 1 20 ? 26.656 27.25 10.266 1 59.41 20 ASN B C 1
ATOM 2501 O O . ASN B 1 20 ? 26.688 26.234 10.969 1 59.41 20 ASN B O 1
ATOM 2505 N N . LYS B 1 21 ? 25.609 27.906 9.922 1 66.38 21 LYS B N 1
ATOM 2506 C CA . LYS B 1 21 ? 24.328 27.469 10.469 1 66.38 21 LYS B CA 1
ATOM 2507 C C . LYS B 1 21 ? 23.891 26.141 9.836 1 66.38 21 LYS B C 1
ATOM 2509 O O . LYS B 1 21 ? 23.375 25.266 10.523 1 66.38 21 LYS B O 1
ATOM 2514 N N . GLN B 1 22 ? 24.156 26.031 8.594 1 72.69 22 GLN B N 1
ATOM 2515 C CA . GLN B 1 22 ? 23.812 24.797 7.895 1 72.69 22 GLN B CA 1
ATOM 2516 C C . GLN B 1 22 ? 24.641 23.625 8.414 1 72.69 22 GLN B C 1
ATOM 2518 O O . GLN B 1 22 ? 24.125 22.516 8.562 1 72.69 22 GLN B O 1
ATOM 2523 N N . ASP B 1 23 ? 25.891 23.906 8.641 1 71.81 23 ASP B N 1
ATOM 2524 C CA . ASP B 1 23 ? 26.766 22.875 9.172 1 71.81 23 ASP B CA 1
ATOM 2525 C C . ASP B 1 23 ? 26.312 22.406 10.555 1 71.81 23 ASP B C 1
ATOM 2527 O O . ASP B 1 23 ? 26.344 21.219 10.859 1 71.81 23 ASP B O 1
ATOM 2531 N N . THR B 1 24 ? 25.859 23.359 11.211 1 78.19 24 THR B N 1
ATOM 2532 C CA . THR B 1 24 ? 25.375 23.031 12.555 1 78.19 24 THR B CA 1
ATOM 2533 C C . THR B 1 24 ? 24.094 22.219 12.492 1 78.19 24 THR B C 1
ATOM 2535 O O . THR B 1 24 ? 23.938 21.234 13.227 1 78.19 24 THR B O 1
ATOM 2538 N N . LEU B 1 25 ? 23.266 22.547 11.578 1 81.81 25 LEU B N 1
ATOM 2539 C CA . LEU B 1 25 ? 22 21.812 11.445 1 81.81 25 LEU B CA 1
ATOM 2540 C C . LEU B 1 25 ? 22.25 20.391 10.984 1 81.81 25 LEU B C 1
ATOM 2542 O O . LEU B 1 25 ? 21.578 19.453 11.453 1 81.81 25 LEU B O 1
ATOM 2546 N N . LEU B 1 26 ? 23.219 20.297 10.07 1 86.38 26 LEU B N 1
ATOM 2547 C CA . LEU B 1 26 ? 23.547 18.969 9.594 1 86.38 26 LEU B CA 1
ATOM 2548 C C . LEU B 1 26 ? 24.125 18.109 10.711 1 86.38 26 LEU B C 1
ATOM 2550 O O . LEU B 1 26 ? 23.812 16.922 10.812 1 86.38 26 LEU B O 1
ATOM 2554 N N . LYS B 1 27 ? 24.922 18.734 11.469 1 89.44 27 LYS B N 1
ATOM 2555 C CA . LYS B 1 27 ? 25.531 18.016 12.586 1 89.44 27 LYS B CA 1
ATOM 2556 C C . LYS B 1 27 ? 24.469 17.562 13.586 1 89.44 27 LYS B C 1
ATOM 2558 O O . LYS B 1 27 ? 24.547 16.453 14.117 1 89.44 27 LYS B O 1
ATOM 2563 N N . ILE B 1 28 ? 23.516 18.359 13.812 1 89.44 28 ILE B N 1
ATOM 2564 C CA . ILE B 1 28 ? 22.453 18.047 14.75 1 89.44 28 ILE B CA 1
ATOM 2565 C C . ILE B 1 28 ? 21.578 16.922 14.18 1 89.44 28 ILE B C 1
ATOM 2567 O O . ILE B 1 28 ? 21.219 15.984 14.898 1 89.44 28 ILE B O 1
ATOM 2571 N N . THR B 1 29 ? 21.281 17.047 12.922 1 90.94 29 THR B N 1
ATOM 2572 C CA . THR B 1 29 ? 20.469 16.047 12.258 1 90.94 29 THR B CA 1
ATOM 2573 C C . THR B 1 29 ? 21.156 14.688 12.266 1 90.94 29 THR B C 1
ATOM 2575 O O . THR B 1 29 ? 20.531 13.664 12.539 1 90.94 29 THR B O 1
ATOM 2578 N N . VAL B 1 30 ? 22.422 14.75 12.031 1 92 30 VAL B N 1
ATOM 2579 C CA . VAL B 1 30 ? 23.203 13.516 12.008 1 92 30 VAL B CA 1
ATOM 2580 C C . VAL B 1 30 ? 23.25 12.906 13.406 1 92 30 VAL B C 1
ATOM 2582 O O . VAL B 1 30 ? 23.109 11.695 13.57 1 92 30 VAL B O 1
ATOM 2585 N N . ARG B 1 31 ? 23.422 13.703 14.344 1 92 31 ARG B N 1
ATOM 2586 C CA . ARG B 1 31 ? 23.469 13.234 15.727 1 92 31 ARG B CA 1
ATOM 2587 C C . ARG B 1 31 ? 22.141 12.641 16.156 1 92 31 ARG B C 1
ATOM 2589 O O . ARG B 1 31 ? 22.094 11.586 16.797 1 92 31 ARG B O 1
ATOM 2596 N N . LYS B 1 32 ? 21.141 13.289 15.789 1 91.81 32 LYS B N 1
ATOM 2597 C CA . LYS B 1 32 ? 19.812 12.805 16.125 1 91.81 32 LYS B CA 1
ATOM 2598 C C . LYS B 1 32 ? 19.516 11.469 15.445 1 91.81 32 LYS B C 1
ATOM 2600 O O . LYS B 1 32 ? 18.906 10.586 16.047 1 91.81 32 LYS B O 1
ATOM 2605 N N . PHE B 1 33 ? 19.938 11.398 14.242 1 94.25 33 PHE B N 1
ATOM 2606 C CA . PHE B 1 33 ? 19.75 10.156 13.508 1 94.25 33 PHE B CA 1
ATOM 2607 C C . PHE B 1 33 ? 20.469 9 14.203 1 94.25 33 PHE B C 1
ATOM 2609 O O . PHE B 1 33 ? 19.891 7.93 14.391 1 94.25 33 PHE B O 1
ATOM 2616 N N . PHE B 1 34 ? 21.672 9.266 14.641 1 94.56 34 PHE B N 1
ATOM 2617 C CA . PHE B 1 34 ? 22.484 8.211 15.227 1 94.56 34 PHE B CA 1
ATOM 2618 C C . PHE B 1 34 ? 22.047 7.922 16.656 1 94.56 34 PHE B C 1
ATOM 2620 O O . PHE B 1 34 ? 22.438 6.906 17.234 1 94.56 34 PHE B O 1
ATOM 2627 N N . ASN B 1 35 ? 21.234 8.727 17.172 1 92.75 35 ASN B N 1
ATOM 2628 C CA . ASN B 1 35 ? 20.672 8.477 18.5 1 92.75 35 ASN B CA 1
ATOM 2629 C C . ASN B 1 35 ? 19.453 7.559 18.438 1 92.75 35 ASN B C 1
ATOM 2631 O O . ASN B 1 35 ? 19.047 6.992 19.453 1 92.75 35 ASN B O 1
ATOM 2635 N N . ASN B 1 36 ? 18.938 7.438 17.266 1 92.12 36 ASN B N 1
ATOM 2636 C CA . ASN B 1 36 ? 17.844 6.492 17.047 1 92.12 36 ASN B CA 1
ATOM 2637 C C . ASN B 1 36 ? 18.375 5.082 16.797 1 92.12 36 ASN B C 1
ATOM 2639 O O . ASN B 1 36 ? 18.906 4.797 15.719 1 92.12 36 ASN B O 1
ATOM 2643 N N . LYS B 1 37 ? 18.188 4.219 17.672 1 93.81 37 LYS B N 1
ATOM 2644 C CA . LYS B 1 37 ? 18.766 2.877 17.625 1 93.81 37 LYS B CA 1
ATOM 2645 C C . LYS B 1 37 ? 18.234 2.1 16.406 1 93.81 37 LYS B C 1
ATOM 2647 O O . LYS B 1 37 ? 19 1.398 15.742 1 93.81 37 LYS B O 1
ATOM 2652 N N . LEU B 1 38 ? 16.984 2.213 16.219 1 92.75 38 LEU B N 1
ATOM 2653 C CA . LEU B 1 38 ? 16.406 1.482 15.094 1 92.75 38 LEU B CA 1
ATOM 2654 C C . LEU B 1 38 ? 16.938 2.004 13.766 1 92.75 38 LEU B C 1
ATOM 2656 O O . LEU B 1 38 ? 17.172 1.228 12.836 1 92.75 38 LEU B O 1
ATOM 2660 N N . ALA B 1 39 ? 17.062 3.285 13.68 1 95.56 39 ALA B N 1
ATOM 2661 C CA . ALA B 1 39 ? 17.609 3.879 12.469 1 95.56 39 ALA B CA 1
ATOM 2662 C C . ALA B 1 39 ? 19.031 3.391 12.219 1 95.56 39 ALA B C 1
ATOM 2664 O O . ALA B 1 39 ? 19.406 3.082 11.078 1 95.56 39 ALA B O 1
ATOM 2665 N N . VAL B 1 40 ? 19.781 3.291 13.242 1 97.06 40 VAL B N 1
ATOM 2666 C CA . VAL B 1 40 ? 21.172 2.852 13.133 1 97.06 40 VAL B CA 1
ATOM 2667 C C . VAL B 1 40 ? 21.219 1.378 12.734 1 97.06 40 VAL B C 1
ATOM 2669 O O . VAL B 1 40 ? 22.016 0.985 11.883 1 97.06 40 VAL B O 1
ATOM 2672 N N . VAL B 1 41 ? 20.406 0.589 13.336 1 96.81 41 VAL B N 1
ATOM 2673 C CA . VAL B 1 41 ? 20.328 -0.823 12.977 1 96.81 41 VAL B CA 1
ATOM 2674 C C . VAL B 1 41 ? 19.969 -0.961 11.5 1 96.81 41 VAL B C 1
ATOM 2676 O O . VAL B 1 41 ? 20.578 -1.763 10.789 1 96.81 41 VAL B O 1
ATOM 2679 N N . GLY B 1 42 ? 18.984 -0.212 11.102 1 97.31 42 GLY B N 1
ATOM 2680 C CA . GLY B 1 42 ? 18.625 -0.223 9.695 1 97.31 42 GLY B CA 1
ATOM 2681 C C . GLY B 1 42 ? 19.766 0.177 8.781 1 97.31 42 GLY B C 1
ATOM 2682 O O . GLY B 1 42 ? 19.969 -0.444 7.734 1 97.31 42 GLY B O 1
ATOM 2683 N N . ALA B 1 43 ? 20.531 1.164 9.164 1 97.88 43 ALA B N 1
ATOM 2684 C CA . ALA B 1 43 ? 21.656 1.635 8.367 1 97.88 43 ALA B CA 1
ATOM 2685 C C . ALA B 1 43 ? 22.75 0.569 8.273 1 97.88 43 ALA B C 1
ATOM 2687 O O . ALA B 1 43 ? 23.344 0.365 7.215 1 97.88 43 ALA B O 1
ATOM 2688 N N . ILE B 1 44 ? 22.969 -0.095 9.32 1 97.94 44 ILE B N 1
ATOM 2689 C CA . ILE B 1 44 ? 23.984 -1.14 9.359 1 97.94 44 ILE B CA 1
ATOM 2690 C C . ILE B 1 44 ? 23.562 -2.299 8.461 1 97.94 44 ILE B C 1
ATOM 2692 O O . ILE B 1 44 ? 24.359 -2.787 7.652 1 97.94 44 ILE B O 1
ATOM 2696 N N . ILE B 1 45 ? 22.344 -2.701 8.609 1 97.88 45 ILE B N 1
ATOM 2697 C CA . ILE B 1 45 ? 21.812 -3.793 7.797 1 97.88 45 ILE B CA 1
ATOM 2698 C C . ILE B 1 45 ? 21.938 -3.438 6.316 1 97.88 45 ILE B C 1
ATOM 2700 O O . ILE B 1 45 ? 22.406 -4.25 5.512 1 97.88 45 ILE B O 1
ATOM 2704 N N . LEU B 1 46 ? 21.531 -2.277 5.984 1 97.94 46 LEU B N 1
ATOM 2705 C CA . LEU B 1 46 ? 21.562 -1.841 4.594 1 97.94 46 LEU B CA 1
ATOM 2706 C C . LEU B 1 46 ? 22.984 -1.761 4.078 1 97.94 46 LEU B C 1
ATOM 2708 O O . LEU B 1 46 ? 23.266 -2.1 2.924 1 97.94 46 LEU B O 1
ATOM 2712 N N . MET B 1 47 ? 23.922 -1.288 4.895 1 97.69 47 MET B N 1
ATOM 2713 C CA . MET B 1 47 ? 25.328 -1.2 4.508 1 97.69 47 MET B CA 1
ATOM 2714 C C . MET B 1 47 ? 25.906 -2.586 4.242 1 97.69 47 MET B C 1
ATOM 2716 O O . MET B 1 47 ? 26.672 -2.771 3.301 1 97.69 47 MET B O 1
ATOM 2720 N N . ILE B 1 48 ? 25.5 -3.479 5.055 1 97.69 48 ILE B N 1
ATOM 2721 C CA . ILE B 1 48 ? 25.984 -4.848 4.887 1 97.69 48 ILE B CA 1
ATOM 2722 C C . ILE B 1 48 ? 25.438 -5.422 3.578 1 97.69 48 ILE B C 1
ATOM 2724 O O . ILE B 1 48 ? 26.188 -5.996 2.789 1 97.69 48 ILE B O 1
ATOM 2728 N N . ILE B 1 49 ? 24.172 -5.258 3.344 1 97.69 49 ILE B N 1
ATOM 2729 C CA . ILE B 1 49 ? 23.547 -5.797 2.145 1 97.69 49 ILE B CA 1
ATOM 2730 C C . ILE B 1 49 ? 24.141 -5.137 0.905 1 97.69 49 ILE B C 1
ATOM 2732 O O . ILE B 1 49 ? 24.469 -5.816 -0.072 1 97.69 49 ILE B O 1
ATOM 2736 N N . MET B 1 50 ? 24.312 -3.828 0.93 1 97.44 50 MET B N 1
ATOM 2737 C CA . MET B 1 50 ? 24.891 -3.1 -0.194 1 97.44 50 MET B CA 1
ATOM 2738 C C . MET B 1 50 ? 26.328 -3.512 -0.423 1 97.44 50 MET B C 1
ATOM 2740 O O . MET B 1 50 ? 26.766 -3.658 -1.566 1 97.44 50 MET B O 1
ATOM 2744 N N . GLY B 1 51 ? 27.109 -3.67 0.638 1 97.06 51 GLY B N 1
ATOM 2745 C CA . GLY B 1 51 ? 28.469 -4.145 0.525 1 97.06 51 GLY B CA 1
ATOM 2746 C C . GLY B 1 51 ? 28.578 -5.523 -0.097 1 97.06 51 GLY B C 1
ATOM 2747 O O . GLY B 1 51 ? 29.391 -5.746 -0.994 1 97.06 51 GLY B O 1
ATOM 2748 N N . LEU B 1 52 ? 27.703 -6.43 0.374 1 95.88 52 LEU B N 1
ATOM 2749 C CA . LEU B 1 52 ? 27.688 -7.785 -0.165 1 95.88 52 LEU B CA 1
ATOM 2750 C C . LEU B 1 52 ? 27.281 -7.781 -1.637 1 95.88 52 LEU B C 1
ATOM 2752 O O . LEU B 1 52 ? 27.812 -8.57 -2.428 1 95.88 52 LEU B O 1
ATOM 2756 N N . ALA B 1 53 ? 26.328 -6.93 -1.964 1 95.25 53 ALA B N 1
ATOM 2757 C CA . ALA B 1 53 ? 25.906 -6.812 -3.354 1 95.25 53 ALA B CA 1
ATOM 2758 C C . ALA B 1 53 ? 27.031 -6.285 -4.238 1 95.25 53 ALA B C 1
ATOM 2760 O O . ALA B 1 53 ? 27.25 -6.797 -5.336 1 95.25 53 ALA B O 1
ATOM 2761 N N . LEU B 1 54 ? 27.766 -5.301 -3.789 1 94.62 54 LEU B N 1
ATOM 2762 C CA . LEU B 1 54 ? 28.828 -4.664 -4.559 1 94.62 54 LEU B CA 1
ATOM 2763 C C . LEU B 1 54 ? 30.016 -5.609 -4.73 1 94.62 54 LEU B C 1
ATOM 2765 O O . LEU B 1 54 ? 30.656 -5.633 -5.785 1 94.62 54 LEU B O 1
ATOM 2769 N N . PHE B 1 55 ? 30.281 -6.457 -3.766 1 94.94 55 PHE B N 1
ATOM 2770 C CA . PHE B 1 55 ? 31.453 -7.328 -3.801 1 94.94 55 PHE B CA 1
ATOM 2771 C C . PHE B 1 55 ? 31.031 -8.773 -4.059 1 94.94 55 PHE B C 1
ATOM 2773 O O . PHE B 1 55 ? 31.75 -9.703 -3.666 1 94.94 55 PHE B O 1
ATOM 2780 N N . ALA B 1 56 ? 29.906 -8.93 -4.676 1 92.69 56 ALA B N 1
ATOM 2781 C CA . ALA B 1 56 ? 29.375 -10.266 -4.938 1 92.69 56 ALA B CA 1
ATOM 2782 C C . ALA B 1 56 ? 30.406 -11.125 -5.656 1 92.69 56 ALA B C 1
ATOM 2784 O O . ALA B 1 56 ? 30.641 -12.281 -5.277 1 92.69 56 ALA B O 1
ATOM 2785 N N . PRO B 1 57 ? 31.188 -10.57 -6.672 1 91.81 57 PRO B N 1
ATOM 2786 C CA . PRO B 1 57 ? 32.156 -11.406 -7.391 1 91.81 57 PRO B CA 1
ATOM 2787 C C . PRO B 1 57 ? 33.312 -11.891 -6.504 1 91.81 57 PRO B C 1
ATOM 2789 O O . PRO B 1 57 ? 33.938 -12.906 -6.801 1 91.81 57 PRO B O 1
ATOM 2792 N N . LEU B 1 58 ? 33.531 -11.25 -5.398 1 92.62 58 LEU B N 1
ATOM 2793 C CA . LEU B 1 58 ? 34.625 -11.609 -4.488 1 92.62 58 LEU B CA 1
ATOM 2794 C C . LEU B 1 58 ? 34.125 -12.578 -3.416 1 92.62 58 LEU B C 1
ATOM 2796 O O . LEU B 1 58 ? 34.906 -13.336 -2.848 1 92.62 58 LEU B O 1
ATOM 2800 N N . VAL B 1 59 ? 32.844 -12.594 -3.184 1 92.38 59 VAL B N 1
ATOM 2801 C CA . VAL B 1 59 ? 32.281 -13.344 -2.068 1 92.38 59 VAL B CA 1
ATOM 2802 C C . VAL B 1 59 ? 31.891 -14.742 -2.535 1 92.38 59 VAL B C 1
ATOM 2804 O O . VAL B 1 59 ? 31.938 -15.703 -1.764 1 92.38 59 VAL B O 1
ATOM 2807 N N . THR B 1 60 ? 31.406 -14.773 -3.762 1 91 60 THR B N 1
ATOM 2808 C CA . THR B 1 60 ? 31.016 -16.078 -4.289 1 91 60 THR B CA 1
ATOM 2809 C C . THR B 1 60 ? 31.906 -16.484 -5.457 1 91 60 THR B C 1
ATOM 2811 O O . THR B 1 60 ? 32.438 -15.625 -6.156 1 91 60 THR B O 1
ATOM 2814 N N . GLN B 1 61 ? 32.062 -17.781 -5.664 1 89.62 61 GLN B N 1
ATOM 2815 C CA . GLN B 1 61 ? 32.875 -18.312 -6.754 1 89.62 61 GLN B CA 1
ATOM 2816 C C . GLN B 1 61 ? 32 -18.781 -7.914 1 89.62 61 GLN B C 1
ATOM 2818 O O . GLN B 1 61 ? 32.5 -19.031 -9.008 1 89.62 61 GLN B O 1
ATOM 2823 N N . PHE B 1 62 ? 30.719 -18.797 -7.66 1 92.44 62 PHE B N 1
ATOM 2824 C CA . PHE B 1 62 ? 29.812 -19.359 -8.664 1 92.44 62 PHE B CA 1
ATOM 2825 C C . PHE B 1 62 ? 29.172 -18.25 -9.492 1 92.44 62 PHE B C 1
ATOM 2827 O O . PHE B 1 62 ? 28.766 -17.219 -8.953 1 92.44 62 PHE B O 1
ATOM 2834 N N . PRO B 1 63 ? 29.172 -18.484 -10.805 1 93.25 63 PRO B N 1
ATOM 2835 C CA . PRO B 1 63 ? 28.312 -17.609 -11.602 1 93.25 63 PRO B CA 1
ATOM 2836 C C . PRO B 1 63 ? 26.828 -17.781 -11.273 1 93.25 63 PRO B C 1
ATOM 2838 O O . PRO B 1 63 ? 26.391 -18.906 -11.023 1 93.25 63 PRO B O 1
ATOM 2841 N N . TYR B 1 64 ? 26.094 -16.688 -11.289 1 92.38 64 TYR B N 1
ATOM 2842 C CA . TYR B 1 64 ? 24.703 -16.766 -10.852 1 92.38 64 TYR B CA 1
ATOM 2843 C C . TYR B 1 64 ? 23.844 -17.469 -11.898 1 92.38 64 TYR B C 1
ATOM 2845 O O . TYR B 1 64 ? 22.719 -17.875 -11.609 1 92.38 64 TYR B O 1
ATOM 2853 N N . GLN B 1 65 ? 24.375 -17.656 -13.164 1 92.06 65 GLN B N 1
ATOM 2854 C CA . GLN B 1 65 ? 23.578 -18.219 -14.234 1 92.06 65 GLN B CA 1
ATOM 2855 C C . GLN B 1 65 ? 23.953 -19.672 -14.508 1 92.06 65 GLN B C 1
ATOM 2857 O O . GLN B 1 65 ? 23.266 -20.375 -15.258 1 92.06 65 GLN B O 1
ATOM 2862 N N . GLN B 1 66 ? 25 -20.203 -13.93 1 90.81 66 GLN B N 1
ATOM 2863 C CA . GLN B 1 66 ? 25.5 -21.531 -14.227 1 90.81 66 GLN B CA 1
ATOM 2864 C C . GLN B 1 66 ? 24.531 -22.609 -13.719 1 90.81 66 GLN B C 1
ATOM 2866 O O . GLN B 1 66 ? 24.219 -22.656 -12.531 1 90.81 66 GLN B O 1
ATOM 2871 N N . GLN B 1 67 ? 24.031 -23.391 -14.641 1 93.56 67 GLN B N 1
ATOM 2872 C CA . GLN B 1 67 ? 23.094 -24.453 -14.297 1 93.56 67 GLN B CA 1
ATOM 2873 C C . GLN B 1 67 ? 23.781 -25.797 -14.195 1 93.56 67 GLN B C 1
ATOM 2875 O O . GLN B 1 67 ? 24.75 -26.062 -14.93 1 93.56 67 GLN B O 1
ATOM 2880 N N . ASN B 1 68 ? 23.5 -26.578 -13.234 1 92.56 68 ASN B N 1
ATOM 2881 C CA . ASN B 1 68 ? 23.906 -27.969 -13.07 1 92.56 68 ASN B CA 1
ATOM 2882 C C . ASN B 1 68 ? 22.734 -28.844 -12.609 1 92.56 68 ASN B C 1
ATOM 2884 O O . ASN B 1 68 ? 22.5 -29 -11.406 1 92.56 68 ASN B O 1
ATOM 2888 N N . LEU B 1 69 ? 22.094 -29.469 -13.484 1 91.75 69 LEU B N 1
ATOM 2889 C CA . LEU B 1 69 ? 20.844 -30.203 -13.227 1 91.75 69 LEU B CA 1
ATOM 2890 C C . LEU B 1 69 ? 21.109 -31.391 -12.305 1 91.75 69 LEU B C 1
ATOM 2892 O O . LEU B 1 69 ? 20.188 -31.891 -11.664 1 91.75 69 LEU B O 1
ATOM 2896 N N . LEU B 1 70 ? 22.344 -31.797 -12.172 1 91.44 70 LEU B N 1
ATOM 2897 C CA . LEU B 1 70 ? 22.688 -32.906 -11.281 1 91.44 70 LEU B CA 1
ATOM 2898 C C . LEU B 1 70 ? 22.609 -32.469 -9.82 1 91.44 70 LEU B C 1
ATOM 2900 O O . LEU B 1 70 ? 22.422 -33.312 -8.938 1 91.44 70 LEU B O 1
ATOM 2904 N N . ASN B 1 71 ? 22.703 -31.266 -9.617 1 91.44 71 ASN B N 1
ATOM 2905 C CA . ASN B 1 71 ? 22.688 -30.719 -8.258 1 91.44 71 ASN B CA 1
ATOM 2906 C C . ASN B 1 71 ? 21.422 -29.906 -7.996 1 91.44 71 ASN B C 1
ATOM 2908 O O . ASN B 1 71 ? 21.469 -28.875 -7.312 1 91.44 71 ASN B O 1
ATOM 2912 N N . ARG B 1 72 ? 20.328 -30.312 -8.477 1 91.69 72 ARG B N 1
ATOM 2913 C CA . ARG B 1 72 ? 19.078 -29.562 -8.328 1 91.69 72 ARG B CA 1
ATOM 2914 C C . ARG B 1 72 ? 18.531 -29.688 -6.914 1 91.69 72 ARG B C 1
ATOM 2916 O O . ARG B 1 72 ? 18.578 -30.766 -6.316 1 91.69 72 ARG B O 1
ATOM 2923 N N . LEU B 1 73 ? 18.109 -28.578 -6.367 1 91.88 73 LEU B N 1
ATOM 2924 C CA . LEU B 1 73 ? 17.375 -28.484 -5.109 1 91.88 73 LEU B CA 1
ATOM 2925 C C . LEU B 1 73 ? 18.156 -29.141 -3.977 1 91.88 73 LEU B C 1
ATOM 2927 O O . LEU B 1 73 ? 17.594 -29.906 -3.195 1 91.88 73 LEU B O 1
ATOM 2931 N N . GLN B 1 74 ? 19.422 -28.891 -3.994 1 92.44 74 GLN B N 1
ATOM 2932 C CA . GLN B 1 74 ? 20.266 -29.359 -2.896 1 92.44 74 GLN B CA 1
ATOM 2933 C C . GLN B 1 74 ? 20.125 -28.453 -1.672 1 92.44 74 GLN B C 1
ATOM 2935 O O . GLN B 1 74 ? 20.047 -27.234 -1.8 1 92.44 74 GLN B O 1
ATOM 2940 N N . ALA B 1 75 ? 20.094 -29.078 -0.516 1 92.75 75 ALA B N 1
ATOM 2941 C CA . ALA B 1 75 ? 20.109 -28.328 0.74 1 92.75 75 ALA B CA 1
ATOM 2942 C C . ALA B 1 75 ? 21.453 -27.641 0.955 1 92.75 75 ALA B C 1
ATOM 2944 O O . ALA B 1 75 ? 22.438 -27.984 0.299 1 92.75 75 ALA B O 1
ATOM 2945 N N . PRO B 1 76 ? 21.422 -26.656 1.834 1 94.38 76 PRO B N 1
ATOM 2946 C CA . PRO B 1 76 ? 22.703 -26.016 2.15 1 94.38 76 PRO B CA 1
ATOM 2947 C C . PRO B 1 76 ? 23.797 -27.016 2.506 1 94.38 76 PRO B C 1
ATOM 2949 O O . PRO B 1 76 ? 23.531 -28 3.213 1 94.38 76 PRO B O 1
ATOM 2952 N N . ASN B 1 77 ? 24.906 -26.859 1.934 1 93.75 77 ASN B N 1
ATOM 2953 C CA . ASN B 1 77 ? 26.062 -27.719 2.178 1 93.75 77 ASN B CA 1
ATOM 2954 C C . ASN B 1 77 ? 27.375 -26.938 2.096 1 93.75 77 ASN B C 1
ATOM 2956 O O . ASN B 1 77 ? 27.359 -25.703 2.047 1 93.75 77 ASN B O 1
ATOM 2960 N N . ALA B 1 78 ? 28.438 -27.594 2.135 1 93.38 78 ALA B N 1
ATOM 2961 C CA . ALA B 1 78 ? 29.75 -26.953 2.209 1 93.38 78 ALA B CA 1
ATOM 2962 C C . ALA B 1 78 ? 30.094 -26.266 0.891 1 93.38 78 ALA B C 1
ATOM 2964 O O . ALA B 1 78 ? 30.781 -25.25 0.879 1 93.38 78 ALA B O 1
ATOM 2965 N N . GLU B 1 79 ? 29.625 -26.859 -0.246 1 92.19 79 GLU B N 1
ATOM 2966 C CA . GLU B 1 79 ? 29.906 -26.297 -1.564 1 92.19 79 GLU B CA 1
ATOM 2967 C C . GLU B 1 79 ? 28.938 -25.172 -1.908 1 92.19 79 GLU B C 1
ATOM 2969 O O . GLU B 1 79 ? 29.344 -24.125 -2.426 1 92.19 79 GLU B O 1
ATOM 2974 N N . HIS B 1 80 ? 27.703 -25.469 -1.638 1 94 80 HIS B N 1
ATOM 2975 C CA . HIS B 1 80 ? 26.625 -24.5 -1.845 1 94 80 HIS B CA 1
ATOM 2976 C C . HIS B 1 80 ? 26.016 -24.062 -0.518 1 94 80 HIS B C 1
ATOM 2978 O O . HIS B 1 80 ? 25.062 -24.688 -0.036 1 94 80 HIS B O 1
ATOM 2984 N N . TRP B 1 81 ? 26.438 -22.906 -0 1 94.44 81 TRP B N 1
ATOM 2985 C CA . TRP B 1 81 ? 26.172 -22.469 1.364 1 94.44 81 TRP B CA 1
ATOM 2986 C C . TRP B 1 81 ? 24.672 -22.391 1.63 1 94.44 81 TRP B C 1
ATOM 2988 O O . TRP B 1 81 ? 24.219 -22.703 2.729 1 94.44 81 TRP B O 1
ATOM 2998 N N . LEU B 1 82 ? 23.938 -21.969 0.59 1 94.88 82 LEU B N 1
ATOM 2999 C CA . LEU B 1 82 ? 22.5 -21.828 0.786 1 94.88 82 LEU B CA 1
ATOM 3000 C C . LEU B 1 82 ? 21.734 -22.797 -0.113 1 94.88 82 LEU B C 1
ATOM 3002 O O . LEU B 1 82 ? 20.531 -22.609 -0.354 1 94.88 82 LEU B O 1
ATOM 3006 N N . GLY B 1 83 ? 22.5 -23.734 -0.669 1 93.69 83 GLY B N 1
ATOM 3007 C CA . GLY B 1 83 ? 21.875 -24.734 -1.526 1 93.69 83 GLY B CA 1
ATOM 3008 C C . GLY B 1 83 ? 21.766 -24.297 -2.975 1 93.69 83 GLY B C 1
ATOM 3009 O O . GLY B 1 83 ? 22.453 -23.359 -3.398 1 93.69 83 GLY B O 1
ATOM 3010 N N . THR B 1 84 ? 20.969 -25.125 -3.74 1 93.12 84 THR B N 1
ATOM 3011 C CA . THR B 1 84 ? 20.797 -24.859 -5.16 1 93.12 84 THR B CA 1
ATOM 3012 C C . THR B 1 84 ? 19.312 -24.812 -5.516 1 93.12 84 THR B C 1
ATOM 3014 O O . THR B 1 84 ? 18.469 -25.281 -4.738 1 93.12 84 THR B O 1
ATOM 3017 N N . ASP B 1 85 ? 19.078 -24.141 -6.656 1 91.25 85 ASP B N 1
ATOM 3018 C CA . ASP B 1 85 ? 17.672 -24.031 -7.055 1 91.25 85 ASP B CA 1
ATOM 3019 C C . ASP B 1 85 ? 17.281 -25.156 -8.008 1 91.25 85 ASP B C 1
ATOM 3021 O O . ASP B 1 85 ? 17.953 -26.172 -8.086 1 91.25 85 ASP B O 1
ATOM 3025 N N . ARG B 1 86 ? 16.172 -25.047 -8.625 1 89.25 86 ARG B N 1
ATOM 3026 C CA . ARG B 1 86 ? 15.594 -26.094 -9.445 1 89.25 86 ARG B CA 1
ATOM 3027 C C . ARG B 1 86 ? 16.453 -26.391 -10.664 1 89.25 86 ARG B C 1
ATOM 3029 O O . ARG B 1 86 ? 16.344 -27.453 -11.281 1 89.25 86 ARG B O 1
ATOM 3036 N N . TYR B 1 87 ? 17.312 -25.453 -11.016 1 92 87 TYR B N 1
ATOM 3037 C CA . TYR B 1 87 ? 18.203 -25.625 -12.164 1 92 87 TYR B CA 1
ATOM 3038 C C . TYR B 1 87 ? 19.625 -25.922 -11.711 1 92 87 TYR B C 1
ATOM 3040 O O . TYR B 1 87 ? 20.547 -25.969 -12.523 1 92 87 TYR B O 1
ATOM 3048 N N . GLY B 1 88 ? 19.781 -26.047 -10.398 1 92.31 88 GLY B N 1
ATOM 3049 C CA . GLY B 1 88 ? 21.078 -26.359 -9.844 1 92.31 88 GLY B CA 1
ATOM 3050 C C . GLY B 1 88 ? 21.969 -25.125 -9.719 1 92.31 88 GLY B C 1
ATOM 3051 O O . GLY B 1 88 ? 23.203 -25.25 -9.602 1 92.31 88 GLY B O 1
ATOM 3052 N N . ARG B 1 89 ? 21.391 -23.969 -9.82 1 94.06 89 ARG B N 1
ATOM 3053 C CA . ARG B 1 89 ? 22.156 -22.734 -9.656 1 94.06 89 ARG B CA 1
ATOM 3054 C C . ARG B 1 89 ? 22.406 -22.438 -8.18 1 94.06 89 ARG B C 1
ATOM 3056 O O . ARG B 1 89 ? 21.547 -22.719 -7.336 1 94.06 89 ARG B O 1
ATOM 3063 N N . ASP B 1 90 ? 23.516 -21.859 -7.867 1 94.5 90 ASP B N 1
ATOM 3064 C CA . ASP B 1 90 ? 23.891 -21.562 -6.488 1 94.5 90 ASP B CA 1
ATOM 3065 C C . ASP B 1 90 ? 23.016 -20.453 -5.914 1 94.5 90 ASP B C 1
ATOM 3067 O O . ASP B 1 90 ? 23.031 -19.312 -6.406 1 94.5 90 ASP B O 1
ATOM 3071 N N . VAL B 1 91 ? 22.328 -20.75 -4.836 1 94.62 91 VAL B N 1
ATOM 3072 C CA . VAL B 1 91 ? 21.359 -19.828 -4.266 1 94.62 91 VAL B CA 1
ATOM 3073 C C . VAL B 1 91 ? 22.078 -18.656 -3.621 1 94.62 91 VAL B C 1
ATOM 3075 O O . VAL B 1 91 ? 21.609 -17.516 -3.709 1 94.62 91 VAL B O 1
ATOM 3078 N N . PHE B 1 92 ? 23.219 -18.953 -3.033 1 95.81 92 PHE B N 1
ATOM 3079 C CA . PHE B 1 92 ? 23.984 -17.891 -2.391 1 95.81 92 PHE B CA 1
ATOM 3080 C C . PHE B 1 92 ? 24.438 -16.844 -3.414 1 95.81 92 PHE B C 1
ATOM 3082 O O . PHE B 1 92 ? 24.281 -15.648 -3.201 1 95.81 92 PHE B O 1
ATOM 3089 N N . ALA B 1 93 ? 24.922 -17.297 -4.504 1 95.56 93 ALA B N 1
ATOM 3090 C CA . ALA B 1 93 ? 25.359 -16.406 -5.582 1 95.56 93 ALA B CA 1
ATOM 3091 C C . ALA B 1 93 ? 24.172 -15.594 -6.121 1 95.56 93 ALA B C 1
ATOM 3093 O O . ALA B 1 93 ? 24.297 -14.391 -6.344 1 95.56 93 ALA B O 1
ATOM 3094 N N . ARG B 1 94 ? 23.125 -16.234 -6.254 1 95.5 94 ARG B N 1
ATOM 3095 C CA . ARG B 1 94 ? 21.953 -15.578 -6.832 1 95.5 94 ARG B CA 1
ATOM 3096 C C . ARG B 1 94 ? 21.375 -14.555 -5.867 1 95.5 94 ARG B C 1
ATOM 3098 O O . ARG B 1 94 ? 20.844 -13.523 -6.293 1 95.5 94 ARG B O 1
ATOM 3105 N N . ILE B 1 95 ? 21.469 -14.797 -4.621 1 96.38 95 ILE B N 1
ATOM 3106 C CA . ILE B 1 95 ? 21.016 -13.836 -3.621 1 96.38 95 ILE B CA 1
ATOM 3107 C C . ILE B 1 95 ? 21.875 -12.57 -3.689 1 96.38 95 ILE B C 1
ATOM 3109 O O . ILE B 1 95 ? 21.344 -11.453 -3.648 1 96.38 95 ILE B O 1
ATOM 3113 N N . LEU B 1 96 ? 23.156 -12.727 -3.84 1 96.94 96 LEU B N 1
ATOM 3114 C CA . LEU B 1 96 ? 24.078 -11.602 -3.883 1 96.94 96 LEU B CA 1
ATOM 3115 C C . LEU B 1 96 ? 23.844 -10.766 -5.141 1 96.94 96 LEU B C 1
ATOM 3117 O O . LEU B 1 96 ? 23.719 -9.539 -5.062 1 96.94 96 LEU B O 1
ATOM 3121 N N . TYR B 1 97 ? 23.766 -11.406 -6.223 1 96.25 97 TYR B N 1
ATOM 3122 C CA . TYR B 1 97 ? 23.547 -10.688 -7.469 1 96.25 97 TYR B CA 1
ATOM 3123 C C . TYR B 1 97 ? 22.109 -10.164 -7.555 1 96.25 97 TYR B C 1
ATOM 3125 O O . TYR B 1 97 ? 21.859 -9.125 -8.164 1 96.25 97 TYR B O 1
ATOM 3133 N N . GLY B 1 98 ? 21.219 -10.875 -6.977 1 96.12 98 GLY B N 1
ATOM 3134 C CA . GLY B 1 98 ? 19.859 -10.398 -6.863 1 96.12 98 GLY B CA 1
ATOM 3135 C C . GLY B 1 98 ? 19.734 -9.109 -6.062 1 96.12 98 GLY B C 1
ATOM 3136 O O . GLY B 1 98 ? 18.906 -8.258 -6.367 1 96.12 98 GLY B O 1
ATOM 3137 N N . ALA B 1 99 ? 20.594 -9 -5.113 1 97.44 99 ALA B N 1
ATOM 3138 C CA . ALA B 1 99 ? 20.641 -7.777 -4.316 1 97.44 99 ALA B CA 1
ATOM 3139 C C . ALA B 1 99 ? 20.984 -6.57 -5.18 1 97.44 99 ALA B C 1
ATOM 3141 O O . ALA B 1 99 ? 20.422 -5.492 -5.008 1 97.44 99 ALA B O 1
ATOM 3142 N N . ARG B 1 100 ? 21.875 -6.773 -6.066 1 96.62 100 ARG B N 1
ATOM 3143 C CA . ARG B 1 100 ? 22.266 -5.691 -6.965 1 96.62 100 ARG B CA 1
ATOM 3144 C C . ARG B 1 100 ? 21.078 -5.207 -7.789 1 96.62 100 ARG B C 1
ATOM 3146 O O . ARG B 1 100 ? 20.844 -4 -7.902 1 96.62 100 ARG B O 1
ATOM 3153 N N . VAL B 1 101 ? 20.391 -6.148 -8.25 1 96.06 101 VAL B N 1
ATOM 3154 C CA . VAL B 1 101 ? 19.281 -5.84 -9.141 1 96.06 101 VAL B CA 1
ATOM 3155 C C . VAL B 1 101 ? 18.141 -5.219 -8.344 1 96.06 101 VAL B C 1
ATOM 3157 O O . VAL B 1 101 ? 17.594 -4.184 -8.727 1 96.06 101 VAL B O 1
ATOM 3160 N N . SER B 1 102 ? 17.766 -5.848 -7.246 1 97.06 102 SER B N 1
ATOM 3161 C CA . SER B 1 102 ? 16.672 -5.355 -6.418 1 97.06 102 SER B CA 1
ATOM 3162 C C . SER B 1 102 ? 16.953 -3.949 -5.906 1 97.06 102 SER B C 1
ATOM 3164 O O . SER B 1 102 ? 16.062 -3.086 -5.926 1 97.06 102 SER B O 1
ATOM 3166 N N . LEU B 1 103 ? 18.188 -3.707 -5.516 1 97.5 103 LEU B N 1
ATOM 3167 C CA . LEU B 1 103 ? 18.562 -2.389 -5.016 1 97.5 103 LEU B CA 1
ATOM 3168 C C . LEU B 1 103 ? 18.609 -1.368 -6.145 1 97.5 103 LEU B C 1
ATOM 3170 O O . LEU B 1 103 ? 18.172 -0.224 -5.973 1 97.5 103 LEU B O 1
ATOM 3174 N N . MET B 1 104 ? 19.078 -1.786 -7.254 1 97 104 MET B N 1
ATOM 3175 C CA . MET B 1 104 ? 19.141 -0.899 -8.414 1 97 104 MET B CA 1
ATOM 3176 C C . MET B 1 104 ? 17.734 -0.459 -8.828 1 97 104 MET B C 1
ATOM 3178 O O . MET B 1 104 ? 17.516 0.723 -9.086 1 97 104 MET B O 1
ATOM 3182 N N . VAL B 1 105 ? 16.844 -1.4 -8.914 1 96.94 105 VAL B N 1
ATOM 3183 C CA . VAL B 1 105 ? 15.469 -1.083 -9.266 1 96.94 105 VAL B CA 1
ATOM 3184 C C . VAL B 1 105 ? 14.883 -0.121 -8.234 1 96.94 105 VAL B C 1
ATOM 3186 O O . VAL B 1 105 ? 14.219 0.858 -8.594 1 96.94 105 VAL B O 1
ATOM 3189 N N . GLY B 1 106 ? 15.117 -0.416 -7.004 1 97.69 106 GLY B N 1
ATOM 3190 C CA . GLY B 1 106 ? 14.609 0.44 -5.941 1 97.69 106 GLY B CA 1
ATOM 3191 C C . GLY B 1 106 ? 15.117 1.866 -6.035 1 97.69 106 GLY B C 1
ATOM 3192 O O . GLY B 1 106 ? 14.328 2.809 -6.109 1 97.69 106 GLY B O 1
ATOM 3193 N N . PHE B 1 107 ? 16.406 2.055 -6.133 1 98 107 PHE B N 1
ATOM 3194 C CA . PHE B 1 107 ? 17.016 3.377 -6.113 1 98 107 PHE B CA 1
ATOM 3195 C C . PHE B 1 107 ? 16.703 4.141 -7.395 1 98 107 PHE B C 1
ATOM 3197 O O . PHE B 1 107 ? 16.297 5.301 -7.348 1 98 107 PHE B O 1
ATOM 3204 N N . ALA B 1 108 ? 16.828 3.512 -8.508 1 98.31 108 ALA B N 1
ATOM 3205 C CA . ALA B 1 108 ? 16.641 4.188 -9.789 1 98.31 108 ALA B CA 1
ATOM 3206 C C . ALA B 1 108 ? 15.188 4.605 -9.984 1 98.31 108 ALA B C 1
ATOM 3208 O O . ALA B 1 108 ? 14.914 5.719 -10.445 1 98.31 108 ALA B O 1
ATOM 3209 N N . SER B 1 109 ? 14.273 3.713 -9.656 1 98.56 109 SER B N 1
ATOM 3210 C CA . SER B 1 109 ? 12.852 4.012 -9.812 1 98.56 109 SER B CA 1
ATOM 3211 C C . SER B 1 109 ? 12.43 5.164 -8.906 1 98.56 109 SER B C 1
ATOM 3213 O O . SER B 1 109 ? 11.688 6.051 -9.336 1 98.56 109 SER B O 1
ATOM 3215 N N . VAL B 1 110 ? 12.898 5.109 -7.691 1 98.56 110 VAL B N 1
ATOM 3216 C CA . VAL B 1 110 ? 12.523 6.133 -6.727 1 98.56 110 VAL B CA 1
ATOM 3217 C C . VAL B 1 110 ? 13.125 7.477 -7.133 1 98.56 110 VAL B C 1
ATOM 3219 O O . VAL B 1 110 ? 12.484 8.523 -6.984 1 98.56 110 VAL B O 1
ATOM 3222 N N . ALA B 1 111 ? 14.367 7.457 -7.637 1 98.5 111 ALA B N 1
ATOM 3223 C CA . ALA B 1 111 ? 14.977 8.695 -8.125 1 98.5 111 ALA B CA 1
ATOM 3224 C C . ALA B 1 111 ? 14.109 9.336 -9.203 1 98.5 111 ALA B C 1
ATOM 3226 O O . ALA B 1 111 ? 13.906 10.555 -9.203 1 98.5 111 ALA B O 1
ATOM 3227 N N . GLY B 1 112 ? 13.625 8.57 -10.086 1 98.5 112 GLY B N 1
ATOM 3228 C CA . GLY B 1 112 ? 12.734 9.078 -11.117 1 98.5 112 GLY B CA 1
ATOM 3229 C C . GLY B 1 112 ? 11.406 9.578 -10.57 1 98.5 112 GLY B C 1
ATOM 3230 O O . GLY B 1 112 ? 10.961 10.672 -10.914 1 98.5 112 GLY B O 1
ATOM 3231 N N . ALA B 1 113 ? 10.82 8.781 -9.719 1 98.56 113 ALA B N 1
ATOM 3232 C CA . ALA B 1 113 ? 9.516 9.117 -9.156 1 98.56 113 ALA B CA 1
ATOM 3233 C C . ALA B 1 113 ? 9.586 10.398 -8.32 1 98.56 113 ALA B C 1
ATOM 3235 O O . ALA B 1 113 ? 8.703 11.25 -8.406 1 98.56 113 ALA B O 1
ATOM 3236 N N . ILE B 1 114 ? 10.633 10.516 -7.523 1 98.62 114 ILE B N 1
ATOM 3237 C CA . ILE B 1 114 ? 10.805 11.68 -6.664 1 98.62 114 ILE B CA 1
ATOM 3238 C C . ILE B 1 114 ? 11.031 12.922 -7.523 1 98.62 114 ILE B C 1
ATOM 3240 O O . ILE B 1 114 ? 10.523 14.008 -7.207 1 98.62 114 ILE B O 1
ATOM 3244 N N . THR B 1 115 ? 11.812 12.766 -8.578 1 98.31 115 THR B N 1
ATOM 3245 C CA . THR B 1 115 ? 12.078 13.891 -9.469 1 98.31 115 THR B CA 1
ATOM 3246 C C . THR B 1 115 ? 10.789 14.367 -10.133 1 98.31 115 THR B C 1
ATOM 3248 O O . THR B 1 115 ? 10.477 15.562 -10.102 1 98.31 115 THR B O 1
ATOM 3251 N N . ILE B 1 116 ? 10.016 13.469 -10.656 1 98.44 116 ILE B N 1
ATOM 3252 C CA . ILE B 1 116 ? 8.758 13.805 -11.32 1 98.44 116 ILE B CA 1
ATOM 3253 C C . ILE B 1 116 ? 7.785 14.406 -10.305 1 98.44 116 ILE B C 1
ATOM 3255 O O . ILE B 1 116 ? 7.191 15.461 -10.555 1 98.44 116 ILE B O 1
ATOM 3259 N N . GLY B 1 117 ? 7.66 13.742 -9.203 1 98.62 117 GLY B N 1
ATOM 3260 C CA . GLY B 1 117 ? 6.75 14.211 -8.164 1 98.62 117 GLY B CA 1
ATOM 3261 C C . GLY B 1 117 ? 7.121 15.578 -7.629 1 98.62 117 GLY B C 1
ATOM 3262 O O . GLY B 1 117 ? 6.246 16.422 -7.387 1 98.62 117 GLY B O 1
ATOM 3263 N N . THR B 1 118 ? 8.398 15.75 -7.395 1 98.5 118 THR B N 1
ATOM 3264 C CA . THR B 1 118 ? 8.875 17.031 -6.879 1 98.5 118 THR B CA 1
ATOM 3265 C C . THR B 1 118 ? 8.578 18.156 -7.871 1 98.5 118 THR B C 1
ATOM 3267 O O . THR B 1 118 ? 8.109 19.234 -7.477 1 98.5 118 THR B O 1
ATOM 3270 N N . VAL B 1 119 ? 8.797 17.938 -9.133 1 98 119 VAL B N 1
ATOM 3271 C CA . VAL B 1 119 ? 8.555 18.953 -10.164 1 98 119 VAL B CA 1
ATOM 3272 C C . VAL B 1 119 ? 7.066 19.281 -10.227 1 98 119 VAL B C 1
ATOM 3274 O O . VAL B 1 119 ? 6.684 20.453 -10.18 1 98 119 VAL B O 1
ATOM 3277 N N . ILE B 1 120 ? 6.242 18.297 -10.273 1 98.38 120 ILE B N 1
ATOM 3278 C CA . ILE B 1 120 ? 4.801 18.5 -10.383 1 98.38 120 ILE B CA 1
ATOM 3279 C C . ILE B 1 120 ? 4.273 19.172 -9.109 1 98.38 120 ILE B C 1
ATOM 3281 O O . ILE B 1 120 ? 3.49 20.109 -9.18 1 98.38 120 ILE B O 1
ATOM 3285 N N . GLY B 1 121 ? 4.719 18.656 -7.973 1 98.5 121 GLY B N 1
ATOM 3286 C CA . GLY B 1 121 ? 4.289 19.234 -6.711 1 98.5 121 GLY B CA 1
ATOM 3287 C C . GLY B 1 121 ? 4.742 20.672 -6.527 1 98.5 121 GLY B C 1
ATOM 3288 O O . GLY B 1 121 ? 3.992 21.5 -6.02 1 98.5 121 GLY B O 1
ATOM 3289 N N . ALA B 1 122 ? 5.969 20.922 -6.906 1 98.31 122 ALA B N 1
ATOM 3290 C CA . ALA B 1 122 ? 6.52 22.281 -6.793 1 98.31 122 ALA B CA 1
ATOM 3291 C C . ALA B 1 122 ? 5.734 23.266 -7.652 1 98.31 122 ALA B C 1
ATOM 3293 O O . ALA B 1 122 ? 5.402 24.359 -7.203 1 98.31 122 ALA B O 1
ATOM 3294 N N . VAL B 1 123 ? 5.465 22.891 -8.875 1 98.06 123 VAL B N 1
ATOM 3295 C CA . VAL B 1 123 ? 4.734 23.75 -9.797 1 98.06 123 VAL B CA 1
ATOM 3296 C C . VAL B 1 123 ? 3.312 23.969 -9.289 1 98.06 123 VAL B C 1
ATOM 3298 O O . VAL B 1 123 ? 2.818 25.094 -9.273 1 98.06 123 VAL B O 1
ATOM 3301 N N . ALA B 1 124 ? 2.676 22.938 -8.852 1 98.38 124 ALA B N 1
ATOM 3302 C CA . ALA B 1 124 ? 1.312 23.047 -8.336 1 98.38 124 ALA B CA 1
ATOM 3303 C C . ALA B 1 124 ? 1.255 23.922 -7.09 1 98.38 124 ALA B C 1
ATOM 3305 O O . ALA B 1 124 ? 0.417 24.812 -6.992 1 98.38 124 ALA B O 1
ATOM 3306 N N . GLY B 1 125 ? 2.189 23.656 -6.211 1 97.81 125 GLY B N 1
ATOM 3307 C CA . GLY B 1 125 ? 2.188 24.375 -4.945 1 97.81 125 GLY B CA 1
ATOM 3308 C C . GLY B 1 125 ? 2.586 25.828 -5.09 1 97.81 125 GLY B C 1
ATOM 3309 O O . GLY B 1 125 ? 2.068 26.703 -4.379 1 97.81 125 GLY B O 1
ATOM 3310 N N . TYR B 1 126 ? 3.473 26.141 -5.973 1 97.31 126 TYR B N 1
ATOM 3311 C CA . TYR B 1 126 ? 3.992 27.5 -6.109 1 97.31 126 TYR B CA 1
ATOM 3312 C C . TYR B 1 126 ? 3 28.391 -6.844 1 97.31 126 TYR B C 1
ATOM 3314 O O . TYR B 1 126 ? 2.707 29.516 -6.398 1 97.31 126 TYR B O 1
ATOM 3322 N N . PHE B 1 127 ? 2.51 27.969 -7.961 1 96.44 127 PHE B N 1
ATOM 3323 C CA . PHE B 1 127 ? 1.68 28.812 -8.805 1 96.44 127 PHE B CA 1
ATOM 3324 C C . PHE B 1 127 ? 0.242 28.844 -8.297 1 96.44 127 PHE B C 1
ATOM 3326 O O . PHE B 1 127 ? -0.431 29.875 -8.375 1 96.44 127 PHE B O 1
ATOM 3333 N N . GLY B 1 128 ? -0.244 27.672 -7.844 1 95.25 128 GLY B N 1
ATOM 3334 C CA . GLY B 1 128 ? -1.606 27.625 -7.336 1 95.25 128 GLY B CA 1
ATOM 3335 C C . GLY B 1 128 ? -2.652 27.766 -8.422 1 95.25 128 GLY B C 1
ATOM 3336 O O . GLY B 1 128 ? -2.381 27.5 -9.594 1 95.25 128 GLY B O 1
ATOM 3337 N N . GLY B 1 129 ? -3.971 28 -8.016 1 95.69 129 GLY B N 1
ATOM 3338 C CA . GLY B 1 129 ? -5.051 28.328 -8.93 1 95.69 129 GLY B CA 1
ATOM 3339 C C . GLY B 1 129 ? -5.383 27.188 -9.883 1 95.69 129 GLY B C 1
ATOM 3340 O O . GLY B 1 129 ? -5.562 26.047 -9.461 1 95.69 129 GLY B O 1
ATOM 3341 N N . LYS B 1 130 ? -5.422 27.594 -11.188 1 97.19 130 LYS B N 1
ATOM 3342 C CA . LYS B 1 130 ? -5.844 26.641 -12.211 1 97.19 130 LYS B CA 1
ATOM 3343 C C . LYS B 1 130 ? -4.762 25.594 -12.469 1 97.19 130 LYS B C 1
ATOM 3345 O O . LYS B 1 130 ? -5.066 24.438 -12.781 1 97.19 130 LYS B O 1
ATOM 3350 N N . ILE B 1 131 ? -3.555 26.047 -12.289 1 97.38 131 ILE B N 1
ATOM 3351 C CA . ILE B 1 131 ? -2.449 25.125 -12.5 1 97.38 131 ILE B CA 1
ATOM 3352 C C . ILE B 1 131 ? -2.465 24.047 -11.414 1 97.38 131 ILE B C 1
ATOM 3354 O O . ILE B 1 131 ? -2.344 22.859 -11.711 1 97.38 131 ILE B O 1
ATOM 3358 N N . ASP B 1 132 ? -2.641 24.406 -10.195 1 97.5 132 ASP B N 1
ATOM 3359 C CA . ASP B 1 132 ? -2.756 23.484 -9.07 1 97.5 132 ASP B CA 1
ATOM 3360 C C . ASP B 1 132 ? -3.932 22.531 -9.258 1 97.5 132 ASP B C 1
ATOM 3362 O O . ASP B 1 132 ? -3.781 21.312 -9.109 1 97.5 132 ASP B O 1
ATOM 3366 N N . ALA B 1 133 ? -5.02 23.141 -9.68 1 95.38 133 ALA B N 1
ATOM 3367 C CA . ALA B 1 133 ? -6.242 22.359 -9.852 1 95.38 133 ALA B CA 1
ATOM 3368 C C . ALA B 1 133 ? -6.062 21.297 -10.938 1 95.38 133 ALA B C 1
ATOM 3370 O O . ALA B 1 133 ? -6.461 20.141 -10.758 1 95.38 133 ALA B O 1
ATOM 3371 N N . PHE B 1 134 ? -5.48 21.656 -12.008 1 97 134 PHE B N 1
ATOM 3372 C CA . PHE B 1 134 ? -5.285 20.734 -13.125 1 97 134 PHE B CA 1
ATOM 3373 C C . PHE B 1 134 ? -4.32 19.609 -12.742 1 97 134 PHE B C 1
ATOM 3375 O O . PHE B 1 134 ? -4.605 18.438 -12.969 1 97 134 PHE B O 1
ATOM 3382 N N . LEU B 1 135 ? -3.207 20.016 -12.141 1 97.94 135 LEU B N 1
ATOM 3383 C CA . LEU B 1 135 ? -2.186 19.031 -11.797 1 97.94 135 LEU B CA 1
ATOM 3384 C C . LEU B 1 135 ? -2.689 18.078 -10.727 1 97.94 135 LEU B C 1
ATOM 3386 O O . LEU B 1 135 ? -2.424 16.875 -10.789 1 97.94 135 LEU B O 1
ATOM 3390 N N . MET B 1 136 ? -3.447 18.516 -9.82 1 95.12 136 MET B N 1
ATOM 3391 C CA . MET B 1 136 ? -3.982 17.656 -8.773 1 95.12 136 MET B CA 1
ATOM 3392 C C . MET B 1 136 ? -5.086 16.75 -9.32 1 95.12 136 MET B C 1
ATOM 3394 O O . MET B 1 136 ? -5.262 15.625 -8.852 1 95.12 136 MET B O 1
ATOM 3398 N N . ARG B 1 137 ? -5.773 17.234 -10.383 1 91.25 137 ARG B N 1
ATOM 3399 C CA . ARG B 1 137 ? -6.742 16.375 -11.055 1 91.25 137 ARG B CA 1
ATOM 3400 C C . ARG B 1 137 ? -6.055 15.18 -11.703 1 91.25 137 ARG B C 1
ATOM 3402 O O . ARG B 1 137 ? -6.562 14.055 -11.648 1 91.25 137 ARG B O 1
ATOM 3409 N N . VAL B 1 138 ? -4.984 15.453 -12.266 1 95.75 138 VAL B N 1
ATOM 3410 C CA . VAL B 1 138 ? -4.211 14.383 -12.883 1 95.75 138 VAL B CA 1
ATOM 3411 C C . VAL B 1 138 ? -3.738 13.398 -11.812 1 95.75 138 VAL B C 1
ATOM 3413 O O . VAL B 1 138 ? -3.828 12.188 -11.992 1 95.75 138 VAL B O 1
ATOM 3416 N N . VAL B 1 139 ? -3.213 13.914 -10.727 1 95.19 139 VAL B N 1
ATOM 3417 C CA . VAL B 1 139 ? -2.762 13.086 -9.609 1 95.19 139 VAL B CA 1
ATOM 3418 C C . VAL B 1 139 ? -3.91 12.211 -9.117 1 95.19 139 VAL B C 1
ATOM 3420 O O . VAL B 1 139 ? -3.738 11.008 -8.914 1 95.19 139 VAL B O 1
ATOM 3423 N N . ASP B 1 140 ? -5.047 12.781 -9.055 1 87.62 140 ASP B N 1
ATOM 3424 C CA . ASP B 1 140 ? -6.215 12.07 -8.539 1 87.62 140 ASP B CA 1
ATOM 3425 C C . ASP B 1 140 ? -6.633 10.945 -9.484 1 87.62 140 ASP B C 1
ATOM 3427 O O . ASP B 1 140 ? -7.055 9.875 -9.031 1 87.62 140 ASP B O 1
ATOM 3431 N N . VAL B 1 141 ? -6.52 11.18 -10.695 1 86.94 141 VAL B N 1
ATOM 3432 C CA . VAL B 1 141 ? -6.863 10.164 -11.688 1 86.94 141 VAL B CA 1
ATOM 3433 C C . VAL B 1 141 ? -5.914 8.969 -11.555 1 86.94 141 VAL B C 1
ATOM 3435 O O . VAL B 1 141 ? -6.352 7.82 -11.562 1 86.94 141 VAL B O 1
ATOM 3438 N N . VAL B 1 142 ? -4.707 9.258 -11.375 1 91.5 142 VAL B N 1
ATOM 3439 C CA . VAL B 1 142 ? -3.711 8.195 -11.281 1 91.5 142 VAL B CA 1
ATOM 3440 C C . VAL B 1 142 ? -3.914 7.402 -9.992 1 91.5 142 VAL B C 1
ATOM 3442 O O . VAL B 1 142 ? -3.881 6.168 -10 1 91.5 142 VAL B O 1
ATOM 3445 N N . ILE B 1 143 ? -4.16 8.078 -8.93 1 88.94 143 ILE B N 1
ATOM 3446 C CA . ILE B 1 143 ? -4.266 7.441 -7.621 1 88.94 143 ILE B CA 1
ATOM 3447 C C . ILE B 1 143 ? -5.543 6.609 -7.555 1 88.94 143 ILE B C 1
ATOM 3449 O O . ILE B 1 143 ? -5.625 5.645 -6.789 1 88.94 143 ILE B O 1
ATOM 3453 N N . SER B 1 144 ? -6.508 6.98 -8.359 1 84.25 144 SER B N 1
ATOM 3454 C CA . SER B 1 144 ? -7.781 6.27 -8.328 1 84.25 144 SER B CA 1
ATOM 3455 C C . SER B 1 144 ? -7.633 4.844 -8.844 1 84.25 144 SER B C 1
ATOM 3457 O O . SER B 1 144 ? -8.453 3.979 -8.539 1 84.25 144 SER B O 1
ATOM 3459 N N . ILE B 1 145 ? -6.613 4.562 -9.594 1 86.19 145 ILE B N 1
ATOM 3460 C CA . ILE B 1 145 ? -6.359 3.238 -10.148 1 86.19 145 ILE B CA 1
ATOM 3461 C C . ILE B 1 145 ? -5.527 2.422 -9.164 1 86.19 145 ILE B C 1
ATOM 3463 O O . ILE B 1 145 ? -4.48 2.881 -8.695 1 86.19 145 ILE B O 1
ATOM 3467 N N . PRO B 1 146 ? -6.023 1.237 -8.805 1 85.69 146 PRO B N 1
ATOM 3468 C CA . PRO B 1 146 ? -5.184 0.392 -7.953 1 85.69 146 PRO B CA 1
ATOM 3469 C C . PRO B 1 146 ? -3.785 0.179 -8.523 1 85.69 146 PRO B C 1
ATOM 3471 O O . PRO B 1 146 ? -3.643 -0.197 -9.695 1 85.69 146 PRO B O 1
ATOM 3474 N N . ASN B 1 147 ? -2.885 0.425 -7.715 1 88.69 147 ASN B N 1
ATOM 3475 C CA . ASN B 1 147 ? -1.505 0.492 -8.18 1 88.69 147 ASN B CA 1
ATOM 3476 C C . ASN B 1 147 ? -1.062 -0.825 -8.812 1 88.69 147 ASN B C 1
ATOM 3478 O O . ASN B 1 147 ? -0.409 -0.828 -9.859 1 88.69 147 ASN B O 1
ATOM 3482 N N . ILE B 1 148 ? -1.373 -1.903 -8.227 1 84.25 148 ILE B N 1
ATOM 3483 C CA . ILE B 1 148 ? -0.926 -3.199 -8.727 1 84.25 148 ILE B CA 1
ATOM 3484 C C . ILE B 1 148 ? -1.51 -3.443 -10.117 1 84.25 148 ILE B C 1
ATOM 3486 O O . ILE B 1 148 ? -0.852 -4.031 -10.977 1 84.25 148 ILE B O 1
ATOM 3490 N N . PHE B 1 149 ? -2.705 -2.996 -10.352 1 82.81 149 PHE B N 1
ATOM 3491 C CA . PHE B 1 149 ? -3.324 -3.143 -11.664 1 82.81 149 PHE B CA 1
ATOM 3492 C C . PHE B 1 149 ? -2.607 -2.285 -12.703 1 82.81 149 PHE B C 1
ATOM 3494 O O . PHE B 1 149 ? -2.371 -2.73 -13.828 1 82.81 149 PHE B O 1
ATOM 3501 N N . LEU B 1 150 ? -2.396 -1.11 -12.273 1 87.5 150 LEU B N 1
ATOM 3502 C CA . LEU B 1 150 ? -1.662 -0.217 -13.164 1 87.5 150 LEU B CA 1
ATOM 3503 C C . LEU B 1 150 ? -0.303 -0.806 -13.523 1 87.5 150 LEU B C 1
ATOM 3505 O O . LEU B 1 150 ? 0.09 -0.801 -14.695 1 87.5 150 LEU B O 1
ATOM 3509 N N . LEU B 1 151 ? 0.389 -1.385 -12.578 1 90.38 151 LEU B N 1
ATOM 3510 C CA . LEU B 1 151 ? 1.712 -1.966 -12.781 1 90.38 151 LEU B CA 1
ATOM 3511 C C . LEU B 1 151 ? 1.639 -3.188 -13.688 1 90.38 151 LEU B C 1
ATOM 3513 O O . LEU B 1 151 ? 2.4 -3.297 -14.656 1 90.38 151 LEU B O 1
ATOM 3517 N N . ILE B 1 152 ? 0.758 -4.066 -13.398 1 84.06 152 ILE B N 1
ATOM 3518 C CA . ILE B 1 152 ? 0.615 -5.281 -14.195 1 84.06 152 ILE B CA 1
ATOM 3519 C C . ILE B 1 152 ? 0.263 -4.922 -15.633 1 84.06 152 ILE B C 1
ATOM 3521 O O . ILE B 1 152 ? 0.832 -5.477 -16.578 1 84.06 152 ILE B O 1
ATOM 3525 N N . THR B 1 153 ? -0.705 -3.934 -15.812 1 83.44 153 THR B N 1
ATOM 3526 C CA . THR B 1 153 ? -1.123 -3.512 -17.141 1 83.44 153 THR B CA 1
ATOM 3527 C C . THR B 1 153 ? 0.062 -2.965 -17.938 1 83.44 153 THR B C 1
ATOM 3529 O O . THR B 1 153 ? 0.283 -3.357 -19.078 1 83.44 153 THR B O 1
ATOM 3532 N N . LEU B 1 154 ? 0.867 -2.186 -17.328 1 88.75 154 LEU B N 1
ATOM 3533 C CA . LEU B 1 154 ? 1.97 -1.532 -18.031 1 88.75 154 LEU B CA 1
ATOM 3534 C C . LEU B 1 154 ? 3.082 -2.529 -18.344 1 88.75 154 LEU B C 1
ATOM 3536 O O . LEU B 1 154 ? 3.68 -2.482 -19.422 1 88.75 154 LEU B O 1
ATOM 3540 N N . VAL B 1 155 ? 3.346 -3.488 -17.422 1 87.19 155 VAL B N 1
ATOM 3541 C CA . VAL B 1 155 ? 4.449 -4.418 -17.641 1 87.19 155 VAL B CA 1
ATOM 3542 C C . VAL B 1 155 ? 4.07 -5.438 -18.703 1 87.19 155 VAL B C 1
ATOM 3544 O O . VAL B 1 155 ? 4.938 -6.008 -19.375 1 87.19 155 VAL B O 1
ATOM 3547 N N . THR B 1 156 ? 2.793 -5.73 -18.812 1 80.38 156 THR B N 1
ATOM 3548 C CA . THR B 1 156 ? 2.359 -6.695 -19.812 1 80.38 156 THR B CA 1
ATOM 3549 C C . THR B 1 156 ? 2.354 -6.066 -21.203 1 80.38 156 THR B C 1
ATOM 3551 O O . THR B 1 156 ? 2.504 -6.762 -22.219 1 80.38 156 THR B O 1
ATOM 3554 N N . ILE B 1 157 ? 2.104 -4.738 -21.219 1 82.69 157 ILE B N 1
ATOM 3555 C CA . ILE B 1 157 ? 2.084 -4.023 -22.484 1 82.69 157 ILE B CA 1
ATOM 3556 C C . ILE B 1 157 ? 3.508 -3.871 -23.016 1 82.69 157 ILE B C 1
ATOM 3558 O O . ILE B 1 157 ? 3.754 -4.027 -24.219 1 82.69 157 ILE B O 1
ATOM 3562 N N . PHE B 1 158 ? 4.359 -3.703 -22.062 1 84.75 158 PHE B N 1
ATOM 3563 C CA . PHE B 1 158 ? 5.75 -3.512 -22.453 1 84.75 158 PHE B CA 1
ATOM 3564 C C . PHE B 1 158 ? 6.555 -4.785 -22.219 1 84.75 158 PHE B C 1
ATOM 3566 O O . PHE B 1 158 ? 6.223 -5.582 -21.328 1 84.75 158 PHE B O 1
ATOM 3573 N N . GLU B 1 159 ? 7.371 -5.285 -23.047 1 78.38 159 GLU B N 1
ATOM 3574 C CA . GLU B 1 159 ? 8.219 -6.445 -22.797 1 78.38 159 GLU B CA 1
ATOM 3575 C C . GLU B 1 159 ? 8.969 -6.305 -21.484 1 78.38 159 GLU B C 1
ATOM 3577 O O . GLU B 1 159 ? 9.57 -5.266 -21.203 1 78.38 159 GLU B O 1
ATOM 3582 N N . PRO B 1 160 ? 8.812 -7.297 -20.641 1 76.56 160 PRO B N 1
ATOM 3583 C CA . PRO B 1 160 ? 9.453 -7.227 -19.328 1 76.56 160 PRO B CA 1
ATOM 3584 C C . PRO B 1 160 ? 10.969 -7.035 -19.422 1 76.56 160 PRO B C 1
ATOM 3586 O O . PRO B 1 160 ? 11.602 -7.523 -20.359 1 76.56 160 PRO B O 1
ATOM 3589 N N . GLY B 1 161 ? 11.539 -6.184 -18.594 1 85.31 161 GLY B N 1
ATOM 3590 C CA . GLY B 1 161 ? 12.953 -5.875 -18.5 1 85.31 161 GLY B CA 1
ATOM 3591 C C . GLY B 1 161 ? 13.281 -4.895 -17.391 1 85.31 161 GLY B C 1
ATOM 3592 O O . GLY B 1 161 ? 12.391 -4.223 -16.859 1 85.31 161 GLY B O 1
ATOM 3593 N N . LEU B 1 162 ? 14.539 -4.941 -17.047 1 91.62 162 LEU B N 1
ATOM 3594 C CA . LEU B 1 162 ? 15.023 -4.109 -15.953 1 91.62 162 LEU B CA 1
ATOM 3595 C C . LEU B 1 162 ? 14.75 -2.635 -16.234 1 91.62 162 LEU B C 1
ATOM 3597 O O . LEU B 1 162 ? 14.219 -1.927 -15.375 1 91.62 162 LEU B O 1
ATOM 3601 N N . ASP B 1 163 ? 15.062 -2.158 -17.391 1 92.75 163 ASP B N 1
ATOM 3602 C CA . ASP B 1 163 ? 14.914 -0.75 -17.75 1 92.75 163 ASP B CA 1
ATOM 3603 C C . ASP B 1 163 ? 13.445 -0.346 -17.781 1 92.75 163 ASP B C 1
ATOM 3605 O O . ASP B 1 163 ? 13.07 0.708 -17.266 1 92.75 163 ASP B O 1
ATOM 3609 N N . LYS B 1 164 ? 12.617 -1.197 -18.406 1 94 164 LYS B N 1
ATOM 3610 C CA . LYS B 1 164 ? 11.195 -0.893 -18.484 1 94 164 LYS B CA 1
ATOM 3611 C C . LYS B 1 164 ? 10.547 -0.857 -17.109 1 94 164 LYS B C 1
ATOM 3613 O O . LYS B 1 164 ? 9.711 0.002 -16.828 1 94 164 LYS B O 1
ATOM 3618 N N . LEU B 1 165 ? 11.008 -1.819 -16.25 1 95 165 LEU B N 1
ATOM 3619 C CA . LEU B 1 165 ? 10.461 -1.868 -14.906 1 95 165 LEU B CA 1
ATOM 3620 C C . LEU B 1 165 ? 10.781 -0.589 -14.141 1 95 165 LEU B C 1
ATOM 3622 O O . LEU B 1 165 ? 9.922 -0.045 -13.445 1 95 165 LEU B O 1
ATOM 3626 N N . ILE B 1 166 ? 11.984 -0.11 -14.281 1 96.94 166 ILE B N 1
ATOM 3627 C CA . ILE B 1 166 ? 12.422 1.104 -13.602 1 96.94 166 ILE B CA 1
ATOM 3628 C C . ILE B 1 166 ? 11.586 2.291 -14.078 1 96.94 166 ILE B C 1
ATOM 3630 O O . ILE B 1 166 ? 11.102 3.08 -13.266 1 96.94 166 ILE B O 1
ATOM 3634 N N . ILE B 1 167 ? 11.336 2.361 -15.328 1 96.62 167 ILE B N 1
ATOM 3635 C CA . ILE B 1 167 ? 10.578 3.463 -15.914 1 96.62 167 ILE B CA 1
ATOM 3636 C C . ILE B 1 167 ? 9.125 3.391 -15.461 1 96.62 167 ILE B C 1
ATOM 3638 O O . ILE B 1 167 ? 8.531 4.41 -15.094 1 96.62 167 ILE B O 1
ATOM 3642 N N . ILE B 1 168 ? 8.641 2.217 -15.438 1 96.25 168 ILE B N 1
ATOM 3643 C CA . ILE B 1 168 ? 7.242 2.018 -15.055 1 96.25 168 ILE B CA 1
ATOM 3644 C C . ILE B 1 168 ? 7.047 2.416 -13.594 1 96.25 168 ILE B C 1
ATOM 3646 O O . ILE B 1 168 ? 6.086 3.113 -13.258 1 96.25 168 ILE B O 1
ATOM 3650 N N . PHE B 1 169 ? 7.941 1.996 -12.734 1 96.88 169 PHE B N 1
ATOM 3651 C CA . PHE B 1 169 ? 7.836 2.355 -11.328 1 96.88 169 PHE B CA 1
ATOM 3652 C C . PHE B 1 169 ? 7.98 3.861 -11.141 1 96.88 169 PHE B C 1
ATOM 3654 O O . PHE B 1 169 ? 7.289 4.457 -10.312 1 96.88 169 PHE B O 1
ATOM 3661 N N . ALA B 1 170 ? 8.859 4.461 -11.914 1 97.38 170 ALA B N 1
ATOM 3662 C CA . ALA B 1 170 ? 9.047 5.906 -11.836 1 97.38 170 ALA B CA 1
ATOM 3663 C C . ALA B 1 170 ? 7.789 6.645 -12.273 1 97.38 170 ALA B C 1
ATOM 3665 O O . ALA B 1 170 ? 7.363 7.602 -11.617 1 97.38 170 ALA B O 1
ATOM 3666 N N . LEU B 1 171 ? 7.129 6.172 -13.258 1 95.62 171 LEU B N 1
ATOM 3667 C CA . LEU B 1 171 ? 5.984 6.84 -13.875 1 95.62 171 LEU B CA 1
ATOM 3668 C C . LEU B 1 171 ? 4.719 6.609 -13.062 1 95.62 171 LEU B C 1
ATOM 3670 O O . LEU B 1 171 ? 3.73 7.332 -13.219 1 95.62 171 LEU B O 1
ATOM 3674 N N . THR B 1 172 ? 4.793 5.656 -12.188 1 95.25 172 THR B N 1
ATOM 3675 C CA . THR B 1 172 ? 3.582 5.348 -11.438 1 95.25 172 THR B CA 1
ATOM 3676 C C . THR B 1 172 ? 3.738 5.742 -9.977 1 95.25 172 THR B C 1
ATOM 3678 O O . THR B 1 172 ? 2.752 5.82 -9.234 1 95.25 172 THR B O 1
ATOM 3681 N N . GLY B 1 173 ? 4.953 5.996 -9.523 1 96.75 173 GLY B N 1
ATOM 3682 C CA . GLY B 1 173 ? 5.207 6.199 -8.102 1 96.75 173 GLY B CA 1
ATOM 3683 C C . GLY B 1 173 ? 5.418 7.656 -7.738 1 96.75 173 GLY B C 1
ATOM 3684 O O . GLY B 1 173 ? 5.934 7.961 -6.66 1 96.75 173 GLY B O 1
ATOM 3685 N N . TRP B 1 174 ? 4.934 8.609 -8.523 1 97.56 174 TRP B N 1
ATOM 3686 C CA . TRP B 1 174 ? 5.301 10.008 -8.328 1 97.56 174 TRP B CA 1
ATOM 3687 C C . TRP B 1 174 ? 4.191 10.766 -7.605 1 97.56 174 TRP B C 1
ATOM 3689 O O . TRP B 1 174 ? 4.418 11.859 -7.074 1 97.56 174 TRP B O 1
ATOM 3699 N N . THR B 1 175 ? 3.004 10.266 -7.52 1 97.06 175 THR B N 1
ATOM 3700 C CA . THR B 1 175 ? 1.837 11.031 -7.09 1 97.06 175 THR B CA 1
ATOM 3701 C C . THR B 1 175 ? 1.938 11.383 -5.609 1 97.06 175 THR B C 1
ATOM 3703 O O . THR B 1 175 ? 1.568 12.492 -5.203 1 97.06 175 THR B O 1
ATOM 3706 N N . GLY B 1 176 ? 2.42 10.469 -4.801 1 95.81 176 GLY B N 1
ATOM 3707 C CA . GLY B 1 176 ? 2.596 10.758 -3.389 1 95.81 176 GLY B CA 1
ATOM 3708 C C . GLY B 1 176 ? 3.576 11.883 -3.129 1 95.81 176 GLY B C 1
ATOM 3709 O O . GLY B 1 176 ? 3.312 12.766 -2.307 1 95.81 176 GLY B O 1
ATOM 3710 N N . THR B 1 177 ? 4.625 11.805 -3.811 1 97.69 177 THR B N 1
ATOM 3711 C CA . THR B 1 177 ? 5.633 12.852 -3.689 1 97.69 177 THR B CA 1
ATOM 3712 C C . THR B 1 177 ? 5.078 14.188 -4.172 1 97.69 177 THR B C 1
ATOM 3714 O O . THR B 1 177 ? 5.355 15.234 -3.576 1 97.69 177 THR B O 1
ATOM 3717 N N . ALA B 1 178 ? 4.332 14.148 -5.207 1 98.44 178 ALA B N 1
ATOM 3718 C CA . ALA B 1 178 ? 3.746 15.375 -5.738 1 98.44 178 ALA B CA 1
ATOM 3719 C C . ALA B 1 178 ? 2.861 16.062 -4.695 1 98.44 178 ALA B C 1
ATOM 3721 O O . ALA B 1 178 ? 2.953 17.266 -4.484 1 98.44 178 ALA B O 1
ATOM 3722 N N . ARG B 1 179 ? 2.105 15.273 -4.102 1 96.38 179 ARG B N 1
ATOM 3723 C CA . ARG B 1 179 ? 1.209 15.828 -3.088 1 96.38 179 ARG B CA 1
ATOM 3724 C C . ARG B 1 179 ? 1.993 16.344 -1.887 1 96.38 179 ARG B C 1
ATOM 3726 O O . ARG B 1 179 ? 1.641 17.375 -1.305 1 96.38 179 ARG B O 1
ATOM 3733 N N . LEU B 1 180 ? 2.904 15.609 -1.504 1 96.5 180 LEU B N 1
ATOM 3734 C CA . LEU B 1 180 ? 3.748 16 -0.379 1 96.5 180 LEU B CA 1
ATOM 3735 C C . LEU B 1 180 ? 4.449 17.328 -0.658 1 96.5 180 LEU B C 1
ATOM 3737 O O . LEU B 1 180 ? 4.41 18.234 0.17 1 96.5 180 LEU B O 1
ATOM 3741 N N . VAL B 1 181 ? 5.062 17.391 -1.819 1 98.12 181 VAL B N 1
ATOM 3742 C CA . VAL B 1 181 ? 5.809 18.578 -2.191 1 98.12 181 VAL B CA 1
ATOM 3743 C C . VAL B 1 181 ? 4.852 19.766 -2.361 1 98.12 181 VAL B C 1
ATOM 3745 O O . VAL B 1 181 ? 5.16 20.891 -1.95 1 98.12 181 VAL B O 1
ATOM 3748 N N . ARG B 1 182 ? 3.764 19.484 -3.008 1 98.06 182 ARG B N 1
ATOM 3749 C CA . ARG B 1 182 ? 2.748 20.516 -3.123 1 98.06 182 ARG B CA 1
ATOM 3750 C C . ARG B 1 182 ? 2.402 21.094 -1.755 1 98.06 182 ARG B C 1
ATOM 3752 O O . ARG B 1 182 ? 2.338 22.312 -1.589 1 98.06 182 ARG B O 1
ATOM 3759 N N . GLY B 1 183 ? 2.168 20.25 -0.813 1 96.5 183 GLY B N 1
ATOM 3760 C CA . GLY B 1 183 ? 1.839 20.688 0.53 1 96.5 183 GLY B CA 1
ATOM 3761 C C . GLY B 1 183 ? 2.92 21.562 1.152 1 96.5 183 GLY B C 1
ATOM 3762 O O . GLY B 1 183 ? 2.627 22.594 1.756 1 96.5 183 GLY B O 1
ATOM 3763 N N . GLU B 1 184 ? 4.125 21.141 1.021 1 96.44 184 GLU B N 1
ATOM 3764 C CA . GLU B 1 184 ? 5.25 21.922 1.531 1 96.44 184 GLU B CA 1
ATOM 3765 C C . GLU B 1 184 ? 5.328 23.281 0.858 1 96.44 184 GLU B C 1
ATOM 3767 O O . GLU B 1 184 ? 5.559 24.297 1.522 1 96.44 184 GLU B O 1
ATOM 3772 N N . PHE B 1 185 ? 5.156 23.297 -0.411 1 97.62 185 PHE B N 1
ATOM 3773 C CA . PHE B 1 185 ? 5.273 24.516 -1.182 1 97.62 185 PHE B CA 1
ATOM 3774 C C . PHE B 1 185 ? 4.152 25.484 -0.83 1 97.62 185 PHE B C 1
ATOM 3776 O O . PHE B 1 185 ? 4.367 26.703 -0.762 1 97.62 185 PHE B O 1
ATOM 3783 N N . LEU B 1 186 ? 2.963 25 -0.668 1 96.5 186 LEU B N 1
ATOM 3784 C CA . LEU B 1 186 ? 1.84 25.844 -0.263 1 96.5 186 LEU B CA 1
ATOM 3785 C C . LEU B 1 186 ? 2.127 26.531 1.067 1 96.5 186 LEU B C 1
ATOM 3787 O O . LEU B 1 186 ? 1.757 27.688 1.265 1 96.5 186 LEU B O 1
ATOM 3791 N N . SER B 1 187 ? 2.77 25.812 1.924 1 94.81 187 SER B N 1
ATOM 3792 C CA . SER B 1 187 ? 3.096 26.344 3.242 1 94.81 187 SER B CA 1
ATOM 3793 C C . SER B 1 187 ? 4.242 27.344 3.168 1 94.81 187 SER B C 1
ATOM 3795 O O . SER B 1 187 ? 4.199 28.391 3.811 1 94.81 187 SER B O 1
ATOM 3797 N N . LEU B 1 188 ? 5.18 27.094 2.363 1 94.88 188 LEU B N 1
ATOM 3798 C CA . LEU B 1 188 ? 6.41 27.875 2.328 1 94.88 188 LEU B CA 1
ATOM 3799 C C . LEU B 1 188 ? 6.238 29.109 1.469 1 94.88 188 LEU B C 1
ATOM 3801 O O . LEU B 1 188 ? 6.898 30.125 1.702 1 94.88 188 LEU B O 1
ATOM 3805 N N . ARG B 1 189 ? 5.363 29.031 0.51 1 95.25 189 ARG B N 1
ATOM 3806 C CA . ARG B 1 189 ? 5.254 30.125 -0.457 1 95.25 189 ARG B CA 1
ATOM 3807 C C . ARG B 1 189 ? 4.719 31.391 0.203 1 95.25 189 ARG B C 1
ATOM 3809 O O . ARG B 1 189 ? 4.852 32.5 -0.344 1 95.25 189 ARG B O 1
ATOM 3816 N N . THR B 1 190 ? 4.129 31.281 1.382 1 94.69 190 THR B N 1
ATOM 3817 C CA . THR B 1 190 ? 3.545 32.406 2.07 1 94.69 190 THR B CA 1
ATOM 3818 C C . THR B 1 190 ? 4.477 32.938 3.168 1 94.69 190 THR B C 1
ATOM 3820 O O . THR B 1 190 ? 4.129 33.844 3.908 1 94.69 190 THR B O 1
ATOM 3823 N N . ARG B 1 191 ? 5.598 32.312 3.273 1 94.81 191 ARG B N 1
ATOM 3824 C CA . ARG B 1 191 ? 6.559 32.719 4.285 1 94.81 191 ARG B CA 1
ATOM 3825 C C . ARG B 1 191 ? 7.223 34.031 3.891 1 94.81 191 ARG B C 1
ATOM 3827 O O . ARG B 1 191 ? 7.289 34.375 2.705 1 94.81 191 ARG B O 1
ATOM 3834 N N . GLU B 1 192 ? 7.801 34.781 4.844 1 93.81 192 GLU B N 1
ATOM 3835 C CA . GLU B 1 192 ? 8.344 36.125 4.664 1 93.81 192 GLU B CA 1
ATOM 3836 C C . GLU B 1 192 ? 9.484 36.125 3.656 1 93.81 192 GLU B C 1
ATOM 3838 O O . GLU B 1 192 ? 9.594 37.062 2.832 1 93.81 192 GLU B O 1
ATOM 3843 N N . PHE B 1 193 ? 10.375 35.188 3.693 1 92.62 193 PHE B N 1
ATOM 3844 C CA . PHE B 1 193 ? 11.547 35.188 2.82 1 92.62 193 PHE B CA 1
ATOM 3845 C C . PHE B 1 193 ? 11.133 35 1.365 1 92.62 193 PHE B C 1
ATOM 3847 O O . PHE B 1 193 ? 11.797 35.5 0.458 1 92.62 193 PHE B O 1
ATOM 3854 N N . VAL B 1 194 ? 10.07 34.312 1.16 1 94.88 194 VAL B N 1
ATOM 3855 C CA . VAL B 1 194 ? 9.586 34.094 -0.2 1 94.88 194 VAL B CA 1
ATOM 3856 C C . VAL B 1 194 ? 8.859 35.344 -0.692 1 94.88 194 VAL B C 1
ATOM 3858 O O . VAL B 1 194 ? 9.047 35.781 -1.837 1 94.88 194 VAL B O 1
ATOM 3861 N N . LEU B 1 195 ? 8.078 35.969 0.184 1 94.44 195 LEU B N 1
ATOM 3862 C CA . LEU B 1 195 ? 7.352 37.188 -0.165 1 94.44 195 LEU B CA 1
ATOM 3863 C C . LEU B 1 195 ? 8.32 38.312 -0.485 1 94.44 195 LEU B C 1
ATOM 3865 O O . LEU B 1 195 ? 8.078 39.094 -1.406 1 94.44 195 LEU B O 1
ATOM 3869 N N . ALA B 1 196 ? 9.32 38.375 0.32 1 96.19 196 ALA B N 1
ATOM 3870 C CA . ALA B 1 196 ? 10.352 39.375 0.079 1 96.19 196 ALA B CA 1
ATOM 3871 C C . ALA B 1 196 ? 10.992 39.188 -1.291 1 96.19 196 ALA B C 1
ATOM 3873 O O . ALA B 1 196 ? 11.219 40.156 -2.02 1 96.19 196 ALA B O 1
ATOM 3874 N N . ALA B 1 197 ? 11.297 37.969 -1.655 1 95.31 197 ALA B N 1
ATOM 3875 C CA . ALA B 1 197 ? 11.906 37.688 -2.947 1 95.31 197 ALA B CA 1
ATOM 3876 C C . ALA B 1 197 ? 10.961 38.031 -4.094 1 95.31 197 ALA B C 1
ATOM 3878 O O . ALA B 1 197 ? 11.406 38.562 -5.121 1 95.31 197 ALA B O 1
ATOM 3879 N N . LYS B 1 198 ? 9.711 37.781 -3.922 1 94.31 198 LYS B N 1
ATOM 3880 C CA . LYS B 1 198 ? 8.719 38.125 -4.938 1 94.31 198 LYS B CA 1
ATOM 3881 C C . LYS B 1 198 ? 8.609 39.656 -5.117 1 94.31 198 LYS B C 1
ATOM 3883 O O . LYS B 1 198 ? 8.492 40.125 -6.242 1 94.31 198 LYS B O 1
ATOM 3888 N N . THR B 1 199 ? 8.695 40.344 -4.016 1 95.44 199 THR B N 1
ATOM 3889 C CA . THR B 1 199 ? 8.555 41.812 -4.02 1 95.44 199 THR B CA 1
ATOM 3890 C C . THR B 1 199 ? 9.734 42.469 -4.746 1 95.44 199 THR B C 1
ATOM 3892 O O . THR B 1 199 ? 9.57 43.5 -5.406 1 95.44 199 THR B O 1
ATOM 3895 N N . ILE B 1 200 ? 10.836 41.844 -4.645 1 95.19 200 ILE B N 1
ATOM 3896 C CA . ILE B 1 200 ? 12.023 42.406 -5.266 1 95.19 200 ILE B CA 1
ATOM 3897 C C . ILE B 1 200 ? 12.102 41.969 -6.727 1 95.19 200 ILE B C 1
ATOM 3899 O O . ILE B 1 200 ? 12.953 42.438 -7.477 1 95.19 200 ILE B O 1
ATOM 3903 N N . GLY B 1 201 ? 11.273 41.094 -7.191 1 94.25 201 GLY B N 1
ATOM 3904 C CA . GLY B 1 201 ? 11.148 40.719 -8.594 1 94.25 201 GLY B CA 1
ATOM 3905 C C . GLY B 1 201 ? 11.969 39.5 -8.969 1 94.25 201 GLY B C 1
ATOM 3906 O O . GLY B 1 201 ? 12.352 39.344 -10.125 1 94.25 201 GLY B O 1
ATOM 3907 N N . THR B 1 202 ? 12.32 38.75 -7.984 1 96.06 202 THR B N 1
ATOM 3908 C CA . THR B 1 202 ? 13.078 37.531 -8.258 1 96.06 202 THR B CA 1
ATOM 3909 C C . THR B 1 202 ? 12.273 36.562 -9.148 1 96.06 202 THR B C 1
ATOM 3911 O O . THR B 1 202 ? 11.062 36.438 -8.977 1 96.06 202 THR B O 1
ATOM 3914 N N . ARG B 1 203 ? 12.977 36 -10.078 1 97.25 203 ARG B N 1
ATOM 3915 C CA . ARG B 1 203 ? 12.32 35.094 -11.023 1 97.25 203 ARG B CA 1
ATOM 3916 C C . ARG B 1 203 ? 11.781 33.875 -10.305 1 97.25 203 ARG B C 1
ATOM 3918 O O . ARG B 1 203 ? 12.391 33.375 -9.352 1 97.25 203 ARG B O 1
ATOM 3925 N N . SER B 1 204 ? 10.68 33.281 -10.836 1 96.06 204 SER B N 1
ATOM 3926 C CA . SER B 1 204 ? 9.977 32.156 -10.195 1 96.06 204 SER B CA 1
ATOM 3927 C C . SER B 1 204 ? 10.883 30.953 -10.07 1 96.06 204 SER B C 1
ATOM 3929 O O . SER B 1 204 ? 10.859 30.25 -9.055 1 96.06 204 SER B O 1
ATOM 3931 N N . TYR B 1 205 ? 11.609 30.625 -11.086 1 95.88 205 TYR B N 1
ATOM 3932 C CA . TYR B 1 205 ? 12.43 29.406 -11.031 1 95.88 205 TYR B CA 1
ATOM 3933 C C . TYR B 1 205 ? 13.531 29.547 -9.984 1 95.88 205 TYR B C 1
ATOM 3935 O O . TYR B 1 205 ? 13.93 28.547 -9.367 1 95.88 205 TYR B O 1
ATOM 3943 N N . VAL B 1 206 ? 13.977 30.75 -9.711 1 96.12 206 VAL B N 1
ATOM 3944 C CA . VAL B 1 206 ? 14.977 30.984 -8.672 1 96.12 206 VAL B CA 1
ATOM 3945 C C . VAL B 1 206 ? 14.344 30.797 -7.293 1 96.12 206 VAL B C 1
ATOM 3947 O O . VAL B 1 206 ? 14.93 30.156 -6.422 1 96.12 206 VAL B O 1
ATOM 3950 N N . ILE B 1 207 ? 13.172 31.344 -7.168 1 97 207 ILE B N 1
ATOM 3951 C CA . ILE B 1 207 ? 12.477 31.219 -5.898 1 97 207 ILE B CA 1
ATOM 3952 C C . ILE B 1 207 ? 12.195 29.75 -5.609 1 97 207 ILE B C 1
ATOM 3954 O O . ILE B 1 207 ? 12.43 29.266 -4.496 1 97 207 ILE B O 1
ATOM 3958 N N . ILE B 1 208 ? 11.773 28.984 -6.598 1 97.31 208 ILE B N 1
ATOM 3959 C CA . ILE B 1 208 ? 11.406 27.594 -6.457 1 97.31 208 ILE B CA 1
ATOM 3960 C C . ILE B 1 208 ? 12.641 26.766 -6.09 1 97.31 208 ILE B C 1
ATOM 3962 O O . ILE B 1 208 ? 12.633 26.031 -5.094 1 97.31 208 ILE B O 1
ATOM 3966 N N . PHE B 1 209 ? 13.742 26.953 -6.812 1 95.44 209 PHE B N 1
ATOM 3967 C CA . PHE B 1 209 ? 14.875 26.047 -6.707 1 95.44 209 PHE B CA 1
ATOM 3968 C C . PHE B 1 209 ? 15.852 26.516 -5.633 1 95.44 209 PHE B C 1
ATOM 3970 O O . PHE B 1 209 ? 16.531 25.688 -5.012 1 95.44 209 PHE B O 1
ATOM 3977 N N . SER B 1 210 ? 15.844 27.781 -5.316 1 94.38 210 SER B N 1
ATOM 3978 C CA . SER B 1 210 ? 16.875 28.281 -4.41 1 94.38 210 SER B CA 1
ATOM 3979 C C . SER B 1 210 ? 16.281 28.609 -3.039 1 94.38 210 SER B C 1
ATOM 3981 O O . SER B 1 210 ? 17 28.609 -2.037 1 94.38 210 SER B O 1
ATOM 3983 N N . HIS B 1 211 ? 15.047 28.906 -2.98 1 94.81 211 HIS B N 1
ATOM 3984 C CA . HIS B 1 211 ? 14.484 29.359 -1.715 1 94.81 211 HIS B CA 1
ATOM 3985 C C . HIS B 1 211 ? 13.531 28.328 -1.127 1 94.81 211 HIS B C 1
ATOM 3987 O O . HIS B 1 211 ? 13.711 27.891 0.012 1 94.81 211 HIS B O 1
ATOM 3993 N N . ILE B 1 212 ? 12.625 27.812 -1.915 1 97 212 ILE B N 1
ATOM 3994 C CA . ILE B 1 212 ? 11.57 26.969 -1.351 1 97 212 ILE B CA 1
ATOM 3995 C C . ILE B 1 212 ? 12.039 25.516 -1.298 1 97 212 ILE B C 1
ATOM 3997 O O . ILE B 1 212 ? 11.969 24.875 -0.247 1 97 212 ILE B O 1
ATOM 4001 N N . LEU B 1 213 ? 12.594 25.016 -2.385 1 96.94 213 LEU B N 1
ATOM 4002 C CA . LEU B 1 213 ? 12.914 23.594 -2.51 1 96.94 213 LEU B CA 1
ATOM 4003 C C . LEU B 1 213 ? 13.922 23.172 -1.444 1 96.94 213 LEU B C 1
ATOM 4005 O O . LEU B 1 213 ? 13.742 22.141 -0.798 1 96.94 213 LEU B O 1
ATOM 4009 N N . PRO B 1 214 ? 14.969 23.953 -1.236 1 94.31 214 PRO B N 1
ATOM 4010 C CA . PRO B 1 214 ? 15.922 23.547 -0.197 1 94.31 214 PRO B CA 1
ATOM 4011 C C . PRO B 1 214 ? 15.273 23.406 1.177 1 94.31 214 PRO B C 1
ATOM 4013 O O . PRO B 1 214 ? 15.695 22.594 1.987 1 94.31 214 PRO B O 1
ATOM 4016 N N . ASN B 1 215 ? 14.242 24.203 1.436 1 93.56 215 ASN B N 1
ATOM 4017 C CA . ASN B 1 215 ? 13.539 24.156 2.713 1 93.56 215 ASN B CA 1
ATOM 4018 C C . ASN B 1 215 ? 12.547 22.984 2.758 1 93.56 215 ASN B C 1
ATOM 4020 O O . ASN B 1 215 ? 12.062 22.625 3.83 1 93.56 215 ASN B O 1
ATOM 4024 N N . ALA B 1 216 ? 12.312 22.375 1.649 1 95.81 216 ALA B N 1
ATOM 4025 C CA . ALA B 1 216 ? 11.352 21.281 1.572 1 95.81 216 ALA B CA 1
ATOM 4026 C C . ALA B 1 216 ? 12.062 19.938 1.422 1 95.81 216 ALA B C 1
ATOM 4028 O O . ALA B 1 216 ? 11.414 18.891 1.28 1 95.81 216 ALA B O 1
ATOM 4029 N N . LEU B 1 217 ? 13.375 19.891 1.5 1 95.38 217 LEU B N 1
ATOM 4030 C CA . LEU B 1 217 ? 14.141 18.688 1.21 1 95.38 217 LEU B CA 1
ATOM 4031 C C . LEU B 1 217 ? 13.953 17.641 2.307 1 95.38 217 LEU B C 1
ATOM 4033 O O . LEU B 1 217 ? 14.016 16.438 2.041 1 95.38 217 LEU B O 1
ATOM 4037 N N . GLY B 1 218 ? 13.734 18.047 3.562 1 94.5 218 GLY B N 1
ATOM 4038 C CA . GLY B 1 218 ? 13.555 17.125 4.668 1 94.5 218 GLY B CA 1
ATOM 4039 C C . GLY B 1 218 ? 12.5 16.078 4.398 1 94.5 218 GLY B C 1
ATOM 4040 O O . GLY B 1 218 ? 12.812 14.883 4.262 1 94.5 218 GLY B O 1
ATOM 4041 N N . PRO B 1 219 ? 11.242 16.547 4.211 1 95.5 219 PRO B N 1
ATOM 4042 C CA . PRO B 1 219 ? 10.164 15.594 3.938 1 95.5 219 PRO B CA 1
ATOM 4043 C C . PRO B 1 219 ? 10.383 14.805 2.65 1 95.5 219 PRO B C 1
ATOM 4045 O O . PRO B 1 219 ? 9.969 13.641 2.555 1 95.5 219 PRO B O 1
ATOM 4048 N N . ILE B 1 220 ? 11.023 15.398 1.713 1 97.5 220 ILE B N 1
ATOM 4049 C CA . ILE B 1 220 ? 11.242 14.742 0.429 1 97.5 220 ILE B CA 1
ATOM 4050 C C . ILE B 1 220 ? 12.219 13.586 0.605 1 97.5 220 ILE B C 1
ATOM 4052 O O . ILE B 1 220 ? 12 12.492 0.079 1 97.5 220 ILE B O 1
ATOM 4056 N N . ILE B 1 221 ? 13.281 13.789 1.358 1 96.94 221 ILE B N 1
ATOM 4057 C CA . ILE B 1 221 ? 14.289 12.766 1.601 1 96.94 221 ILE B CA 1
ATOM 4058 C C . ILE B 1 221 ? 13.664 11.602 2.371 1 96.94 221 ILE B C 1
ATOM 4060 O O . ILE B 1 221 ? 13.938 10.438 2.074 1 96.94 221 ILE B O 1
ATOM 4064 N N . VAL B 1 222 ? 12.859 11.953 3.354 1 96 222 VAL B N 1
ATOM 4065 C CA . VAL B 1 222 ? 12.172 10.93 4.133 1 96 222 VAL B CA 1
ATOM 4066 C C . VAL B 1 222 ? 11.281 10.102 3.219 1 96 222 VAL B C 1
ATOM 4068 O O . VAL B 1 222 ? 11.32 8.867 3.258 1 96 222 VAL B O 1
ATOM 4071 N N . ALA B 1 223 ? 10.539 10.75 2.408 1 96.75 223 ALA B N 1
ATOM 4072 C CA . ALA B 1 223 ? 9.633 10.07 1.482 1 96.75 223 ALA B CA 1
ATOM 4073 C C . ALA B 1 223 ? 10.414 9.188 0.512 1 96.75 223 ALA B C 1
ATOM 4075 O O . ALA B 1 223 ? 9.984 8.07 0.202 1 96.75 223 ALA B O 1
ATOM 4076 N N . ALA B 1 224 ? 11.484 9.703 0.03 1 97.81 224 ALA B N 1
ATOM 4077 C CA . ALA B 1 224 ? 12.32 8.945 -0.902 1 97.81 224 ALA B CA 1
ATOM 4078 C C . ALA B 1 224 ? 12.828 7.66 -0.261 1 97.81 224 ALA B C 1
ATOM 4080 O O . ALA B 1 224 ? 12.781 6.594 -0.875 1 97.81 224 ALA B O 1
ATOM 4081 N N . THR B 1 225 ? 13.266 7.781 0.943 1 97.19 225 THR B N 1
ATOM 4082 C CA . THR B 1 225 ? 13.828 6.637 1.654 1 97.19 225 THR B CA 1
ATOM 4083 C C . THR B 1 225 ? 12.766 5.559 1.866 1 97.19 225 THR B C 1
ATOM 4085 O O . THR B 1 225 ? 13.008 4.383 1.584 1 97.19 225 THR B O 1
ATOM 4088 N N . LEU B 1 226 ? 11.664 5.953 2.293 1 94.5 226 LEU B N 1
ATOM 4089 C CA . LEU B 1 226 ? 10.578 5.008 2.529 1 94.5 226 LEU B CA 1
ATOM 4090 C C . LEU B 1 226 ? 10.086 4.402 1.22 1 94.5 226 LEU B C 1
ATOM 4092 O O . LEU B 1 226 ? 9.719 3.227 1.174 1 94.5 226 LEU B O 1
ATOM 4096 N N . SER B 1 227 ? 10.172 5.129 0.146 1 97.44 227 SER B N 1
ATOM 4097 C CA . SER B 1 227 ? 9.672 4.688 -1.152 1 97.44 227 SER B CA 1
ATOM 4098 C C . SER B 1 227 ? 10.547 3.58 -1.731 1 97.44 227 SER B C 1
ATOM 4100 O O . SER B 1 227 ? 10.062 2.711 -2.457 1 97.44 227 SER B O 1
ATOM 4102 N N . VAL B 1 228 ? 11.805 3.604 -1.441 1 97.88 228 VAL B N 1
ATOM 4103 C CA . VAL B 1 228 ? 12.695 2.574 -1.97 1 97.88 228 VAL B CA 1
ATOM 4104 C C . VAL B 1 228 ? 12.242 1.199 -1.482 1 97.88 228 VAL B C 1
ATOM 4106 O O . VAL B 1 228 ? 12.156 0.252 -2.268 1 97.88 228 VAL B O 1
ATOM 4109 N N . GLY B 1 229 ? 11.992 1.139 -0.204 1 95.94 229 GLY B N 1
ATOM 4110 C CA . GLY B 1 229 ? 11.461 -0.109 0.319 1 95.94 229 GLY B CA 1
ATOM 4111 C C . GLY B 1 229 ? 10.18 -0.543 -0.365 1 95.94 229 GLY B C 1
ATOM 4112 O O . GLY B 1 229 ? 10.008 -1.72 -0.695 1 95.94 229 GLY B O 1
ATOM 4113 N N . GLY B 1 230 ? 9.305 0.372 -0.607 1 94.69 230 GLY B N 1
ATOM 4114 C CA . GLY B 1 230 ? 8.055 0.086 -1.292 1 94.69 230 GLY B CA 1
ATOM 4115 C C . GLY B 1 230 ? 8.25 -0.434 -2.703 1 94.69 230 GLY B C 1
ATOM 4116 O O . GLY B 1 230 ? 7.559 -1.358 -3.133 1 94.69 230 GLY B O 1
ATOM 4117 N N . VAL B 1 231 ? 9.117 0.163 -3.395 1 96.75 231 VAL B N 1
ATOM 4118 C CA . VAL B 1 231 ? 9.375 -0.227 -4.773 1 96.75 231 VAL B CA 1
ATOM 4119 C C . VAL B 1 231 ? 9.984 -1.626 -4.812 1 96.75 231 VAL B C 1
ATOM 4121 O O . VAL B 1 231 ? 9.648 -2.438 -5.676 1 96.75 231 VAL B O 1
ATOM 4124 N N . ILE B 1 232 ? 10.891 -1.86 -3.889 1 97 232 ILE B N 1
ATOM 4125 C CA . ILE B 1 232 ? 11.508 -3.184 -3.822 1 97 232 ILE B CA 1
ATOM 4126 C C . ILE B 1 232 ? 10.43 -4.238 -3.586 1 97 232 ILE B C 1
ATOM 4128 O O . ILE B 1 232 ? 10.422 -5.289 -4.234 1 97 232 ILE B O 1
ATOM 4132 N N . LEU B 1 233 ? 9.562 -3.957 -2.754 1 94.06 233 LEU B N 1
ATOM 4133 C CA . LEU B 1 233 ? 8.469 -4.879 -2.477 1 94.06 233 LEU B CA 1
ATOM 4134 C C . LEU B 1 233 ? 7.582 -5.055 -3.705 1 94.06 233 LEU B C 1
ATOM 4136 O O . LEU B 1 233 ? 7.184 -6.176 -4.031 1 94.06 233 LEU B O 1
ATOM 4140 N N . ALA B 1 234 ? 7.238 -3.975 -4.324 1 93.5 234 ALA B N 1
ATOM 4141 C CA . ALA B 1 234 ? 6.395 -4.023 -5.516 1 93.5 234 ALA B CA 1
ATOM 4142 C C . ALA B 1 234 ? 7.074 -4.812 -6.633 1 93.5 234 ALA B C 1
ATOM 4144 O O . ALA B 1 234 ? 6.434 -5.629 -7.301 1 93.5 234 ALA B O 1
ATOM 4145 N N . GLU B 1 235 ? 8.32 -4.508 -6.84 1 94.62 235 GLU B N 1
ATOM 4146 C CA . GLU B 1 235 ? 9.086 -5.262 -7.832 1 94.62 235 GLU B CA 1
ATOM 4147 C C . GLU B 1 235 ? 9.102 -6.75 -7.5 1 94.62 235 GLU B C 1
ATOM 4149 O O . GLU B 1 235 ? 8.945 -7.59 -8.391 1 94.62 235 GLU B O 1
ATOM 4154 N N . SER B 1 236 ? 9.344 -7.043 -6.258 1 93.5 236 SER B N 1
ATOM 4155 C CA . SER B 1 236 ? 9.367 -8.438 -5.828 1 93.5 236 SER B CA 1
ATOM 4156 C C . SER B 1 236 ? 8.023 -9.117 -6.105 1 93.5 236 SER B C 1
ATOM 4158 O O . SER B 1 236 ? 7.988 -10.281 -6.523 1 93.5 236 SER B O 1
ATOM 4160 N N . THR B 1 237 ? 6.992 -8.398 -5.906 1 88.31 237 THR B N 1
ATOM 4161 C CA . THR B 1 237 ? 5.656 -8.93 -6.164 1 88.31 237 THR B CA 1
ATOM 4162 C C . THR B 1 237 ? 5.465 -9.211 -7.652 1 88.31 237 THR B C 1
ATOM 4164 O O . THR B 1 237 ? 5.016 -10.297 -8.031 1 88.31 237 THR B O 1
ATOM 4167 N N . LEU B 1 238 ? 5.824 -8.305 -8.484 1 87.75 238 LEU B N 1
ATOM 4168 C CA . LEU B 1 238 ? 5.688 -8.484 -9.93 1 87.75 238 LEU B CA 1
ATOM 4169 C C . LEU B 1 238 ? 6.57 -9.633 -10.422 1 87.75 238 LEU B C 1
ATOM 4171 O O . LEU B 1 238 ? 6.156 -10.414 -11.273 1 87.75 238 LEU B O 1
ATOM 4175 N N . SER B 1 239 ? 7.758 -9.664 -9.859 1 90.19 239 SER B N 1
ATOM 4176 C CA . SER B 1 239 ? 8.68 -10.719 -10.25 1 90.19 239 SER B CA 1
ATOM 4177 C C . SER B 1 239 ? 8.203 -12.086 -9.773 1 90.19 239 SER B C 1
ATOM 4179 O O . SER B 1 239 ? 8.375 -13.094 -10.469 1 90.19 239 SER B O 1
ATOM 4181 N N . TYR B 1 240 ? 7.664 -12.109 -8.648 1 85.19 240 TYR B N 1
ATOM 4182 C CA . TYR B 1 240 ? 7.059 -13.336 -8.141 1 85.19 240 TYR B CA 1
ATOM 4183 C C . TYR B 1 240 ? 5.938 -13.812 -9.055 1 85.19 240 TYR B C 1
ATOM 4185 O O . TYR B 1 240 ? 5.758 -15.016 -9.258 1 85.19 240 TYR B O 1
ATOM 4193 N N . LEU B 1 241 ? 5.258 -12.812 -9.609 1 78.19 241 LEU B N 1
ATOM 4194 C CA . LEU B 1 241 ? 4.156 -13.125 -10.508 1 78.19 241 LEU B CA 1
ATOM 4195 C C . LEU B 1 241 ? 4.676 -13.469 -11.906 1 78.19 241 LEU B C 1
ATOM 4197 O O . LEU B 1 241 ? 3.896 -13.812 -12.797 1 78.19 241 LEU B O 1
ATOM 4201 N N . GLY B 1 242 ? 5.965 -13.367 -12.062 1 82.19 242 GLY B N 1
ATOM 4202 C CA . GLY B 1 242 ? 6.578 -13.68 -13.344 1 82.19 242 GLY B CA 1
ATOM 4203 C C . GLY B 1 242 ? 6.566 -12.516 -14.312 1 82.19 242 GLY B C 1
ATOM 4204 O O . GLY B 1 242 ? 6.875 -12.68 -15.492 1 82.19 242 GLY B O 1
ATOM 4205 N N . LEU B 1 243 ? 6.223 -11.297 -13.797 1 83.5 243 LEU B N 1
ATOM 4206 C CA . LEU B 1 243 ? 6.039 -10.141 -14.672 1 83.5 243 LEU B CA 1
ATOM 4207 C C . LEU B 1 243 ? 7.156 -9.125 -14.469 1 83.5 243 LEU B C 1
ATOM 4209 O O . LEU B 1 243 ? 7.168 -8.078 -15.117 1 83.5 243 LEU B O 1
ATOM 4213 N N . GLY B 1 244 ? 8.039 -9.391 -13.562 1 89.88 244 GLY B N 1
ATOM 4214 C CA . GLY B 1 244 ? 9.109 -8.445 -13.258 1 89.88 244 GLY B CA 1
ATOM 4215 C C . GLY B 1 244 ? 10.414 -8.789 -13.938 1 89.88 244 GLY B C 1
ATOM 4216 O O . GLY B 1 244 ? 10.461 -8.969 -15.156 1 89.88 244 GLY B O 1
ATOM 4217 N N . ILE B 1 245 ? 11.422 -8.906 -13.188 1 92.19 245 ILE B N 1
ATOM 4218 C CA . ILE B 1 245 ? 12.75 -9.25 -13.688 1 92.19 245 ILE B CA 1
ATOM 4219 C C . ILE B 1 245 ? 12.734 -10.664 -14.258 1 92.19 245 ILE B C 1
ATOM 4221 O O . ILE B 1 245 ? 12.219 -11.594 -13.625 1 92.19 245 ILE B O 1
ATOM 4225 N N . GLN B 1 246 ? 13.328 -10.773 -15.406 1 88.88 246 GLN B N 1
ATOM 4226 C CA . GLN B 1 246 ? 13.266 -12.055 -16.094 1 88.88 246 GLN B CA 1
ATOM 4227 C C . GLN B 1 246 ? 14.562 -12.844 -15.922 1 88.88 246 GLN B C 1
ATOM 4229 O O . GLN B 1 246 ? 15.648 -12.258 -15.914 1 88.88 246 GLN B O 1
ATOM 4234 N N . PRO B 1 247 ? 14.359 -14.234 -15.742 1 87.56 247 PRO B N 1
ATOM 4235 C CA . PRO B 1 247 ? 15.555 -15.07 -15.742 1 87.56 247 PRO B CA 1
ATOM 4236 C C . PRO B 1 247 ? 16.391 -14.898 -17.016 1 87.56 247 PRO B C 1
ATOM 4238 O O . PRO B 1 247 ? 15.859 -14.555 -18.062 1 87.56 247 PRO B O 1
ATOM 4241 N N . PRO B 1 248 ? 17.766 -15.086 -16.906 1 91.5 248 PRO B N 1
ATOM 4242 C CA . PRO B 1 248 ? 18.531 -15.711 -15.82 1 91.5 248 PRO B CA 1
ATOM 4243 C C . PRO B 1 248 ? 18.953 -14.711 -14.75 1 91.5 248 PRO B C 1
ATOM 4245 O O . PRO B 1 248 ? 19.5 -15.102 -13.711 1 91.5 248 PRO B O 1
ATOM 4248 N N . THR B 1 249 ? 18.656 -13.438 -15.016 1 92.25 249 THR B N 1
ATOM 4249 C CA . THR B 1 249 ? 19.016 -12.414 -14.047 1 92.25 249 THR B CA 1
ATOM 4250 C C . THR B 1 249 ? 18.234 -12.586 -12.75 1 92.25 249 THR B C 1
ATOM 4252 O O . THR B 1 249 ? 17.016 -12.633 -12.758 1 92.25 249 THR B O 1
ATOM 4255 N N . PRO B 1 250 ? 18.984 -12.648 -11.664 1 94.31 250 PRO B N 1
ATOM 4256 C CA . PRO B 1 250 ? 18.266 -12.875 -10.406 1 94.31 250 PRO B CA 1
ATOM 4257 C C . PRO B 1 250 ? 17.797 -11.57 -9.758 1 94.31 250 PRO B C 1
ATOM 4259 O O . PRO B 1 250 ? 18.453 -10.539 -9.891 1 94.31 250 PRO B O 1
ATOM 4262 N N . SER B 1 251 ? 16.688 -11.625 -9.188 1 95 251 SER B N 1
ATOM 4263 C CA . SER B 1 251 ? 16.172 -10.711 -8.18 1 95 251 SER B CA 1
ATOM 4264 C C . SER B 1 251 ? 15.555 -11.477 -7.012 1 95 251 SER B C 1
ATOM 4266 O O . SER B 1 251 ? 15.234 -12.656 -7.133 1 95 251 SER B O 1
ATOM 4268 N N . TRP B 1 252 ? 15.539 -10.82 -5.922 1 95.38 252 TRP B N 1
ATOM 4269 C CA . TRP B 1 252 ? 14.969 -11.523 -4.777 1 95.38 252 TRP B CA 1
ATOM 4270 C C . TRP B 1 252 ? 13.531 -11.938 -5.055 1 95.38 252 TRP B C 1
ATOM 4272 O O . TRP B 1 252 ? 13.094 -13.008 -4.633 1 95.38 252 TRP B O 1
ATOM 4282 N N . GLY B 1 253 ? 12.844 -11.133 -5.812 1 91.62 253 GLY B N 1
ATOM 4283 C CA . GLY B 1 253 ? 11.453 -11.414 -6.152 1 91.62 253 GLY B CA 1
ATOM 4284 C C . GLY B 1 253 ? 11.305 -12.617 -7.062 1 91.62 253 GLY B C 1
ATOM 4285 O O . GLY B 1 253 ? 10.461 -13.484 -6.82 1 91.62 253 GLY B O 1
ATOM 4286 N N . ASN B 1 254 ? 12.086 -12.688 -8.117 1 91.25 254 ASN B N 1
ATOM 4287 C CA . ASN B 1 254 ? 11.898 -13.789 -9.047 1 91.25 254 ASN B CA 1
ATOM 4288 C C . ASN B 1 254 ? 12.438 -15.102 -8.484 1 91.25 254 ASN B C 1
ATOM 4290 O O . ASN B 1 254 ? 12.031 -16.188 -8.906 1 91.25 254 ASN B O 1
ATOM 4294 N N . MET B 1 255 ? 13.344 -14.961 -7.48 1 92.38 255 MET B N 1
ATOM 4295 C CA . MET B 1 255 ? 13.836 -16.156 -6.801 1 92.38 255 MET B CA 1
ATOM 4296 C C . MET B 1 255 ? 12.727 -16.797 -5.969 1 92.38 255 MET B C 1
ATOM 4298 O O . MET B 1 255 ? 12.82 -17.969 -5.594 1 92.38 255 MET B O 1
ATOM 4302 N N . LEU B 1 256 ? 11.703 -16.047 -5.742 1 87.88 256 LEU B N 1
ATOM 4303 C CA . LEU B 1 256 ? 10.57 -16.547 -4.969 1 87.88 256 LEU B CA 1
ATOM 4304 C C . LEU B 1 256 ? 9.531 -17.172 -5.883 1 87.88 256 LEU B C 1
ATOM 4306 O O . LEU B 1 256 ? 8.578 -17.797 -5.406 1 87.88 256 LEU B O 1
ATOM 4310 N N . GLN B 1 257 ? 9.68 -17.031 -7.164 1 80.75 257 GLN B N 1
ATOM 4311 C CA . GLN B 1 257 ? 8.688 -17.531 -8.109 1 80.75 257 GLN B CA 1
ATOM 4312 C C . GLN B 1 257 ? 8.484 -19.031 -7.957 1 80.75 257 GLN B C 1
ATOM 4314 O O . GLN B 1 257 ? 7.363 -19.531 -8.039 1 80.75 257 GLN B O 1
ATOM 4319 N N . ASP B 1 258 ? 9.633 -19.75 -7.68 1 74.56 258 ASP B N 1
ATOM 4320 C CA . ASP B 1 258 ? 9.578 -21.203 -7.594 1 74.56 258 ASP B CA 1
ATOM 4321 C C . ASP B 1 258 ? 8.859 -21.656 -6.324 1 74.56 258 ASP B C 1
ATOM 4323 O O . ASP B 1 258 ? 8.461 -22.812 -6.211 1 74.56 258 ASP B O 1
ATOM 4327 N N . ALA B 1 259 ? 8.781 -20.812 -5.391 1 70.81 259 ALA B N 1
ATOM 4328 C CA . ALA B 1 259 ? 8.062 -21.109 -4.152 1 70.81 259 ALA B CA 1
ATOM 4329 C C . ALA B 1 259 ? 6.566 -21.281 -4.414 1 70.81 259 ALA B C 1
ATOM 4331 O O . ALA B 1 259 ? 5.836 -21.781 -3.553 1 70.81 259 ALA B O 1
ATOM 4332 N N . GLN B 1 260 ? 6.172 -20.922 -5.59 1 66.81 260 GLN B N 1
ATOM 4333 C CA . GLN B 1 260 ? 4.773 -21.109 -5.965 1 66.81 260 GLN B CA 1
ATOM 4334 C C . GLN B 1 260 ? 4.438 -22.594 -6.109 1 66.81 260 GLN B C 1
ATOM 4336 O O . GLN B 1 260 ? 3.266 -22.969 -6.062 1 66.81 260 GLN B O 1
ATOM 4341 N N . ASN B 1 261 ? 5.535 -23.281 -6.336 1 68.25 261 ASN B N 1
ATOM 4342 C CA . ASN B 1 261 ? 5.379 -24.734 -6.35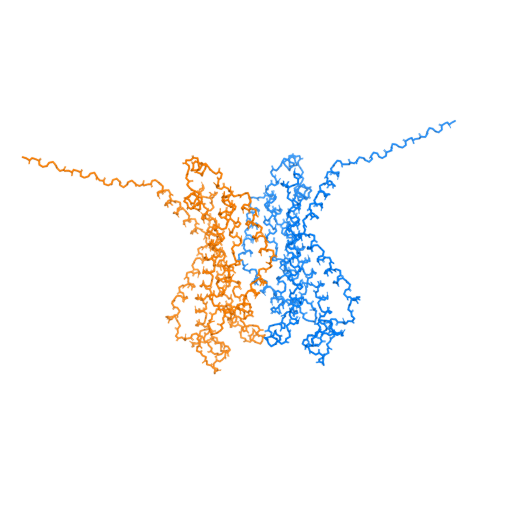9 1 68.25 261 ASN B CA 1
ATOM 4343 C C . ASN B 1 261 ? 5.309 -25.312 -4.949 1 68.25 261 ASN B C 1
ATOM 4345 O O . ASN B 1 261 ? 6.289 -25.266 -4.203 1 68.25 261 ASN B O 1
ATOM 4349 N N . PHE B 1 262 ? 4.133 -25.844 -4.629 1 62.94 262 PHE B N 1
ATOM 4350 C CA . PHE B 1 262 ? 3.84 -26.328 -3.281 1 62.94 262 PHE B CA 1
ATOM 4351 C C . PHE B 1 262 ? 4.859 -27.375 -2.846 1 62.94 262 PHE B C 1
ATOM 4353 O O . PHE B 1 262 ? 5.27 -27.391 -1.684 1 62.94 262 PHE B O 1
ATOM 4360 N N . THR B 1 263 ? 5.199 -28.203 -3.738 1 68.44 263 THR B N 1
ATOM 4361 C CA . THR B 1 263 ? 6.168 -29.25 -3.434 1 68.44 263 THR B CA 1
ATOM 4362 C C . THR B 1 263 ? 7.508 -28.641 -3.027 1 68.44 263 THR B C 1
ATOM 4364 O O . THR B 1 263 ? 8.133 -29.094 -2.062 1 68.44 263 THR B O 1
ATOM 4367 N N . ILE B 1 264 ? 7.859 -27.641 -3.66 1 73.06 264 ILE B N 1
ATOM 4368 C CA . ILE B 1 264 ? 9.125 -26.969 -3.355 1 73.06 264 ILE B CA 1
ATOM 4369 C C . ILE B 1 264 ? 9.031 -26.266 -2.004 1 73.06 264 ILE B C 1
ATOM 4371 O O . ILE B 1 264 ? 9.945 -26.359 -1.188 1 73.06 264 ILE B O 1
ATOM 4375 N N . MET B 1 265 ? 7.934 -25.656 -1.768 1 71.81 265 MET B N 1
ATOM 4376 C CA . MET B 1 265 ? 7.738 -24.922 -0.523 1 71.81 265 MET B CA 1
ATOM 4377 C C . MET B 1 265 ? 7.801 -25.859 0.68 1 71.81 265 MET B C 1
ATOM 4379 O O . MET B 1 265 ? 8.375 -25.5 1.714 1 71.81 265 MET B O 1
ATOM 4383 N N . LEU B 1 266 ? 7.363 -27 0.529 1 73.31 266 LEU B N 1
ATOM 4384 C CA . LEU B 1 266 ? 7.289 -27.938 1.647 1 73.31 266 LEU B CA 1
ATOM 4385 C C . LEU B 1 266 ? 8.586 -28.719 1.791 1 73.31 266 LEU B C 1
ATOM 4387 O O . LEU B 1 266 ? 9.086 -28.906 2.904 1 73.31 266 LEU B O 1
ATOM 4391 N N . LYS B 1 267 ? 9.141 -29.125 0.732 1 80 267 LYS B N 1
ATOM 4392 C CA . LYS B 1 267 ? 10.281 -30.031 0.779 1 80 267 LYS B CA 1
ATOM 4393 C C . LYS B 1 267 ? 11.602 -29.266 0.789 1 80 267 LYS B C 1
ATOM 4395 O O . LYS B 1 267 ? 12.617 -29.781 1.255 1 80 267 LYS B O 1
ATOM 4400 N N . HIS B 1 268 ? 11.57 -28.094 0.26 1 85.31 268 HIS B N 1
ATOM 4401 C CA . HIS B 1 268 ? 12.797 -27.312 0.14 1 85.31 268 HIS B CA 1
ATOM 4402 C C . HIS B 1 268 ? 12.602 -25.891 0.65 1 85.31 268 HIS B C 1
ATOM 4404 O O . HIS B 1 268 ? 12.875 -24.938 -0.068 1 85.31 268 HIS B O 1
ATOM 4410 N N . PRO B 1 269 ? 12.297 -25.688 1.924 1 80.19 269 PRO B N 1
ATOM 4411 C CA . PRO B 1 269 ? 11.898 -24.391 2.465 1 80.19 269 PRO B CA 1
ATOM 4412 C C . PRO B 1 269 ? 13.055 -23.391 2.498 1 80.19 269 PRO B C 1
ATOM 4414 O O . PRO B 1 269 ? 12.82 -22.172 2.555 1 80.19 269 PRO B O 1
ATOM 4417 N N . TRP B 1 270 ? 14.219 -23.844 2.432 1 80.56 270 TRP B N 1
ATOM 4418 C CA . TRP B 1 270 ? 15.367 -22.953 2.467 1 80.56 270 TRP B CA 1
ATOM 4419 C C . TRP B 1 270 ? 15.422 -22.094 1.207 1 80.56 270 TRP B C 1
ATOM 4421 O O . TRP B 1 270 ? 15.891 -20.953 1.244 1 80.56 270 TRP B O 1
ATOM 4431 N N . TYR B 1 271 ? 14.914 -22.625 0.15 1 84.5 271 TYR B N 1
ATOM 4432 C CA . TYR B 1 271 ? 14.992 -21.938 -1.135 1 84.5 271 TYR B CA 1
ATOM 4433 C C . TYR B 1 271 ? 14.18 -20.641 -1.11 1 84.5 271 TYR B C 1
ATOM 4435 O O . TYR B 1 271 ? 14.727 -19.562 -1.353 1 84.5 271 TYR B O 1
ATOM 4443 N N . PRO B 1 272 ? 12.945 -20.672 -0.684 1 83 272 PRO B N 1
ATOM 4444 C CA . PRO B 1 272 ? 12.203 -19.422 -0.658 1 83 272 PRO B CA 1
ATOM 4445 C C . PRO B 1 272 ? 12.5 -18.578 0.588 1 83 272 PRO B C 1
ATOM 4447 O O . PRO B 1 272 ? 12.273 -17.375 0.591 1 83 272 PRO B O 1
ATOM 4450 N N . LEU B 1 273 ? 13.016 -19.125 1.567 1 87.44 273 LEU B N 1
ATOM 4451 C CA . LEU B 1 273 ? 13.219 -18.453 2.848 1 87.44 273 LEU B CA 1
ATOM 4452 C C . LEU B 1 273 ? 14.25 -17.344 2.725 1 87.44 273 LEU B C 1
ATOM 4454 O O . LEU B 1 273 ? 14.031 -16.219 3.199 1 87.44 273 LEU B O 1
ATOM 4458 N N . PHE B 1 274 ? 15.281 -17.609 2.039 1 91.69 274 PHE B N 1
ATOM 4459 C CA . PHE B 1 274 ? 16.406 -16.672 2.059 1 91.69 274 PHE B CA 1
ATOM 4460 C C . PHE B 1 274 ? 16.094 -15.43 1.229 1 91.69 274 PHE B C 1
ATOM 4462 O O . PHE B 1 274 ? 16.266 -14.305 1.697 1 91.69 274 PHE B O 1
ATOM 4469 N N . PRO B 1 275 ? 15.609 -15.609 -0.032 1 93.19 275 PRO B N 1
ATOM 4470 C CA . PRO B 1 275 ? 15.219 -14.383 -0.729 1 93.19 275 PRO B CA 1
ATOM 4471 C C . PRO B 1 275 ? 14.125 -13.617 0.006 1 93.19 275 PRO B C 1
ATOM 4473 O O . PRO B 1 275 ? 14.133 -12.383 0.015 1 93.19 275 PRO B O 1
ATOM 4476 N N . GLY B 1 276 ? 13.242 -14.312 0.648 1 91.75 276 GLY B N 1
ATOM 4477 C CA . GLY B 1 276 ? 12.211 -13.672 1.449 1 91.75 276 GLY B CA 1
ATOM 4478 C C . GLY B 1 276 ? 12.773 -12.859 2.604 1 91.75 276 GLY B C 1
ATOM 4479 O O . GLY B 1 276 ? 12.336 -11.734 2.85 1 91.75 276 GLY B O 1
ATOM 4480 N N . LEU B 1 277 ? 13.695 -13.398 3.281 1 93.69 277 LEU B N 1
ATOM 4481 C CA . LEU B 1 277 ? 14.328 -12.719 4.406 1 93.69 277 LEU B CA 1
ATOM 4482 C C . LEU B 1 277 ? 15.102 -11.484 3.934 1 93.69 277 LEU B C 1
ATOM 4484 O O . LEU B 1 277 ? 15.125 -10.461 4.621 1 93.69 277 LEU B O 1
ATOM 4488 N N . MET B 1 278 ? 15.711 -11.656 2.791 1 95.94 278 MET B N 1
ATOM 4489 C CA . MET B 1 278 ? 16.438 -10.516 2.248 1 95.94 278 MET B CA 1
ATOM 4490 C C . MET B 1 278 ? 15.5 -9.359 1.949 1 95.94 278 MET B C 1
ATOM 4492 O O . MET B 1 278 ? 15.82 -8.203 2.236 1 95.94 278 MET B O 1
ATOM 4496 N N . ILE B 1 279 ? 14.375 -9.664 1.378 1 95.88 279 ILE B N 1
ATOM 4497 C CA . ILE B 1 279 ? 13.367 -8.641 1.105 1 95.88 279 ILE B CA 1
ATOM 4498 C C . ILE B 1 279 ? 12.898 -8.016 2.418 1 95.88 279 ILE B C 1
ATOM 4500 O O . ILE B 1 279 ? 12.883 -6.793 2.557 1 95.88 279 ILE B O 1
ATOM 4504 N N . LEU B 1 280 ? 12.594 -8.852 3.371 1 94.38 280 LEU B N 1
ATOM 4505 C CA . LEU B 1 280 ? 12.07 -8.398 4.656 1 94.38 280 LEU B CA 1
ATOM 4506 C C . LEU B 1 280 ? 13.062 -7.473 5.352 1 94.38 280 LEU B C 1
ATOM 4508 O O . LEU B 1 280 ? 12.711 -6.359 5.75 1 94.38 280 LEU B O 1
ATOM 4512 N N . PHE B 1 281 ? 14.266 -7.895 5.445 1 96.44 281 PHE B N 1
ATOM 4513 C CA . PHE B 1 281 ? 15.281 -7.129 6.156 1 96.44 281 PHE B CA 1
ATOM 4514 C C . PHE B 1 281 ? 15.57 -5.816 5.438 1 96.44 281 PHE B C 1
ATOM 4516 O O . PHE B 1 281 ? 15.773 -4.785 6.078 1 96.44 281 PHE B O 1
ATOM 4523 N N . THR B 1 282 ? 15.617 -5.875 4.176 1 97.25 282 THR B N 1
ATOM 4524 C CA . THR B 1 282 ? 15.914 -4.672 3.402 1 97.25 282 THR B CA 1
ATOM 4525 C C . THR B 1 282 ? 14.797 -3.648 3.551 1 97.25 282 THR B C 1
ATOM 4527 O O . THR B 1 282 ? 15.055 -2.469 3.793 1 97.25 282 THR B O 1
ATOM 4530 N N . VAL B 1 283 ? 13.586 -4.105 3.396 1 96 283 VAL B N 1
ATOM 4531 C CA . VAL B 1 283 ? 12.445 -3.207 3.506 1 96 283 VAL B CA 1
ATOM 4532 C C . VAL B 1 283 ? 12.359 -2.645 4.926 1 96 283 VAL B C 1
ATOM 4534 O O . VAL B 1 283 ? 12.102 -1.454 5.113 1 96 283 VAL B O 1
ATOM 4537 N N . LEU B 1 284 ? 12.617 -3.473 5.906 1 95.06 284 LEU B N 1
ATOM 4538 C CA . LEU B 1 284 ? 12.641 -3.02 7.293 1 95.06 284 LEU B CA 1
ATOM 4539 C C . LEU B 1 284 ? 13.734 -1.973 7.5 1 95.06 284 LEU B C 1
ATOM 4541 O O . LEU B 1 284 ? 13.516 -0.979 8.195 1 95.06 284 LEU B O 1
ATOM 4545 N N . ALA B 1 285 ? 14.805 -2.275 6.945 1 97.38 285 ALA B N 1
ATOM 4546 C CA . ALA B 1 285 ? 15.93 -1.349 7.066 1 97.38 285 ALA B CA 1
ATOM 4547 C C . ALA B 1 285 ? 15.562 0.029 6.52 1 97.38 285 ALA B C 1
ATOM 4549 O O . ALA B 1 285 ? 15.797 1.046 7.176 1 97.38 285 ALA B O 1
ATOM 4550 N N . PHE B 1 286 ? 14.992 0.082 5.375 1 97.06 286 PHE B N 1
ATOM 4551 C CA . PHE B 1 286 ? 14.594 1.354 4.781 1 97.06 286 PHE B CA 1
ATOM 4552 C C . PHE B 1 286 ? 13.531 2.039 5.633 1 97.06 286 PHE B C 1
ATOM 4554 O O . PHE B 1 286 ? 13.531 3.264 5.766 1 97.06 286 PHE B O 1
ATOM 4561 N N . ASN B 1 287 ? 12.648 1.279 6.184 1 94.12 287 ASN B N 1
ATOM 4562 C CA . ASN B 1 287 ? 11.625 1.848 7.059 1 94.12 287 ASN B CA 1
ATOM 4563 C C . ASN B 1 287 ? 12.242 2.461 8.312 1 94.12 287 ASN B C 1
ATOM 4565 O O . ASN B 1 287 ? 11.867 3.564 8.719 1 94.12 287 ASN B O 1
ATOM 4569 N N . PHE B 1 288 ? 13.164 1.761 8.891 1 95.44 288 PHE B N 1
ATOM 4570 C CA . PHE B 1 288 ? 13.828 2.248 10.094 1 95.44 288 PHE B CA 1
ATOM 4571 C C . PHE B 1 288 ? 14.625 3.516 9.805 1 95.44 288 PHE B C 1
ATOM 4573 O O . PHE B 1 288 ? 14.57 4.48 10.57 1 95.44 288 PHE B O 1
ATOM 4580 N N . ILE B 1 289 ? 15.289 3.494 8.75 1 96.75 289 ILE B N 1
ATOM 4581 C CA . ILE B 1 289 ? 16.078 4.652 8.352 1 96.75 289 ILE B CA 1
ATOM 4582 C C . ILE B 1 289 ? 15.156 5.836 8.07 1 96.75 289 ILE B C 1
ATOM 4584 O O . ILE B 1 289 ? 15.43 6.961 8.5 1 96.75 289 ILE B O 1
ATOM 4588 N N . GLY B 1 290 ? 14.125 5.57 7.328 1 95 290 GLY B N 1
ATOM 4589 C CA . GLY B 1 290 ? 13.164 6.613 7.039 1 95 290 GLY B CA 1
ATOM 4590 C C . GLY B 1 290 ? 12.586 7.254 8.289 1 95 290 GLY B C 1
ATOM 4591 O O . GLY B 1 290 ? 12.469 8.477 8.367 1 95 290 GLY B O 1
ATOM 4592 N N . ASP B 1 291 ? 12.211 6.465 9.219 1 91.25 291 ASP B N 1
ATOM 4593 C CA . ASP B 1 291 ? 11.672 6.965 10.484 1 91.25 291 ASP B CA 1
ATOM 4594 C C . ASP B 1 291 ? 12.727 7.766 11.242 1 91.25 291 ASP B C 1
ATOM 4596 O O . ASP B 1 291 ? 12.414 8.805 11.836 1 91.25 291 ASP B O 1
ATOM 4600 N N . GLY B 1 292 ? 13.867 7.27 11.273 1 93.5 292 GLY B N 1
ATOM 4601 C CA . GLY B 1 292 ? 14.953 8.008 11.898 1 93.5 292 GLY B CA 1
ATOM 4602 C C . GLY B 1 292 ? 15.203 9.359 11.266 1 93.5 292 GLY B C 1
ATOM 4603 O O . GLY B 1 292 ? 15.43 10.352 11.969 1 93.5 292 GLY B O 1
ATOM 4604 N N . LEU B 1 293 ? 15.172 9.391 10 1 95.06 293 LEU B N 1
ATOM 4605 C CA . LEU B 1 293 ? 15.344 10.648 9.273 1 95.06 293 LEU B CA 1
ATOM 4606 C C . LEU B 1 293 ? 14.195 11.609 9.57 1 95.06 293 LEU B C 1
ATOM 4608 O O . LEU B 1 293 ? 14.406 12.82 9.695 1 95.06 293 LEU B O 1
ATOM 4612 N N . ARG B 1 294 ? 13.031 10.992 9.578 1 91.88 294 ARG B N 1
ATOM 4613 C CA . ARG B 1 294 ? 11.859 11.805 9.891 1 91.88 294 ARG B CA 1
ATOM 4614 C C . ARG B 1 294 ? 12.016 12.492 11.25 1 91.88 294 ARG B C 1
ATOM 4616 O O . ARG B 1 294 ? 11.734 13.68 11.383 1 91.88 294 ARG B O 1
ATOM 4623 N N . ASP B 1 295 ? 12.484 11.805 12.188 1 89.38 295 ASP B N 1
ATOM 4624 C CA . ASP B 1 295 ? 12.711 12.344 13.523 1 89.38 295 ASP B CA 1
ATOM 4625 C C . ASP B 1 295 ? 13.82 13.383 13.516 1 89.38 295 ASP B C 1
ATOM 4627 O O . ASP B 1 295 ? 13.719 14.414 14.188 1 89.38 295 ASP B O 1
ATOM 4631 N N . ALA B 1 296 ? 14.797 13.094 12.82 1 91.88 296 ALA B N 1
ATOM 4632 C CA . ALA B 1 296 ? 15.984 13.945 12.805 1 91.88 296 ALA B CA 1
ATOM 4633 C C . ALA B 1 296 ? 15.711 15.25 12.062 1 91.88 296 ALA B C 1
ATOM 4635 O O . ALA B 1 296 ? 16.297 16.28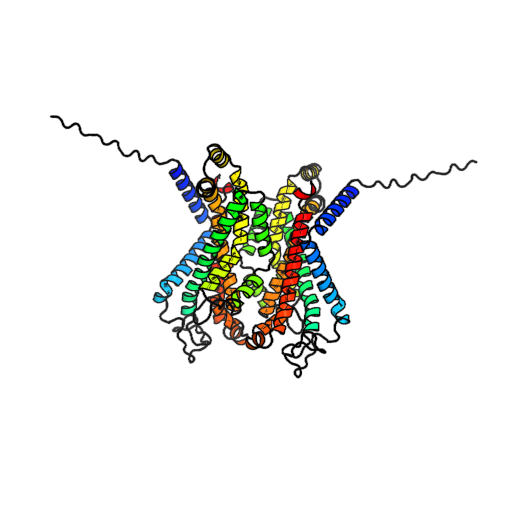1 12.383 1 91.88 296 ALA B O 1
ATOM 4636 N N . LEU B 1 297 ? 14.844 15.211 11.094 1 89.69 297 LEU B N 1
ATOM 4637 C CA . LEU B 1 297 ? 14.617 16.359 10.227 1 89.69 297 LEU B CA 1
ATOM 4638 C C . LEU B 1 297 ? 13.367 17.125 10.656 1 89.69 297 LEU B C 1
ATOM 4640 O O . LEU B 1 297 ? 13.023 18.156 10.062 1 89.69 297 LEU B O 1
ATOM 4644 N N . ASP B 1 298 ? 12.672 16.578 11.594 1 79 298 ASP B N 1
ATOM 4645 C CA . ASP B 1 298 ? 11.5 17.266 12.125 1 79 298 ASP B CA 1
ATOM 4646 C C . ASP B 1 298 ? 11.906 18.547 12.852 1 79 298 ASP B C 1
ATOM 4648 O O . ASP B 1 298 ? 12.688 18.516 13.805 1 79 298 ASP B O 1
ATOM 4652 N N . PRO B 1 299 ? 11.438 19.672 12.367 1 67.81 299 PRO B N 1
ATOM 4653 C CA . PRO B 1 299 ? 11.82 20.953 12.992 1 67.81 299 PRO B CA 1
ATOM 4654 C C . PRO B 1 299 ? 11.367 21.047 14.445 1 67.81 299 PRO B C 1
ATOM 4656 O O . PRO B 1 299 ? 12.016 21.719 15.25 1 67.81 299 PRO B O 1
ATOM 4659 N N . LYS B 1 300 ? 10.211 20.531 14.68 1 59.38 300 LYS B N 1
ATOM 4660 C CA . LYS B 1 300 ? 9.75 20.641 16.062 1 59.38 300 LYS B CA 1
ATOM 4661 C C . LYS B 1 300 ? 10.742 20 17.031 1 59.38 300 LYS B C 1
ATOM 4663 O O . LYS B 1 300 ? 10.867 20.422 18.172 1 59.38 300 LYS B O 1
ATOM 4668 N N . THR B 1 301 ? 11.492 19.172 16.531 1 49.25 301 THR B N 1
ATOM 4669 C CA . THR B 1 301 ? 12.453 18.469 17.375 1 49.25 301 THR B CA 1
ATOM 4670 C C . THR B 1 301 ? 13.812 19.156 17.344 1 49.25 301 THR B C 1
ATOM 4672 O O . THR B 1 301 ? 14.664 18.922 18.203 1 49.25 301 THR B O 1
ATOM 4675 N N . LEU B 1 302 ? 14.102 19.844 16.281 1 49.19 302 LEU B N 1
ATOM 4676 C CA . LEU B 1 302 ? 15.391 20.516 16.156 1 49.19 302 LEU B CA 1
ATOM 4677 C C . LEU B 1 302 ? 15.477 21.703 17.094 1 49.19 302 LEU B C 1
ATOM 4679 O O . LEU B 1 302 ? 16.562 22.141 17.453 1 49.19 302 LEU B O 1
ATOM 4683 N N . GLU B 1 303 ? 14.297 22.281 17.406 1 44.28 303 GLU B N 1
ATOM 4684 C CA . GLU B 1 303 ? 14.32 23.422 18.312 1 44.28 303 GLU B CA 1
ATOM 4685 C C . GLU B 1 303 ? 14.547 22.984 19.75 1 44.28 303 GLU B C 1
ATOM 4687 O O . GLU B 1 303 ? 14.844 23.797 20.625 1 44.28 303 GLU B O 1
ATOM 4692 N N . LYS B 1 304 ? 14.547 21.703 19.984 1 42.09 304 LYS B N 1
ATOM 4693 C CA . LYS B 1 304 ? 14.883 21.375 21.375 1 42.09 304 LYS B CA 1
ATOM 4694 C C . LYS B 1 304 ? 16.344 21 21.516 1 42.09 304 LYS B C 1
ATOM 4696 O O . LYS B 1 304 ? 16.891 20.25 20.688 1 42.09 304 LYS B O 1
#

Secondary structure (DSSP, 8-state):
----------------HHHHHHHHHHHHHHHHHHH-HHHHHHHHHHHHHHHHHHTHHHH--S-TT---GGGTTPPS-SSSTT-B-TT--BHHHHHHHHHHHHHHHHHHHHHHHHHHHHHHHHHHHHH-HHHHHHHHHHHHHHHHS-HHHHHHHHHHHSPP-HHHHHHHHHHHS-HHHHHHHHHHHHHHTTSHHHHHHHHHT--HHHIIIIIIHHHTHHHHHHHHHHHHHHHHHHHHHHHHTTSSSPTTS--TTGGGGGGGSHHHHHH-THHHHHHHHHHHHHHHHHHHHHHHHHHHH-HHHH--/----------------HHHHHHHHHHHHHHHHHHH-HHHHHHHHHHHHHHHHHHTHHHH--S-TT---GGGTTPPS-SSSTT-B-TT--BHHHHHHHHHHHHHHHHHHHHHHHHHHHHHHHHHHHHH-HHHHHHHHHHHHHHHHS-HHHHHHHHHHHSPP-HHHHHHHHHHHS-HHHHHHHHHHHHHHTTSHHHHHHHHHT--HHHIIIIIIHHHHHHHHHHHHHHHHHHHHHHHHHHHHTTSSSPTTS--TTGGGGGGGSHHHHHH-THHHHHHHHHHHHHHHHHHHHHHHHHHHH-HHHH--

Organism: NCBI:txid33932